Protein AF-0000000065941491 (afdb_homodimer)

InterPro domains:
  IPR001917 Aminotransferase, class-II, pyridoxal-phosphate binding site [PS00599] (218-227)
  IPR004839 Aminotransferase, class I/classII, large domain [PF00155] (33-354)
  IPR005861 Histidinol-phosphate aminotransferase family [MF_01023] (3-358)
  IPR005861 Histidinol-phosphate aminotransferase family [TIGR01141] (5-357)
  IPR015421 Pyridoxal phosphate-dependent transferase, major domain [G3DSA:3.40.640.10] (46-266)
  IPR015422 Pyridoxal phosphate-dependent transferase, small domain [G3DSA:3.90.1150.10] (8-350)
  IPR015424 Pyridoxal phosphate-dependent transferase [SSF53383] (14-356)

Radius of gyration: 25.99 Å; Cα contacts (8 Å, |Δi|>4): 1638; chains: 2; bounding box: 52×67×76 Å

pLDDT: mean 94.31, std 7.47, range [53.66, 98.88]

Solvent-accessible surface area (backbone atoms only — not comparable to full-atom values): 36341 Å² total; per-residue (Å²): 111,73,65,64,34,77,48,50,74,78,46,66,59,85,83,74,73,86,50,64,70,59,48,20,69,74,69,72,45,59,63,87,65,46,43,79,26,42,75,49,43,33,60,76,37,43,34,72,54,14,31,50,32,28,41,65,38,29,78,48,30,12,42,66,38,55,54,71,41,57,71,53,31,46,54,48,17,63,74,70,71,48,63,46,68,27,43,53,67,17,48,17,42,65,41,46,52,48,36,48,44,55,32,48,48,41,72,74,27,28,33,38,41,50,36,64,38,61,64,61,60,55,51,54,35,28,58,49,37,25,41,75,38,76,31,59,33,41,96,84,61,40,81,36,66,67,46,53,58,71,67,58,54,97,45,37,46,37,34,54,44,51,31,25,24,46,68,55,11,40,68,61,56,68,66,58,52,48,54,53,52,74,72,46,56,27,36,33,38,36,35,31,59,29,38,80,49,30,95,67,81,73,64,68,68,49,40,78,78,36,84,42,39,30,38,37,32,48,35,26,29,71,51,3,25,30,5,44,29,40,13,31,34,41,34,37,60,72,57,35,58,52,35,54,39,56,51,70,71,41,45,45,30,35,43,38,51,40,21,51,56,32,37,72,69,36,56,65,54,40,50,50,41,40,51,49,40,52,54,40,42,51,50,47,63,71,55,42,84,48,55,59,50,70,53,30,32,56,35,39,25,30,43,39,70,94,48,38,15,63,57,54,37,52,56,35,41,77,70,33,33,41,50,27,60,33,51,80,29,66,91,49,44,64,30,27,35,34,37,26,37,45,44,71,70,54,44,52,53,47,36,51,51,49,42,47,59,66,58,71,106,112,73,66,64,36,76,48,50,75,77,46,68,59,85,83,74,73,85,50,64,69,59,49,19,70,73,68,72,44,60,61,86,65,47,43,79,26,41,77,46,44,32,59,75,37,41,34,70,55,14,32,50,32,29,41,65,40,27,79,49,29,13,43,66,38,54,54,70,41,58,72,54,32,46,52,49,17,65,74,69,72,47,64,47,70,26,44,52,66,17,48,17,40,64,41,47,53,48,35,47,44,54,32,48,48,41,72,74,26,27,32,40,42,51,37,64,38,61,62,61,59,55,53,54,36,28,58,46,38,25,42,74,40,76,30,59,32,43,96,84,60,38,80,35,66,68,46,52,59,71,67,56,54,96,46,36,46,37,33,56,43,50,31,25,23,45,68,54,11,41,68,61,55,68,66,57,53,49,53,52,52,74,72,47,56,28,36,32,38,37,34,31,58,28,37,78,50,30,94,65,80,73,63,69,68,49,41,78,77,35,83,42,40,31,37,36,30,47,35,26,28,71,53,2,25,31,6,43,29,41,12,30,32,42,34,38,60,73,58,35,58,52,36,53,39,58,50,67,70,40,46,44,30,34,42,38,51,41,21,50,56,32,37,71,70,36,56,65,54,40,51,51,41,39,53,48,39,52,54,39,42,50,48,47,64,72,56,42,85,49,56,58,50,70,52,31,32,56,34,39,26,30,41,39,70,95,47,39,14,63,56,53,37,52,57,35,40,77,70,32,33,41,52,25,60,33,50,79,30,64,92,49,43,64,30,28,35,34,36,27,37,46,43,71,71,55,44,52,52,47,36,52,52,48,43,50,60,67,58,72,106

Structure (mmCIF, N/CA/C/O backbone):
data_AF-0000000065941491-model_v1
#
loop_
_entity.id
_entity.type
_entity.pdbx_description
1 polymer 'Histidinol-phosphate aminotransferase'
#
loop_
_atom_site.group_PDB
_atom_site.id
_atom_site.type_symbol
_atom_site.label_atom_id
_atom_site.label_alt_id
_atom_site.label_comp_id
_atom_site.label_asym_id
_atom_site.label_entity_id
_atom_site.label_seq_id
_atom_site.pdbx_PDB_ins_code
_atom_site.Cartn_x
_atom_site.Cartn_y
_atom_site.Cartn_z
_atom_site.occupancy
_atom_site.B_iso_or_equiv
_atom_site.auth_seq_id
_atom_site.auth_comp_id
_atom_site.auth_asym_id
_atom_site.auth_atom_id
_atom_site.pdbx_PDB_model_num
ATOM 1 N N . MET A 1 1 ? 18.703 19.422 -14.43 1 70 1 MET A N 1
ATOM 2 C CA . MET A 1 1 ? 17.609 18.641 -13.867 1 70 1 MET A CA 1
ATOM 3 C C . MET A 1 1 ? 18.094 17.25 -13.453 1 70 1 MET A C 1
ATOM 5 O O . MET A 1 1 ? 18.953 16.656 -14.109 1 70 1 MET A O 1
ATOM 9 N N . ILE A 1 2 ? 17.703 16.859 -12.328 1 77.94 2 ILE A N 1
ATOM 10 C CA . ILE A 1 2 ? 18.141 15.562 -11.812 1 77.94 2 ILE A CA 1
ATOM 11 C C . ILE A 1 2 ? 17.625 14.438 -12.711 1 77.94 2 ILE A C 1
ATOM 13 O O . ILE A 1 2 ? 16.75 14.656 -13.547 1 77.94 2 ILE A O 1
ATOM 17 N N . ARG A 1 3 ? 18.344 13.336 -12.719 1 78.5 3 ARG A N 1
ATOM 18 C CA . ARG A 1 3 ? 17.938 12.133 -13.438 1 78.5 3 ARG A CA 1
ATOM 19 C C . ARG A 1 3 ? 17.547 11.023 -12.477 1 78.5 3 ARG A C 1
ATOM 21 O O . ARG A 1 3 ? 17.984 11 -11.328 1 78.5 3 ARG A O 1
ATOM 28 N N . ALA A 1 4 ? 16.641 10.148 -12.938 1 80.31 4 ALA A N 1
ATOM 29 C CA . ALA A 1 4 ? 16.312 8.961 -12.164 1 80.31 4 ALA A CA 1
ATOM 30 C C . ALA A 1 4 ? 17.562 8.094 -11.945 1 80.31 4 ALA A C 1
ATOM 32 O O . ALA A 1 4 ? 18.547 8.219 -12.672 1 80.31 4 ALA A O 1
ATOM 33 N N . ARG A 1 5 ? 17.484 7.203 -10.969 1 81.75 5 ARG A N 1
ATOM 34 C CA . ARG A 1 5 ? 18.578 6.277 -10.68 1 81.75 5 ARG A CA 1
ATOM 35 C C . ARG A 1 5 ? 18.922 5.438 -11.906 1 81.75 5 ARG A C 1
ATOM 37 O O . ARG A 1 5 ? 18.031 5.09 -12.695 1 81.75 5 ARG A O 1
ATOM 44 N N . GLN A 1 6 ? 20.125 5.07 -11.977 1 72.69 6 GLN A N 1
ATOM 45 C CA . GLN A 1 6 ? 20.594 4.27 -13.102 1 72.69 6 GLN A CA 1
ATOM 46 C C . GLN A 1 6 ? 19.844 2.939 -13.18 1 72.69 6 GLN A C 1
ATOM 48 O O . GLN A 1 6 ? 19.516 2.465 -14.266 1 72.69 6 GLN A O 1
ATOM 53 N N . SER A 1 7 ? 19.531 2.443 -12.031 1 72.5 7 SER A N 1
ATOM 54 C CA . SER A 1 7 ? 18.875 1.141 -11.977 1 72.5 7 SER A CA 1
ATOM 55 C C . SER A 1 7 ? 17.438 1.22 -12.5 1 72.5 7 SER A C 1
ATOM 57 O O . SER A 1 7 ? 16.859 0.205 -12.891 1 72.5 7 SER A O 1
ATOM 59 N N . VAL A 1 8 ? 16.859 2.352 -12.516 1 75.38 8 VAL A N 1
ATOM 60 C CA . VAL A 1 8 ? 15.469 2.561 -12.938 1 75.38 8 VAL A CA 1
ATOM 61 C C . VAL A 1 8 ? 15.406 2.623 -14.461 1 75.38 8 VAL A C 1
ATOM 63 O O . VAL A 1 8 ? 14.375 2.301 -15.062 1 75.38 8 VAL A O 1
ATOM 66 N N . GLN A 1 9 ? 16.484 2.984 -15.117 1 71.25 9 GLN A N 1
ATOM 67 C CA . GLN A 1 9 ? 16.484 3.195 -16.562 1 71.25 9 GLN A CA 1
ATOM 68 C C . GLN A 1 9 ? 16.266 1.885 -17.312 1 71.25 9 GLN A C 1
ATOM 70 O O . GLN A 1 9 ? 15.727 1.883 -18.422 1 71.25 9 GLN A O 1
ATOM 75 N N . GLU A 1 10 ? 16.5 0.736 -16.672 1 70 10 GLU A N 1
ATOM 76 C CA . GLU A 1 10 ? 16.422 -0.554 -17.359 1 70 10 GLU A CA 1
ATOM 77 C C . GLU A 1 10 ? 15.125 -1.282 -17 1 70 10 GLU A C 1
ATOM 79 O O . GLU A 1 10 ? 14.867 -2.381 -17.5 1 70 10 GLU A O 1
ATOM 84 N N . ILE A 1 11 ? 14.344 -0.625 -16.234 1 72 11 ILE A N 1
ATOM 85 C CA . ILE A 1 11 ? 13.164 -1.32 -15.742 1 72 11 ILE A CA 1
ATOM 86 C C . ILE A 1 11 ? 12 -1.122 -16.719 1 72 11 ILE A C 1
ATOM 88 O O . ILE A 1 11 ? 11.805 -0.022 -17.234 1 72 11 ILE A O 1
ATOM 92 N N . LYS A 1 12 ? 11.352 -2.271 -17.031 1 68.94 12 LYS A N 1
ATOM 93 C CA . LYS A 1 12 ? 10.109 -2.217 -17.797 1 68.94 12 LYS A CA 1
ATOM 94 C C . LYS A 1 12 ? 8.891 -2.201 -16.875 1 68.94 12 LYS A C 1
ATOM 96 O O . LYS A 1 12 ? 8.914 -2.805 -15.797 1 68.94 12 LYS A O 1
ATOM 101 N N . GLU A 1 13 ? 7.906 -1.535 -17.344 1 69.88 13 GLU A N 1
ATOM 102 C CA . GLU A 1 13 ? 6.664 -1.46 -16.578 1 69.88 13 GLU A CA 1
ATOM 103 C C . GLU A 1 13 ? 6.055 -2.846 -16.375 1 69.88 13 GLU A C 1
ATOM 105 O O . GLU A 1 13 ? 6.191 -3.719 -17.234 1 69.88 13 GLU A O 1
ATOM 110 N N . TYR A 1 14 ? 5.441 -3.004 -15.266 1 67.06 14 TYR A N 1
ATOM 111 C CA . TYR A 1 14 ? 4.746 -4.25 -14.961 1 67.06 14 TYR A CA 1
ATOM 112 C C . TYR A 1 14 ? 3.6 -4.488 -15.938 1 67.06 14 TYR A C 1
ATOM 114 O O . TYR A 1 14 ? 2.855 -3.562 -16.266 1 67.06 14 TYR A O 1
ATOM 122 N N . VAL A 1 15 ? 3.523 -5.695 -16.406 1 62.22 15 VAL A N 1
ATOM 123 C CA . VAL A 1 15 ? 2.434 -6.07 -17.312 1 62.22 15 VAL A CA 1
ATOM 124 C C . VAL A 1 15 ? 1.393 -6.887 -16.547 1 62.22 15 VAL A C 1
ATOM 126 O O . VAL A 1 15 ? 1.662 -8.016 -16.125 1 62.22 15 VAL A O 1
ATOM 129 N N . ALA A 1 16 ? 0.228 -6.293 -16.406 1 68.25 16 ALA A N 1
ATOM 130 C CA . ALA A 1 16 ? -0.886 -6.98 -15.758 1 68.25 16 ALA A CA 1
ATOM 131 C C . ALA A 1 16 ? -1.769 -7.684 -16.781 1 68.25 16 ALA A C 1
ATOM 133 O O . ALA A 1 16 ? -1.696 -7.387 -17.984 1 68.25 16 ALA A O 1
ATOM 134 N N . GLY A 1 17 ? -2.457 -8.68 -16.234 1 66.25 17 GLY A N 1
ATOM 135 C CA . GLY A 1 17 ? -3.484 -9.266 -17.078 1 66.25 17 GLY A CA 1
ATOM 136 C C . GLY A 1 17 ? -4.539 -8.266 -17.516 1 66.25 17 GLY A C 1
ATOM 137 O O . GLY A 1 17 ? -4.73 -7.238 -16.859 1 66.25 17 GLY A O 1
ATOM 138 N N . LYS A 1 18 ? -5.172 -8.609 -18.594 1 68.06 18 LYS A N 1
ATOM 139 C CA . LYS A 1 18 ? -6.23 -7.758 -19.109 1 68.06 18 LYS A CA 1
ATOM 140 C C . LYS A 1 18 ? -7.473 -7.812 -18.234 1 68.06 18 LYS A C 1
ATOM 142 O O . LYS A 1 18 ? -7.734 -8.828 -17.578 1 68.06 18 LYS A O 1
ATOM 147 N N . ASN A 1 19 ? -8.117 -6.676 -18.125 1 74.12 19 ASN A N 1
ATOM 148 C CA . ASN A 1 19 ? -9.344 -6.672 -17.328 1 74.12 19 ASN A CA 1
ATOM 149 C C . ASN A 1 19 ? -10.578 -6.723 -18.219 1 74.12 19 ASN A C 1
ATOM 151 O O . ASN A 1 19 ? -10.484 -6.535 -19.438 1 74.12 19 ASN A O 1
ATOM 155 N N . VAL A 1 20 ? -11.641 -7.164 -17.578 1 78.19 20 VAL A N 1
ATOM 156 C CA . VAL A 1 20 ? -12.922 -7.391 -18.234 1 78.19 20 VAL A CA 1
ATOM 157 C C . VAL A 1 20 ? -13.359 -6.117 -18.969 1 78.19 20 VAL A C 1
ATOM 159 O O . VAL A 1 20 ? -13.773 -6.168 -20.125 1 78.19 20 VAL A O 1
ATOM 162 N N . GLU A 1 21 ? -13.164 -5.016 -18.281 1 72 21 GLU A N 1
ATOM 163 C CA . GLU A 1 21 ? -13.625 -3.74 -18.828 1 72 21 GLU A CA 1
ATOM 164 C C . GLU A 1 21 ? -12.883 -3.391 -20.125 1 72 21 GLU A C 1
ATOM 166 O O . GLU A 1 21 ? -13.5 -2.951 -21.094 1 72 21 GLU A O 1
ATOM 171 N N . GLU A 1 22 ? -11.672 -3.635 -20.172 1 70.12 22 GLU A N 1
ATOM 172 C CA . GLU A 1 22 ? -10.844 -3.371 -21.344 1 70.12 22 GLU A CA 1
ATOM 173 C C . GLU A 1 22 ? -11.234 -4.277 -22.5 1 70.12 22 GLU A C 1
ATOM 175 O O . GLU A 1 22 ? -11.328 -3.826 -23.641 1 70.12 22 GLU A O 1
ATOM 180 N N . VAL A 1 23 ? -11.492 -5.488 -22.203 1 74.56 23 VAL A N 1
ATOM 181 C CA . VAL A 1 23 ? -11.828 -6.473 -23.234 1 74.56 23 VAL A CA 1
ATOM 182 C C . VAL A 1 23 ? -13.219 -6.191 -23.781 1 74.56 23 VAL A C 1
ATOM 184 O O . VAL A 1 23 ? -13.438 -6.242 -25 1 74.56 23 VAL A O 1
ATOM 187 N N . ALA A 1 24 ? -14.117 -5.926 -22.828 1 77.06 24 ALA A N 1
ATOM 188 C CA . ALA A 1 24 ? -15.469 -5.59 -23.266 1 77.06 24 ALA A CA 1
ATOM 189 C C . ALA A 1 24 ? -15.461 -4.422 -24.25 1 77.06 24 ALA A C 1
ATOM 191 O O . ALA A 1 24 ? -16.094 -4.488 -25.312 1 77.06 24 ALA A O 1
ATOM 192 N N . ALA A 1 25 ?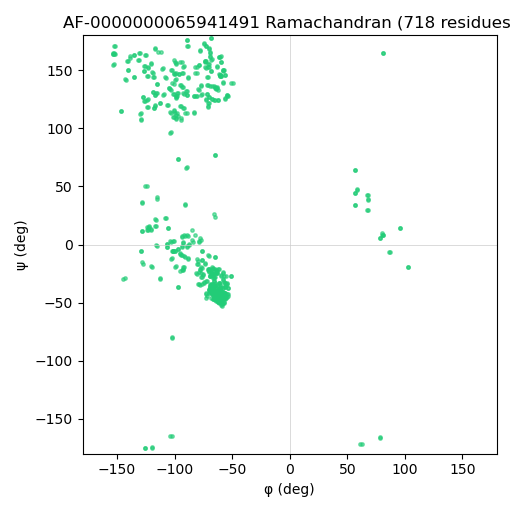 -14.758 -3.436 -23.984 1 73.62 25 ALA A N 1
ATOM 193 C CA . ALA A 1 25 ? -14.664 -2.24 -24.812 1 73.62 25 ALA A CA 1
ATOM 194 C C . ALA A 1 25 ? -13.992 -2.551 -26.156 1 73.62 25 ALA A C 1
ATOM 196 O O . ALA A 1 25 ? -14.422 -2.059 -27.203 1 73.62 25 ALA A O 1
ATOM 197 N N . SER A 1 26 ? -13.07 -3.406 -26.219 1 76.94 26 SER A N 1
ATOM 198 C CA . SER A 1 26 ? -12.258 -3.686 -27.391 1 76.94 26 SER A CA 1
ATOM 199 C C . SER A 1 26 ? -13.008 -4.582 -28.375 1 76.94 26 SER A C 1
ATOM 201 O O . SER A 1 26 ? -12.852 -4.445 -29.594 1 76.94 26 SER A O 1
ATOM 203 N N . TYR A 1 27 ? -13.859 -5.516 -27.828 1 79.44 27 TYR A N 1
ATOM 204 C CA . TYR A 1 27 ? -14.422 -6.531 -28.719 1 79.44 27 TYR A CA 1
ATOM 205 C C . TYR A 1 27 ? -15.938 -6.398 -28.812 1 79.44 27 TYR A C 1
ATOM 207 O O . TYR A 1 27 ? -16.594 -7.164 -29.516 1 79.44 27 TYR A O 1
ATOM 215 N N . GLY A 1 28 ? -16.406 -5.438 -28.094 1 80.5 28 GLY A N 1
ATOM 216 C CA . GLY A 1 28 ? -17.844 -5.203 -28.141 1 80.5 28 GLY A CA 1
ATOM 217 C C . GLY A 1 28 ? -18.656 -6.324 -27.531 1 80.5 28 GLY A C 1
ATOM 218 O O . GLY A 1 28 ? -19.703 -6.688 -28.031 1 80.5 28 GLY A O 1
ATOM 219 N N . ILE A 1 29 ? -18.094 -6.996 -26.562 1 83 29 ILE A N 1
ATOM 220 C CA . ILE A 1 29 ? -18.766 -8.078 -25.828 1 83 29 ILE A CA 1
ATOM 221 C C . ILE A 1 29 ? -19.375 -7.531 -24.547 1 83 29 ILE A C 1
ATOM 223 O O . ILE A 1 29 ? -18.828 -6.617 -23.922 1 83 29 ILE A O 1
ATOM 227 N N . ASP A 1 30 ? -20.484 -8.094 -24.172 1 84.25 30 ASP A N 1
ATOM 228 C CA . ASP A 1 30 ? -21.109 -7.703 -22.922 1 84.25 30 ASP A CA 1
ATOM 229 C C . ASP A 1 30 ? -20.234 -8.078 -21.734 1 84.25 30 ASP A C 1
ATOM 231 O O . ASP A 1 30 ? -19.828 -9.234 -21.594 1 84.25 30 ASP A O 1
ATOM 235 N N . GLU A 1 31 ? -19.938 -7.07 -20.938 1 81.94 31 GLU A N 1
ATOM 236 C CA . GLU A 1 31 ? -19.078 -7.277 -19.781 1 81.94 31 GLU A CA 1
ATOM 237 C C . GLU A 1 31 ? -19.578 -8.445 -18.938 1 81.94 31 GLU A C 1
ATOM 239 O O . GLU A 1 31 ? -18.766 -9.211 -18.391 1 81.94 31 GLU A O 1
ATOM 244 N N . LYS A 1 32 ? -20.906 -8.688 -19.031 1 82.5 32 LYS A N 1
ATOM 245 C CA . LYS A 1 32 ? -21.516 -9.711 -18.188 1 82.5 32 LYS A CA 1
ATOM 246 C C . LYS A 1 32 ? -21.297 -11.102 -18.766 1 82.5 32 LYS A C 1
ATOM 248 O O . LYS A 1 32 ? -21.422 -12.102 -18.047 1 82.5 32 LYS A O 1
ATOM 253 N N . SER A 1 33 ? -20.891 -11.133 -19.891 1 87.19 33 SER A N 1
ATOM 254 C CA . SER A 1 33 ? -20.703 -12.422 -20.547 1 87.19 33 SER A CA 1
ATOM 255 C C . SER A 1 33 ? -19.234 -12.82 -20.578 1 87.19 33 SER A C 1
ATOM 257 O O . SER A 1 33 ? -18.891 -13.938 -20.969 1 87.19 33 SER A O 1
ATOM 259 N N . ILE A 1 34 ? -18.438 -11.938 -20.141 1 92.75 34 ILE A N 1
ATOM 260 C CA . ILE A 1 34 ? -17.016 -12.195 -20.188 1 92.75 34 ILE A CA 1
ATOM 261 C C . ILE A 1 34 ? -16.594 -13.031 -18.969 1 92.75 34 ILE A C 1
ATOM 263 O O . ILE A 1 34 ? -17.016 -12.758 -17.844 1 92.75 34 ILE A O 1
ATOM 267 N N . ILE A 1 35 ? -15.914 -14.102 -19.281 1 95.25 35 ILE A N 1
ATOM 268 C CA . ILE A 1 35 ? -15.336 -14.953 -18.25 1 95.25 35 ILE A CA 1
ATOM 269 C C . ILE A 1 35 ? -13.844 -14.656 -18.109 1 95.25 35 ILE A C 1
ATOM 271 O O . ILE A 1 35 ? -13.078 -14.836 -19.062 1 95.25 35 ILE A O 1
ATOM 275 N N . LYS A 1 36 ? -13.461 -14.156 -17 1 95.31 36 LYS A N 1
ATOM 276 C CA . LYS A 1 36 ? -12.047 -13.883 -16.75 1 95.31 36 LYS A CA 1
ATOM 277 C C . LYS A 1 36 ? -11.406 -15 -15.945 1 95.31 36 LYS A C 1
ATOM 279 O O . LYS A 1 36 ? -11.781 -15.234 -14.789 1 95.31 36 LYS A O 1
ATOM 284 N N . LEU A 1 37 ? -10.523 -15.719 -16.516 1 98.12 37 LEU A N 1
ATOM 285 C CA . LEU A 1 37 ? -9.75 -16.797 -15.898 1 98.12 37 LEU A CA 1
ATOM 286 C C . LEU A 1 37 ? -8.258 -16.562 -16.078 1 98.12 37 LEU A C 1
ATOM 288 O O . LEU A 1 37 ? -7.523 -17.469 -16.469 1 98.12 37 LEU A O 1
ATOM 292 N N . ALA A 1 38 ? -7.848 -15.289 -15.703 1 97 38 ALA A N 1
ATOM 293 C CA . ALA A 1 38 ? -6.484 -14.898 -16.062 1 97 38 ALA A CA 1
ATOM 294 C C . ALA A 1 38 ? -5.73 -14.359 -14.852 1 97 38 ALA A C 1
ATOM 296 O O . ALA A 1 38 ? -4.523 -14.125 -14.914 1 97 38 ALA A O 1
ATOM 297 N N . SER A 1 39 ? -6.348 -14.164 -13.633 1 95.75 39 SER A N 1
ATOM 298 C CA . SER A 1 39 ? -5.699 -13.453 -12.539 1 95.75 39 SER A CA 1
ATOM 299 C C . SER A 1 39 ? -5.738 -14.266 -11.25 1 95.75 39 SER A C 1
ATOM 301 O O . SER A 1 39 ? -5.512 -13.734 -10.164 1 95.75 39 SER A O 1
ATOM 303 N N . ASN A 1 40 ? -6.102 -15.516 -11.352 1 98.12 40 ASN A N 1
ATOM 304 C CA . ASN A 1 40 ? -6.113 -16.453 -10.234 1 98.12 40 ASN A CA 1
ATOM 305 C C . ASN A 1 40 ? -6.984 -15.945 -9.086 1 98.12 40 ASN A C 1
ATOM 307 O O . ASN A 1 40 ? -6.641 -16.109 -7.914 1 98.12 40 ASN A O 1
ATOM 311 N N . GLU A 1 41 ? -8.055 -15.25 -9.422 1 97.88 41 GLU A N 1
ATOM 312 C CA . GLU A 1 41 ? -9.023 -14.797 -8.438 1 97.88 41 GLU A CA 1
ATOM 313 C C . GLU A 1 41 ? -9.883 -15.953 -7.93 1 97.88 41 GLU A C 1
ATOM 315 O O . GLU A 1 41 ? -9.984 -16.984 -8.586 1 97.88 41 GLU A O 1
ATOM 320 N N . SER A 1 42 ? -10.438 -15.773 -6.789 1 98.06 42 SER A N 1
ATOM 321 C CA . SER A 1 42 ? -11.273 -16.812 -6.191 1 98.06 42 SER A CA 1
ATOM 322 C C . SER A 1 42 ? -12.523 -17.078 -7.023 1 98.06 42 SER A C 1
ATOM 324 O O . SER A 1 42 ? -13.203 -16.125 -7.434 1 98.06 42 SER A O 1
ATOM 326 N N . CYS A 1 43 ? -12.828 -18.281 -7.234 1 96.88 43 CYS A N 1
ATOM 327 C CA . CYS A 1 43 ? -13.977 -18.641 -8.07 1 96.88 43 CYS A CA 1
ATOM 328 C C . CYS A 1 43 ? -15.281 -18.469 -7.297 1 96.88 43 CYS A C 1
ATOM 330 O O . CYS A 1 43 ? -16.344 -18.328 -7.898 1 96.88 43 CYS A O 1
ATOM 332 N N . LEU A 1 44 ? -15.18 -18.484 -6.004 1 97.88 44 LEU A N 1
ATOM 333 C CA . LEU A 1 44 ? -16.406 -18.375 -5.223 1 97.88 44 LEU A CA 1
ATOM 334 C C . LEU A 1 44 ? -16.516 -17 -4.578 1 97.88 44 LEU A C 1
ATOM 336 O O . LEU A 1 44 ? -17.484 -16.719 -3.863 1 97.88 44 LEU A O 1
ATOM 340 N N . GLY A 1 45 ? -15.531 -16.203 -4.789 1 97.81 45 GLY A N 1
ATOM 341 C CA . GLY A 1 45 ? -15.578 -14.844 -4.262 1 97.81 45 GLY A CA 1
ATOM 342 C C . GLY A 1 45 ? -15.258 -14.766 -2.783 1 97.81 45 GLY A C 1
ATOM 343 O O . GLY A 1 45 ? -14.664 -15.688 -2.223 1 97.81 45 GLY A O 1
ATOM 344 N N . ALA A 1 46 ? -15.562 -13.609 -2.188 1 98.5 46 ALA A N 1
ATOM 345 C CA . ALA A 1 46 ? -15.289 -13.352 -0.777 1 98.5 46 ALA A CA 1
ATOM 346 C C . ALA A 1 46 ? -16.328 -14.016 0.115 1 98.5 46 ALA A C 1
ATOM 348 O O . ALA A 1 46 ? -17.484 -14.195 -0.293 1 98.5 46 ALA A O 1
ATOM 349 N N . SER A 1 47 ? -15.922 -14.289 1.314 1 98.5 47 SER A N 1
ATOM 350 C CA . SER A 1 47 ? -16.844 -14.789 2.334 1 98.5 47 SER A CA 1
ATOM 351 C C . SER A 1 47 ? -18 -13.82 2.559 1 98.5 47 SER A C 1
ATOM 353 O O . SER A 1 47 ? -17.797 -12.602 2.59 1 98.5 47 SER A O 1
ATOM 355 N N . PRO A 1 48 ? -19.219 -14.438 2.723 1 98.56 48 PRO A N 1
ATOM 356 C CA . PRO A 1 48 ? -20.328 -13.562 3.113 1 98.56 48 PRO A CA 1
ATOM 357 C C . PRO A 1 48 ? -20.047 -12.789 4.395 1 98.56 48 PRO A C 1
ATOM 359 O O . PRO A 1 48 ? -20.5 -11.648 4.539 1 98.56 48 PRO A O 1
ATOM 362 N N . LEU A 1 49 ? -19.297 -13.398 5.332 1 98.75 49 LEU A N 1
ATOM 363 C CA . LEU A 1 49 ? -18.938 -12.695 6.559 1 98.75 49 LEU A CA 1
ATOM 364 C C . LEU A 1 49 ? -18 -11.523 6.258 1 98.75 49 LEU A C 1
ATOM 366 O O . LEU A 1 49 ? -18.125 -10.461 6.879 1 98.75 49 LEU A O 1
ATOM 370 N N . ALA A 1 50 ? -17.078 -11.68 5.336 1 98.81 50 ALA A N 1
ATOM 371 C CA . ALA A 1 50 ? -16.188 -10.594 4.938 1 98.81 50 ALA A CA 1
ATOM 372 C C . ALA A 1 50 ? -16.969 -9.461 4.273 1 98.81 50 ALA A C 1
ATOM 374 O O . ALA A 1 50 ? -16.719 -8.289 4.555 1 98.81 50 ALA A O 1
ATOM 375 N N . ILE A 1 51 ? -17.891 -9.852 3.387 1 98.81 51 ILE A N 1
ATOM 376 C CA . ILE A 1 51 ? -18.719 -8.867 2.691 1 98.81 51 ILE A CA 1
ATOM 377 C C . ILE A 1 51 ? -19.5 -8.031 3.707 1 98.81 51 ILE A C 1
ATOM 379 O O . ILE A 1 51 ? -19.516 -6.801 3.623 1 98.81 51 ILE A O 1
ATOM 383 N N . GLU A 1 52 ? -20.078 -8.664 4.656 1 98.81 52 GLU A N 1
ATOM 384 C CA . GLU A 1 52 ? -20.844 -7.965 5.688 1 98.81 52 GLU A CA 1
ATOM 385 C C . GLU A 1 52 ? -19.922 -7.074 6.535 1 98.81 52 GLU A C 1
ATOM 387 O O . GLU A 1 52 ? -20.328 -5.973 6.926 1 98.81 52 GLU A O 1
ATOM 392 N N . ALA A 1 53 ? -18.781 -7.562 6.852 1 98.81 53 ALA A N 1
ATOM 393 C CA . ALA A 1 53 ? -17.828 -6.773 7.629 1 98.81 53 ALA A CA 1
ATOM 394 C C . ALA A 1 53 ? -17.422 -5.504 6.887 1 98.81 53 ALA A C 1
ATOM 396 O O . ALA A 1 53 ? -17.266 -4.441 7.496 1 98.81 53 ALA A O 1
ATOM 397 N N . ILE A 1 54 ? -17.219 -5.621 5.57 1 98.75 54 ILE A N 1
ATOM 398 C CA . ILE A 1 54 ? -16.922 -4.453 4.754 1 98.75 54 ILE A CA 1
ATOM 399 C C . ILE A 1 54 ? -18.062 -3.441 4.855 1 98.75 54 ILE A C 1
ATOM 401 O O . ILE A 1 54 ? -17.828 -2.258 5.105 1 98.75 54 ILE A O 1
ATOM 405 N N . ARG A 1 55 ? -19.25 -3.939 4.664 1 98.75 55 ARG A N 1
ATOM 406 C CA . ARG A 1 55 ? -20.422 -3.07 4.699 1 98.75 55 ARG A CA 1
ATOM 407 C C . ARG A 1 55 ? -20.547 -2.359 6.043 1 98.75 55 ARG A C 1
ATOM 409 O O . ARG A 1 55 ? -20.812 -1.157 6.094 1 98.75 55 ARG A O 1
ATOM 416 N N . LYS A 1 56 ? -20.312 -3.066 7.094 1 98.38 56 LYS A N 1
ATOM 417 C CA . LYS A 1 56 ? -20.406 -2.5 8.438 1 98.38 56 LYS A CA 1
ATOM 418 C C . LYS A 1 56 ? -19.297 -1.479 8.68 1 98.38 56 LYS A C 1
ATOM 420 O O . LYS A 1 56 ? -19.547 -0.431 9.281 1 98.38 56 LYS A O 1
ATOM 425 N N . ALA A 1 57 ? -18.141 -1.731 8.195 1 98.06 57 ALA A N 1
ATOM 426 C CA . ALA A 1 57 ? -16.969 -0.882 8.438 1 98.06 57 ALA A CA 1
ATOM 427 C C . ALA A 1 57 ? -17.031 0.387 7.594 1 98.06 57 ALA A C 1
ATOM 429 O O . ALA A 1 57 ? -16.312 1.348 7.852 1 98.06 57 ALA A O 1
ATOM 430 N N . ALA A 1 58 ? -17.938 0.402 6.594 1 98.38 58 ALA A N 1
ATOM 431 C CA . ALA A 1 58 ? -18.031 1.517 5.652 1 98.38 58 ALA A CA 1
ATOM 432 C C . ALA A 1 58 ? -18.266 2.834 6.387 1 98.38 58 ALA A C 1
ATOM 434 O O . ALA A 1 58 ? -17.734 3.877 5.98 1 98.38 58 ALA A O 1
ATOM 435 N N . CYS A 1 59 ? -18.938 2.848 7.484 1 96.88 59 CYS A N 1
ATOM 436 C CA . CYS A 1 59 ? -19.281 4.062 8.211 1 96.88 59 CYS A CA 1
ATOM 437 C C . CYS A 1 59 ? -18.062 4.648 8.914 1 96.88 59 CYS A C 1
ATOM 439 O O . CYS A 1 59 ? -18.062 5.824 9.289 1 96.88 59 CYS A O 1
ATOM 441 N N . ASP A 1 60 ? -17.031 3.865 9.062 1 95.56 60 ASP A N 1
ATOM 442 C CA . ASP A 1 60 ? -15.812 4.312 9.742 1 95.56 60 ASP A CA 1
ATOM 443 C C . ASP A 1 60 ? -14.672 4.527 8.758 1 95.56 60 ASP A C 1
ATOM 445 O O . ASP A 1 60 ? -13.5 4.523 9.141 1 95.56 60 ASP A O 1
ATOM 449 N N . ALA A 1 61 ? -15.023 4.754 7.492 1 97.62 61 ALA A N 1
ATOM 450 C CA . ALA A 1 61 ? -14.039 4.879 6.426 1 97.62 61 ALA A CA 1
ATOM 451 C C . ALA A 1 61 ? -13.156 6.105 6.637 1 97.62 61 ALA A C 1
ATOM 453 O O . ALA A 1 61 ? -12.102 6.238 6.008 1 97.62 61 ALA A O 1
ATOM 454 N N . HIS A 1 62 ? -13.492 7.008 7.586 1 97.75 62 HIS A N 1
ATOM 455 C CA . HIS A 1 62 ? -12.742 8.234 7.816 1 97.75 62 HIS A CA 1
ATOM 456 C C . HIS A 1 62 ? -11.719 8.047 8.93 1 97.75 62 HIS A C 1
ATOM 458 O O . HIS A 1 62 ? -10.883 8.93 9.164 1 97.75 62 HIS A O 1
ATOM 464 N N . VAL A 1 63 ? -11.734 6.93 9.609 1 95.5 63 VAL A N 1
ATOM 465 C CA . VAL A 1 63 ? -10.852 6.684 10.742 1 95.5 63 VAL A CA 1
ATOM 466 C C . VAL A 1 63 ? -9.641 5.875 10.281 1 95.5 63 VAL A C 1
ATOM 468 O O . VAL A 1 63 ? -9.789 4.848 9.617 1 95.5 63 VAL A O 1
ATOM 471 N N . TYR A 1 64 ? -8.453 6.324 10.641 1 94.81 64 TYR A N 1
ATOM 472 C CA . TYR A 1 64 ? -7.23 5.621 10.289 1 94.81 64 TYR A CA 1
ATOM 473 C C . TYR A 1 64 ? -7.219 4.215 10.883 1 94.81 64 TYR A C 1
ATOM 475 O O . TYR A 1 64 ? -7.746 3.992 11.969 1 94.81 64 TYR A O 1
ATOM 483 N N . PRO A 1 65 ? -6.625 3.303 10.164 1 93.44 65 PRO A N 1
ATOM 484 C CA . PRO A 1 65 ? -6.387 1.974 10.734 1 93.44 65 PRO A CA 1
ATOM 485 C C . PRO A 1 65 ? -5.285 1.974 11.789 1 93.44 65 PRO A C 1
ATOM 487 O O . PRO A 1 65 ? -4.656 3.006 12.031 1 93.44 65 PRO A O 1
ATOM 490 N N . SER A 1 66 ? -5.203 0.846 12.438 1 89.81 66 SER A N 1
ATOM 491 C CA . SER A 1 66 ? -4.008 0.665 13.25 1 89.81 66 SER A CA 1
ATOM 492 C C . SER A 1 66 ? -2.74 0.773 12.406 1 89.81 66 SER A C 1
ATOM 494 O O . SER A 1 66 ? -2.738 0.401 11.234 1 89.81 66 SER A O 1
ATOM 496 N N . VAL A 1 67 ? -1.706 1.206 12.984 1 88.88 67 VAL A N 1
ATOM 497 C CA . VAL A 1 67 ? -0.477 1.568 12.289 1 88.88 67 VAL A CA 1
ATOM 498 C C . VAL A 1 67 ? 0.161 0.32 11.68 1 88.88 67 VAL A C 1
ATOM 500 O O . VAL A 1 67 ? 0.686 0.362 10.562 1 88.88 67 VAL A O 1
ATOM 503 N N . ASP A 1 68 ? 0.109 -0.853 12.391 1 90.12 68 ASP A N 1
ATOM 504 C CA . ASP A 1 68 ? 0.794 -2.053 11.922 1 90.12 68 ASP A CA 1
ATOM 505 C C . ASP A 1 68 ? -0.176 -3.225 11.789 1 90.12 68 ASP A C 1
ATOM 507 O O . ASP A 1 68 ? 0.24 -4.387 11.789 1 90.12 68 ASP A O 1
ATOM 511 N N . ALA A 1 69 ? -1.46 -2.904 11.812 1 95 69 ALA A N 1
ATOM 512 C CA . ALA A 1 69 ? -2.496 -3.926 11.68 1 95 69 ALA A CA 1
ATOM 513 C C . ALA A 1 69 ? -2.373 -4.973 12.781 1 95 69 ALA A C 1
ATOM 515 O O . ALA A 1 69 ? -2.414 -6.176 12.516 1 95 69 ALA A O 1
ATOM 516 N N . ILE A 1 70 ? -2.219 -4.566 13.984 1 94.5 70 ILE A N 1
ATOM 517 C CA . ILE A 1 70 ? -1.955 -5.457 15.109 1 94.5 70 ILE A CA 1
ATOM 518 C C . ILE A 1 70 ? -3.113 -6.441 15.273 1 94.5 70 ILE A C 1
ATOM 520 O O . ILE A 1 70 ? -2.9 -7.609 15.602 1 94.5 70 ILE A O 1
ATOM 524 N N . GLU A 1 71 ? -4.34 -6.016 15.047 1 95.25 71 GLU A N 1
ATOM 525 C CA . GLU A 1 71 ? -5.504 -6.891 15.172 1 95.25 71 GLU A CA 1
ATOM 526 C C . GLU A 1 71 ? -5.414 -8.07 14.211 1 95.25 71 GLU A C 1
ATOM 528 O O . GLU A 1 71 ? -5.711 -9.203 14.594 1 95.25 71 GLU A O 1
ATOM 533 N N . LEU A 1 72 ? -4.984 -7.789 13.008 1 98.12 72 LEU A N 1
ATOM 534 C CA . LEU A 1 72 ? -4.844 -8.844 12.016 1 98.12 72 LEU A CA 1
ATOM 535 C C . LEU A 1 72 ? -3.645 -9.734 12.328 1 98.12 72 LEU A C 1
ATOM 537 O O . LEU A 1 72 ? -3.723 -10.961 12.203 1 98.12 72 LEU A O 1
ATOM 541 N N . ARG A 1 73 ? -2.525 -9.133 12.727 1 97.94 73 ARG A N 1
ATOM 542 C CA . ARG A 1 73 ? -1.344 -9.906 13.094 1 97.94 73 ARG A CA 1
ATOM 543 C C . ARG A 1 73 ? -1.659 -10.891 14.219 1 97.94 73 ARG A C 1
ATOM 545 O O . ARG A 1 73 ? -1.238 -12.047 14.172 1 97.94 73 ARG A O 1
ATOM 552 N N . GLU A 1 74 ? -2.42 -10.43 15.18 1 97.69 74 GLU A N 1
ATOM 553 C CA . GLU A 1 74 ? -2.791 -11.289 16.297 1 97.69 74 GLU A CA 1
ATOM 554 C C . GLU A 1 74 ? -3.695 -12.43 15.844 1 97.69 74 GLU A C 1
ATOM 556 O O . GLU A 1 74 ? -3.531 -13.57 16.297 1 97.69 74 GLU A O 1
ATOM 561 N N . ALA A 1 75 ? -4.66 -12.148 15.008 1 98.38 75 ALA A N 1
ATOM 562 C CA . ALA A 1 75 ? -5.551 -13.18 14.492 1 98.38 75 ALA A CA 1
ATOM 563 C C . ALA A 1 75 ? -4.77 -14.234 13.703 1 98.38 75 ALA A C 1
ATOM 565 O O . ALA A 1 75 ? -5.012 -15.43 13.844 1 98.38 75 ALA A O 1
ATOM 566 N N . LEU A 1 76 ? -3.844 -13.797 12.914 1 98.44 76 LEU A N 1
ATOM 567 C CA . LEU A 1 76 ? -3.008 -14.695 12.133 1 98.44 76 LEU A CA 1
ATOM 568 C C . LEU A 1 76 ? -2.096 -15.516 13.039 1 98.44 76 LEU A C 1
ATOM 570 O O . LEU A 1 76 ? -1.85 -16.703 12.781 1 98.44 76 LEU A O 1
ATOM 574 N N . ALA A 1 77 ? -1.556 -14.852 14.031 1 98.06 77 ALA A N 1
ATOM 575 C CA . ALA A 1 77 ? -0.716 -15.547 15 1 98.06 77 ALA A CA 1
ATOM 576 C C . ALA A 1 77 ? -1.464 -16.719 15.641 1 98.06 77 ALA A C 1
ATOM 578 O O . ALA A 1 77 ? -0.919 -17.812 15.766 1 98.06 77 ALA A O 1
ATOM 579 N N . MET A 1 78 ? -2.648 -16.469 16.016 1 97.62 78 MET A N 1
ATOM 580 C CA . MET A 1 78 ? -3.48 -17.516 16.625 1 97.62 78 MET A CA 1
ATOM 581 C C . MET A 1 78 ? -3.764 -18.625 15.625 1 97.62 78 MET A C 1
ATOM 583 O O . MET A 1 78 ? -3.633 -19.812 15.953 1 97.62 78 MET A O 1
ATOM 587 N N . ARG A 1 79 ? -4.066 -18.328 14.453 1 96.25 79 ARG A N 1
ATOM 588 C CA . ARG A 1 79 ? -4.441 -19.297 13.438 1 96.25 79 ARG A CA 1
ATOM 589 C C . ARG A 1 79 ? -3.264 -20.203 13.086 1 96.25 79 ARG A C 1
ATOM 591 O O . ARG A 1 79 ? -3.441 -21.406 12.852 1 96.25 79 ARG A O 1
ATOM 598 N N . HIS A 1 80 ? -2.078 -19.609 13.016 1 96 80 HIS A N 1
ATOM 599 C CA . HIS A 1 80 ? -0.94 -20.359 12.484 1 96 80 HIS A CA 1
ATOM 600 C C . HIS A 1 80 ? -0.042 -20.859 13.609 1 96 80 HIS A C 1
ATOM 602 O O . HIS A 1 80 ? 0.933 -21.562 13.359 1 96 80 HIS A O 1
ATOM 608 N N . GLY A 1 81 ? -0.329 -20.469 14.82 1 95.19 81 GLY A N 1
ATOM 609 C CA . GLY A 1 81 ? 0.443 -20.922 15.961 1 95.19 81 GLY A CA 1
ATOM 610 C C . GLY A 1 81 ? 1.858 -20.375 15.984 1 95.19 81 GLY A C 1
ATOM 611 O O . GLY A 1 81 ? 2.812 -21.125 16.219 1 95.19 81 GLY A O 1
ATOM 612 N N . VAL A 1 82 ? 2.066 -19.156 15.617 1 95.38 82 VAL A N 1
ATOM 613 C CA . VAL A 1 82 ? 3.363 -18.484 15.641 1 95.38 82 VAL A CA 1
ATOM 614 C C . VAL A 1 82 ? 3.266 -17.188 16.438 1 95.38 82 VAL A C 1
ATOM 616 O O . VAL A 1 82 ? 2.182 -16.609 16.562 1 95.38 82 VAL A O 1
ATOM 619 N N . PRO A 1 83 ? 4.379 -16.719 17.031 1 96.19 83 PRO A N 1
ATOM 620 C CA . PRO A 1 83 ? 4.34 -15.438 17.75 1 96.19 83 PRO A CA 1
ATOM 621 C C . PRO A 1 83 ? 3.957 -14.266 16.859 1 96.19 83 PRO A C 1
ATOM 623 O O . PRO A 1 83 ? 4.355 -14.219 15.695 1 96.19 83 PRO A O 1
ATOM 626 N N . VAL A 1 84 ? 3.24 -13.312 17.406 1 97.06 84 VAL A N 1
ATOM 627 C CA . VAL A 1 84 ? 2.793 -12.117 16.688 1 97.06 84 VAL A CA 1
ATOM 628 C C . VAL A 1 84 ? 4 -11.367 16.141 1 97.06 84 VAL A C 1
ATOM 630 O O . VAL A 1 84 ? 3.93 -10.781 15.055 1 97.06 84 VAL A O 1
ATOM 633 N N . ARG A 1 85 ? 5.188 -11.414 16.781 1 95.5 85 ARG A N 1
ATOM 634 C CA . ARG A 1 85 ? 6.402 -10.711 16.391 1 95.5 85 ARG A CA 1
ATOM 635 C C . ARG A 1 85 ? 7.082 -11.414 15.211 1 95.5 85 ARG A C 1
ATOM 637 O O . ARG A 1 85 ? 8.148 -10.992 14.766 1 95.5 85 ARG A O 1
ATOM 644 N N . ASN A 1 86 ? 6.445 -12.438 14.703 1 97.12 86 ASN A N 1
ATOM 645 C CA . ASN A 1 86 ? 6.938 -13.094 13.492 1 97.12 86 ASN A CA 1
ATOM 646 C C . ASN A 1 86 ? 6.07 -12.766 12.281 1 97.12 86 ASN A C 1
ATOM 648 O O . ASN A 1 86 ? 6.301 -13.281 11.188 1 97.12 86 ASN A O 1
ATOM 652 N N . ILE A 1 87 ? 5.066 -11.953 12.547 1 98.44 87 ILE A N 1
ATOM 653 C CA . ILE A 1 87 ? 4.102 -11.727 11.477 1 98.44 87 ILE A CA 1
ATOM 654 C C . ILE A 1 87 ? 4.086 -10.242 11.094 1 98.44 87 ILE A C 1
ATOM 656 O O . ILE A 1 87 ? 4.031 -9.375 11.969 1 98.44 87 ILE A O 1
ATOM 660 N N . VAL A 1 88 ? 4.176 -9.953 9.828 1 98.12 88 VAL A N 1
ATOM 661 C CA . VAL A 1 88 ? 3.98 -8.617 9.289 1 98.12 88 VAL A CA 1
ATOM 662 C C . VAL A 1 88 ? 2.822 -8.625 8.289 1 98.12 88 VAL A C 1
ATOM 664 O O . VAL A 1 88 ? 2.434 -9.68 7.789 1 98.12 88 VAL A O 1
ATOM 667 N N . CYS A 1 89 ? 2.195 -7.516 8.07 1 97.94 89 CYS A N 1
ATOM 668 C CA . CYS A 1 89 ? 1.144 -7.344 7.074 1 97.94 89 CYS A CA 1
ATOM 669 C C . CYS A 1 89 ? 1.495 -6.234 6.094 1 97.94 89 CYS A C 1
ATOM 671 O O . CYS A 1 89 ? 2.264 -5.328 6.422 1 97.94 89 CYS A O 1
ATOM 673 N N . GLY A 1 90 ? 0.972 -6.34 4.891 1 97 90 GLY A N 1
ATOM 674 C CA . GLY A 1 90 ? 1.219 -5.344 3.859 1 97 90 GLY A CA 1
ATOM 675 C C . GLY A 1 90 ? 0.094 -5.242 2.846 1 97 90 GLY A C 1
ATOM 676 O O . GLY A 1 90 ? -0.8 -6.09 2.816 1 97 90 GLY A O 1
ATOM 677 N N . ASN A 1 91 ? 0.092 -4.137 2.09 1 97 91 ASN A N 1
ATOM 678 C CA . ASN A 1 91 ? -0.824 -3.957 0.97 1 97 91 ASN A CA 1
ATOM 679 C C . ASN A 1 91 ? -0.553 -4.965 -0.143 1 97 91 ASN A C 1
ATOM 681 O O . ASN A 1 91 ? -0.05 -4.602 -1.207 1 97 91 ASN A O 1
ATOM 685 N N . GLY A 1 92 ? -1.004 -6.195 0.086 1 96.88 92 GLY A N 1
ATOM 686 C CA . GLY A 1 92 ? -0.595 -7.336 -0.716 1 96.88 92 GLY A CA 1
ATOM 687 C C . GLY A 1 92 ? 0.756 -7.895 -0.314 1 96.88 92 GLY A C 1
ATOM 688 O O . GLY A 1 92 ? 1.494 -7.266 0.445 1 96.88 92 GLY A O 1
ATOM 689 N N . MET A 1 93 ? 1.027 -9.102 -0.788 1 97.38 93 MET A N 1
ATOM 690 C CA . MET A 1 93 ? 2.338 -9.688 -0.519 1 97.38 93 MET A CA 1
ATOM 691 C C . MET A 1 93 ? 3.441 -8.875 -1.188 1 97.38 93 MET A C 1
ATOM 693 O O . MET A 1 93 ? 4.582 -8.859 -0.717 1 97.38 93 MET A O 1
ATOM 697 N N . ASP A 1 94 ? 3.096 -8.141 -2.26 1 95.5 94 ASP A N 1
ATOM 698 C CA . ASP A 1 94 ? 4.055 -7.297 -2.967 1 95.5 94 ASP A CA 1
ATOM 699 C C . ASP A 1 94 ? 4.707 -6.293 -2.018 1 95.5 94 ASP A C 1
ATOM 701 O O . ASP A 1 94 ? 5.926 -6.113 -2.039 1 95.5 94 ASP A O 1
ATOM 705 N N . ALA A 1 95 ? 3.863 -5.746 -1.178 1 96 95 ALA A N 1
ATOM 706 C CA . ALA A 1 95 ? 4.383 -4.746 -0.249 1 96 95 ALA A CA 1
ATOM 707 C C . ALA A 1 95 ? 5.312 -5.383 0.781 1 96 95 ALA A C 1
ATOM 709 O O . ALA A 1 95 ? 6.285 -4.762 1.216 1 96 95 ALA A O 1
ATOM 710 N N . VAL A 1 96 ? 5.023 -6.586 1.185 1 97.5 96 VAL A N 1
ATOM 711 C CA . VAL A 1 96 ? 5.887 -7.312 2.109 1 97.5 96 VAL A CA 1
ATOM 712 C C . VAL A 1 96 ? 7.258 -7.535 1.471 1 97.5 96 VAL A C 1
ATOM 714 O O . VAL A 1 96 ? 8.289 -7.289 2.098 1 97.5 96 VAL A O 1
ATOM 717 N N . ILE A 1 97 ? 7.262 -7.953 0.21 1 97.62 97 ILE A N 1
ATOM 718 C CA . ILE A 1 97 ? 8.492 -8.188 -0.53 1 97.62 97 ILE A CA 1
ATOM 719 C C . ILE A 1 97 ? 9.273 -6.883 -0.661 1 97.62 97 ILE A C 1
ATOM 721 O O . ILE A 1 97 ? 10.477 -6.84 -0.392 1 97.62 97 ILE A O 1
ATOM 725 N N . GLU A 1 98 ? 8.57 -5.824 -1.033 1 94.62 98 GLU A N 1
ATOM 726 C CA . GLU A 1 98 ? 9.211 -4.523 -1.215 1 94.62 98 GLU A CA 1
ATOM 727 C C . GLU A 1 98 ? 9.898 -4.062 0.068 1 94.62 98 GLU A C 1
ATOM 729 O O . GLU A 1 98 ? 11.031 -3.586 0.034 1 94.62 98 GLU A O 1
ATOM 734 N N . THR A 1 99 ? 9.203 -4.172 1.178 1 94.5 99 THR A N 1
ATOM 735 C CA . THR A 1 99 ? 9.75 -3.732 2.457 1 94.5 99 THR A CA 1
ATOM 736 C C . THR A 1 99 ? 10.969 -4.559 2.836 1 94.5 99 THR A C 1
ATOM 738 O O . THR A 1 99 ? 11.961 -4.02 3.328 1 94.5 99 THR A O 1
ATOM 741 N N . LEU A 1 100 ? 10.922 -5.879 2.623 1 96.06 100 LEU A N 1
ATOM 742 C CA . LEU A 1 100 ? 12.055 -6.754 2.914 1 96.06 100 LEU A CA 1
ATOM 743 C C . LEU A 1 100 ? 13.273 -6.363 2.084 1 96.06 100 LEU A C 1
ATOM 745 O O . LEU A 1 100 ? 14.383 -6.273 2.609 1 96.06 100 LEU A O 1
ATOM 749 N N . LEU A 1 101 ? 13.078 -6.172 0.845 1 93.31 101 LEU A N 1
ATOM 750 C CA . LEU A 1 101 ? 14.195 -5.848 -0.034 1 93.31 101 LEU A CA 1
ATOM 751 C C . LEU A 1 101 ? 14.742 -4.461 0.276 1 93.31 101 LEU A C 1
ATOM 753 O O . LEU A 1 101 ? 15.961 -4.246 0.229 1 93.31 101 LEU A O 1
ATOM 757 N N . ARG A 1 102 ? 13.836 -3.572 0.602 1 88.56 102 ARG A N 1
ATOM 758 C CA . ARG A 1 102 ? 14.258 -2.246 1.038 1 88.56 102 ARG A CA 1
ATOM 759 C C . ARG A 1 102 ? 15.172 -2.34 2.256 1 88.56 102 ARG A C 1
ATOM 761 O O . ARG A 1 102 ? 16.141 -1.576 2.375 1 88.56 102 ARG A O 1
ATOM 768 N N . ALA A 1 103 ? 14.914 -3.236 3.123 1 91.19 103 ALA A N 1
ATOM 769 C CA . ALA A 1 103 ? 15.641 -3.379 4.383 1 91.19 103 ALA A CA 1
ATOM 770 C C . ALA A 1 103 ? 17.016 -4.012 4.16 1 91.19 103 ALA A C 1
ATOM 772 O O . ALA A 1 103 ? 17.953 -3.73 4.898 1 91.19 103 ALA A O 1
ATOM 773 N N . PHE A 1 104 ? 17.172 -4.801 3.061 1 93.38 104 PHE A N 1
ATOM 774 C CA . PHE A 1 104 ? 18.344 -5.668 3.078 1 93.38 104 PHE A CA 1
ATOM 775 C C . PHE A 1 104 ? 19.156 -5.5 1.803 1 93.38 104 PHE A C 1
ATOM 777 O O . PHE A 1 104 ? 20.297 -5.953 1.729 1 93.38 104 PHE A O 1
ATOM 784 N N . LEU A 1 105 ? 18.625 -4.91 0.774 1 90.94 105 LEU A N 1
ATOM 785 C CA . LEU A 1 105 ? 19.328 -4.852 -0.497 1 90.94 105 LEU A CA 1
ATOM 786 C C . LEU A 1 105 ? 20 -3.492 -0.684 1 90.94 105 LEU A C 1
ATOM 788 O O . LEU A 1 105 ? 19.422 -2.463 -0.325 1 90.94 105 LEU A O 1
ATOM 792 N N . GLU A 1 106 ? 21.125 -3.531 -1.223 1 84.94 106 GLU A N 1
ATOM 793 C CA . GLU A 1 106 ? 21.891 -2.367 -1.668 1 84.94 106 GLU A CA 1
ATOM 794 C C . GLU A 1 106 ? 22.391 -2.547 -3.102 1 84.94 106 GLU A C 1
ATOM 796 O O . GLU A 1 106 ? 22.344 -3.65 -3.648 1 84.94 106 GLU A O 1
ATOM 801 N N . THR A 1 107 ? 22.797 -1.415 -3.658 1 84.56 107 THR A N 1
ATOM 802 C CA . THR A 1 107 ? 23.375 -1.488 -4.996 1 84.56 107 THR A CA 1
ATOM 803 C C . THR A 1 107 ? 24.531 -2.49 -5.031 1 84.56 107 THR A C 1
ATOM 805 O O . THR A 1 107 ? 25.406 -2.471 -4.16 1 84.56 107 THR A O 1
ATOM 808 N N . GLY A 1 108 ? 24.438 -3.393 -6 1 88.19 108 GLY A N 1
ATOM 809 C CA . GLY A 1 108 ? 25.5 -4.375 -6.152 1 88.19 108 GLY A CA 1
ATOM 810 C C . GLY A 1 108 ? 25.125 -5.742 -5.605 1 88.19 108 GLY A C 1
ATOM 811 O O . GLY A 1 108 ? 25.75 -6.746 -5.949 1 88.19 108 GLY A O 1
ATOM 812 N N . ASP A 1 109 ? 24.141 -5.793 -4.758 1 94.25 109 ASP A N 1
ATOM 813 C CA . ASP A 1 109 ? 23.672 -7.074 -4.238 1 94.25 109 ASP A CA 1
ATOM 814 C C . ASP A 1 109 ? 22.969 -7.887 -5.332 1 94.25 109 ASP A C 1
ATOM 816 O O . ASP A 1 109 ? 22.656 -7.355 -6.398 1 94.25 109 ASP A O 1
ATOM 820 N N . GLU A 1 110 ? 22.875 -9.156 -5.039 1 97.56 110 GLU A N 1
ATOM 821 C CA . GLU A 1 110 ? 22.297 -10.062 -6.02 1 97.56 110 GLU A CA 1
ATOM 822 C C . GLU A 1 110 ? 21.094 -10.82 -5.434 1 97.56 110 GLU A C 1
ATOM 824 O O . GLU A 1 110 ? 21.062 -11.094 -4.234 1 97.56 110 GLU A O 1
ATOM 829 N N . VAL A 1 111 ? 20.109 -11.078 -6.254 1 98.25 111 VAL A N 1
ATOM 830 C CA . VAL A 1 111 ? 18.922 -11.867 -5.914 1 98.25 111 VAL A CA 1
ATOM 831 C C . VAL A 1 111 ? 18.781 -13.031 -6.895 1 98.25 111 VAL A C 1
ATOM 833 O O . VAL A 1 111 ? 18.719 -12.82 -8.109 1 98.25 111 VAL A O 1
ATOM 836 N N . VAL A 1 112 ? 18.719 -14.266 -6.391 1 98.81 112 VAL A N 1
ATOM 837 C CA . VAL A 1 112 ? 18.594 -15.438 -7.25 1 98.81 112 VAL A CA 1
ATOM 838 C C . VAL A 1 112 ? 17.109 -15.742 -7.5 1 98.81 112 VAL A C 1
ATOM 840 O O . VAL A 1 112 ? 16.328 -15.836 -6.555 1 98.81 112 VAL A O 1
ATOM 843 N N . ILE A 1 113 ? 16.719 -15.898 -8.758 1 98.75 113 ILE A N 1
ATOM 844 C CA . ILE A 1 113 ? 15.344 -16.141 -9.172 1 98.75 113 ILE A CA 1
ATOM 845 C C . ILE A 1 113 ? 15.289 -17.344 -10.109 1 98.75 113 ILE A C 1
ATOM 847 O O . ILE A 1 113 ? 15.734 -17.266 -11.258 1 98.75 113 ILE A O 1
ATOM 851 N N . PRO A 1 114 ? 14.781 -18.5 -9.68 1 98.62 114 PRO A N 1
ATOM 852 C CA . PRO A 1 114 ? 14.57 -19.625 -10.578 1 98.62 114 PRO A CA 1
ATOM 853 C C . PRO A 1 114 ? 13.445 -19.391 -11.578 1 98.62 114 PRO A C 1
ATOM 855 O O . PRO A 1 114 ? 12.312 -19.078 -11.188 1 98.62 114 PRO A O 1
ATOM 858 N N . LEU A 1 115 ? 13.688 -19.562 -12.828 1 98.06 115 LEU A N 1
ATOM 859 C CA . LEU A 1 115 ? 12.727 -19.25 -13.875 1 98.06 115 LEU A CA 1
ATOM 860 C C . LEU A 1 115 ? 12.062 -20.5 -14.414 1 98.06 115 LEU A C 1
ATOM 862 O O . LEU A 1 115 ? 12.68 -21.562 -14.469 1 98.06 115 LEU A O 1
ATOM 866 N N . PRO A 1 116 ? 10.805 -20.453 -14.891 1 97.75 116 PRO A N 1
ATOM 867 C CA . PRO A 1 116 ? 9.953 -19.25 -14.844 1 97.75 116 PRO A CA 1
ATOM 868 C C . PRO A 1 116 ? 9.445 -18.953 -13.438 1 97.75 116 PRO A C 1
ATOM 870 O O . PRO A 1 116 ? 9.383 -19.859 -12.594 1 97.75 116 PRO A O 1
ATOM 873 N N . ALA A 1 117 ? 9.172 -17.688 -13.148 1 97.19 117 ALA A N 1
ATOM 874 C CA . ALA A 1 117 ? 8.711 -17.25 -11.844 1 97.19 117 ALA A CA 1
ATOM 875 C C . ALA A 1 117 ? 7.867 -15.977 -11.961 1 97.19 117 ALA A C 1
ATOM 877 O O . ALA A 1 117 ? 7.77 -15.391 -13.047 1 97.19 117 ALA A O 1
ATOM 878 N N . PHE A 1 118 ? 7.285 -15.648 -10.914 1 95.69 118 PHE A N 1
ATOM 879 C CA . PHE A 1 118 ? 6.52 -14.414 -10.812 1 95.69 118 PHE A CA 1
ATOM 880 C C . PHE A 1 118 ? 7.371 -13.219 -11.227 1 95.69 118 PHE A C 1
ATOM 882 O O . PHE A 1 118 ? 8.438 -12.984 -10.664 1 95.69 118 PHE A O 1
ATOM 889 N N . SER A 1 119 ? 6.918 -12.359 -12.141 1 92.56 119 SER A N 1
ATOM 890 C CA . SER A 1 119 ? 7.691 -11.32 -12.812 1 92.56 119 SER A CA 1
ATOM 891 C C . SER A 1 119 ? 8.055 -10.195 -11.852 1 92.56 119 SER A C 1
ATOM 893 O O . SER A 1 119 ? 9.07 -9.523 -12.031 1 92.56 119 SER A O 1
ATOM 895 N N . TYR A 1 120 ? 7.293 -10.047 -10.781 1 93.19 120 TYR A N 1
ATOM 896 C CA . TYR A 1 120 ? 7.496 -8.906 -9.891 1 93.19 120 TYR A CA 1
ATOM 897 C C . TYR A 1 120 ? 8.797 -9.055 -9.109 1 93.19 120 TYR A C 1
ATOM 899 O O . TYR A 1 120 ? 9.352 -8.07 -8.617 1 93.19 120 TYR A O 1
ATOM 907 N N . TYR A 1 121 ? 9.336 -10.266 -8.961 1 96 121 TYR A N 1
ATOM 908 C CA . TYR A 1 121 ? 10.609 -10.469 -8.273 1 96 121 TYR A CA 1
ATOM 909 C C . TYR A 1 121 ? 11.727 -9.672 -8.945 1 96 121 TYR A C 1
ATOM 911 O O . TYR A 1 121 ? 12.539 -9.047 -8.273 1 96 121 TYR A O 1
ATOM 919 N N . GLU A 1 122 ? 11.688 -9.773 -10.273 1 93.38 122 GLU A N 1
ATOM 920 C CA . GLU A 1 122 ? 12.695 -9.039 -11.031 1 93.38 122 GLU A CA 1
ATOM 921 C C . GLU A 1 122 ? 12.516 -7.531 -10.867 1 93.38 122 GLU A C 1
ATOM 923 O O . GLU A 1 122 ? 13.492 -6.805 -10.664 1 93.38 122 GLU A O 1
ATOM 928 N N . ASN A 1 123 ? 11.312 -7.078 -10.922 1 90 123 ASN A N 1
ATOM 929 C CA . ASN A 1 123 ? 11.016 -5.652 -10.812 1 90 123 ASN A CA 1
ATOM 930 C C . ASN A 1 123 ? 11.5 -5.082 -9.484 1 90 123 ASN A C 1
ATOM 932 O O . ASN A 1 123 ? 12.234 -4.094 -9.461 1 90 123 ASN A O 1
ATOM 936 N N . VAL A 1 124 ? 11.109 -5.711 -8.414 1 91.88 124 VAL A N 1
ATOM 937 C CA . VAL A 1 124 ? 11.422 -5.188 -7.09 1 91.88 124 VAL A CA 1
ATOM 938 C C . VAL A 1 124 ? 12.93 -5.27 -6.84 1 91.88 124 VAL A C 1
ATOM 940 O O . VAL A 1 124 ? 13.5 -4.402 -6.18 1 91.88 124 VAL A O 1
ATOM 943 N N . THR A 1 125 ? 13.602 -6.301 -7.379 1 93.31 125 THR A N 1
ATOM 944 C CA . THR A 1 125 ? 15.055 -6.41 -7.285 1 93.31 125 THR A CA 1
ATOM 945 C C . THR A 1 125 ? 15.734 -5.207 -7.938 1 93.31 125 THR A C 1
ATOM 947 O O . THR A 1 125 ? 16.625 -4.594 -7.348 1 93.31 125 THR A O 1
ATOM 950 N N . ARG A 1 126 ? 15.219 -4.855 -9.055 1 88.25 126 ARG A N 1
ATOM 951 C CA . ARG A 1 126 ? 15.805 -3.764 -9.82 1 88.25 126 ARG A CA 1
ATOM 952 C C . ARG A 1 126 ? 15.484 -2.414 -9.18 1 88.25 126 ARG A C 1
ATOM 954 O O . ARG A 1 126 ? 16.297 -1.491 -9.227 1 88.25 126 ARG A O 1
ATOM 961 N N . PHE A 1 127 ? 14.297 -2.314 -8.57 1 83.69 127 PHE A N 1
ATOM 962 C CA . PHE A 1 127 ? 13.914 -1.108 -7.848 1 83.69 127 PHE A CA 1
ATOM 963 C C . PHE A 1 127 ? 14.969 -0.744 -6.805 1 83.69 127 PHE A C 1
ATOM 965 O O . PHE A 1 127 ? 15.203 0.437 -6.543 1 83.69 127 PHE A O 1
ATOM 972 N N . CYS A 1 128 ? 15.57 -1.773 -6.254 1 84.62 128 CYS A N 1
ATOM 973 C CA . CYS A 1 128 ? 16.484 -1.581 -5.141 1 84.62 128 CYS A CA 1
ATOM 974 C C . CYS A 1 128 ? 17.922 -1.439 -5.641 1 84.62 128 CYS A C 1
ATOM 976 O O . CYS A 1 128 ? 18.859 -1.339 -4.844 1 84.62 128 CYS A O 1
ATOM 978 N N . GLY A 1 129 ? 18.125 -1.486 -7.012 1 84 129 GLY A N 1
ATOM 979 C CA . GLY A 1 129 ? 19.453 -1.355 -7.578 1 84 129 GLY A CA 1
ATOM 980 C C . GLY A 1 129 ? 20.25 -2.646 -7.539 1 84 129 GLY A C 1
ATOM 981 O O . GLY A 1 129 ? 21.453 -2.648 -7.793 1 84 129 GLY A O 1
ATOM 982 N N . ALA A 1 130 ? 19.609 -3.715 -7.164 1 91.62 130 ALA A N 1
ATOM 983 C CA . ALA A 1 130 ? 20.266 -5.02 -7.121 1 91.62 130 ALA A CA 1
ATOM 984 C C . ALA A 1 130 ? 20.156 -5.734 -8.461 1 91.62 130 ALA A C 1
ATOM 986 O O . ALA A 1 130 ? 19.531 -5.227 -9.398 1 91.62 130 ALA A O 1
ATOM 987 N N . THR A 1 131 ? 20.875 -6.832 -8.57 1 94.88 131 THR A N 1
ATOM 988 C CA . THR A 1 131 ? 20.953 -7.566 -9.82 1 94.88 131 THR A CA 1
ATOM 989 C C . THR A 1 131 ? 20.281 -8.93 -9.695 1 94.88 131 THR A C 1
ATOM 991 O O . THR A 1 131 ? 20.672 -9.75 -8.867 1 94.88 131 THR A O 1
ATOM 994 N N . PRO A 1 132 ? 19.297 -9.164 -10.539 1 96.56 132 PRO A N 1
ATOM 995 C CA . PRO A 1 132 ? 18.75 -10.516 -10.57 1 96.56 132 PRO A CA 1
ATOM 996 C C . PRO A 1 132 ? 19.688 -11.531 -11.211 1 96.56 132 PRO A C 1
ATOM 998 O O . PRO A 1 132 ? 20.297 -11.25 -12.242 1 96.56 132 PRO A O 1
ATOM 1001 N N . LYS A 1 133 ? 19.906 -12.602 -10.555 1 98.44 133 LYS A N 1
ATOM 1002 C CA . LYS A 1 133 ? 20.609 -13.773 -11.078 1 98.44 133 LYS A CA 1
ATOM 1003 C C . LYS A 1 133 ? 19.625 -14.914 -11.359 1 98.44 133 LYS A C 1
ATOM 1005 O O . LYS A 1 133 ? 19 -15.438 -10.445 1 98.44 133 LYS A O 1
ATOM 1010 N N . TYR A 1 134 ? 19.609 -15.32 -12.648 1 98.25 134 TYR A N 1
ATOM 1011 C CA . TYR A 1 134 ? 18.609 -16.297 -13.055 1 98.25 134 TYR A CA 1
ATOM 1012 C C . TYR A 1 134 ? 19.203 -17.703 -13.133 1 98.25 134 TYR A C 1
ATOM 1014 O O . TYR A 1 134 ? 20.391 -17.859 -13.438 1 98.25 134 TYR A O 1
ATOM 1022 N N . CYS A 1 135 ? 18.406 -18.656 -12.828 1 98.19 135 CYS A N 1
ATOM 1023 C CA . CYS A 1 135 ? 18.703 -20.062 -13.109 1 98.19 135 CYS A CA 1
ATOM 1024 C C . CYS A 1 135 ? 17.453 -20.781 -13.609 1 98.19 135 CYS A C 1
ATOM 1026 O O . CYS A 1 135 ? 16.328 -20.312 -13.398 1 98.19 135 CYS A O 1
ATOM 1028 N N . ALA A 1 136 ? 17.672 -21.891 -14.219 1 97.44 136 ALA A N 1
ATOM 1029 C CA . ALA A 1 136 ? 16.562 -22.594 -14.844 1 97.44 136 ALA A CA 1
ATOM 1030 C C . ALA A 1 136 ? 15.992 -23.656 -13.914 1 97.44 136 ALA A C 1
ATOM 1032 O O . ALA A 1 136 ? 16.734 -24.344 -13.219 1 97.44 136 ALA A O 1
ATOM 1033 N N . ARG A 1 137 ? 14.688 -23.688 -13.898 1 97.69 137 ARG A N 1
ATOM 1034 C CA . ARG A 1 137 ? 14.023 -24.875 -13.375 1 97.69 137 ARG A CA 1
ATOM 1035 C C . ARG A 1 137 ? 14.227 -26.062 -14.312 1 97.69 137 ARG A C 1
ATOM 1037 O O . ARG A 1 137 ? 14.703 -25.906 -15.438 1 97.69 137 ARG A O 1
ATOM 1044 N N . ARG A 1 138 ? 13.93 -27.281 -13.789 1 97.5 138 ARG A N 1
ATOM 1045 C CA . ARG A 1 138 ? 14.039 -28.469 -14.617 1 97.5 138 ARG A CA 1
ATOM 1046 C C . ARG A 1 138 ? 12.984 -28.484 -15.719 1 97.5 138 ARG A C 1
ATOM 1048 O O . ARG A 1 138 ? 12.109 -27.609 -15.75 1 97.5 138 ARG A O 1
ATOM 1055 N N . ALA A 1 139 ? 13.008 -29.484 -16.562 1 94.88 139 ALA A N 1
ATOM 1056 C CA . ALA A 1 139 ? 12.117 -29.547 -17.719 1 94.88 139 ALA A CA 1
ATOM 1057 C C . ALA A 1 139 ? 10.656 -29.672 -17.281 1 94.88 139 ALA A C 1
ATOM 1059 O O . ALA A 1 139 ? 9.75 -29.188 -17.969 1 94.88 139 ALA A O 1
ATOM 1060 N N . ASP A 1 140 ? 10.523 -30.25 -16.141 1 95.75 140 ASP A N 1
ATOM 1061 C CA . ASP A 1 140 ? 9.172 -30.406 -15.625 1 95.75 140 ASP A CA 1
ATOM 1062 C C . ASP A 1 140 ? 8.797 -29.25 -14.711 1 95.75 140 ASP A C 1
ATOM 1064 O O . ASP A 1 140 ? 7.793 -29.312 -13.992 1 95.75 140 ASP A O 1
ATOM 1068 N N . PHE A 1 141 ? 9.633 -28.25 -14.648 1 97.12 141 PHE A N 1
ATOM 1069 C CA . PHE A 1 141 ? 9.461 -26.984 -13.938 1 97.12 141 PHE A CA 1
ATOM 1070 C C . PHE A 1 141 ? 9.719 -27.156 -12.445 1 97.12 141 PHE A C 1
ATOM 1072 O O . PHE A 1 141 ? 9.508 -26.234 -11.656 1 97.12 141 PHE A O 1
ATOM 1079 N N . SER A 1 142 ? 10.156 -28.359 -12.039 1 97.62 142 SER A N 1
ATOM 1080 C CA . SER A 1 142 ? 10.57 -28.5 -10.648 1 97.62 142 SER A CA 1
ATOM 1081 C C . SER A 1 142 ? 11.836 -27.703 -10.359 1 97.62 142 SER A C 1
ATOM 1083 O O . SER A 1 142 ? 12.578 -27.359 -11.281 1 97.62 142 SER A O 1
ATOM 1085 N N . LEU A 1 143 ? 12.062 -27.422 -9.094 1 98.06 143 LEU A N 1
ATOM 1086 C CA . LEU A 1 143 ? 13.234 -26.641 -8.688 1 98.06 143 LEU A CA 1
ATOM 1087 C C . LEU A 1 143 ? 14.516 -27.438 -8.906 1 98.06 143 LEU A C 1
ATOM 1089 O O . LEU A 1 143 ? 14.555 -28.641 -8.602 1 98.06 143 LEU A O 1
ATOM 1093 N N . ASP A 1 144 ? 15.531 -26.844 -9.43 1 98.38 144 ASP A N 1
ATOM 1094 C CA . ASP A 1 144 ? 16.891 -27.391 -9.492 1 98.38 144 ASP A CA 1
ATOM 1095 C C . ASP A 1 144 ? 17.781 -26.75 -8.445 1 98.38 144 ASP A C 1
ATOM 1097 O O . ASP A 1 144 ? 18.375 -25.703 -8.688 1 98.38 144 ASP A O 1
ATOM 1101 N N . VAL A 1 145 ? 17.922 -27.422 -7.32 1 98.62 145 VAL A N 1
ATOM 1102 C CA . VAL A 1 145 ? 18.656 -26.891 -6.176 1 98.62 145 VAL A CA 1
ATOM 1103 C C . VAL A 1 145 ? 20.094 -26.594 -6.578 1 98.62 145 VAL A C 1
ATOM 1105 O O . VAL A 1 145 ? 20.656 -25.547 -6.207 1 98.62 145 VAL A O 1
ATOM 1108 N N . ASP A 1 146 ? 20.688 -27.484 -7.352 1 98.56 146 ASP A N 1
ATOM 1109 C CA . ASP A 1 146 ? 22.062 -27.281 -7.789 1 98.56 146 ASP A CA 1
ATOM 1110 C C . ASP A 1 146 ? 22.188 -26.031 -8.656 1 98.56 146 ASP A C 1
ATOM 1112 O O . ASP A 1 146 ? 23.156 -25.266 -8.508 1 98.56 146 ASP A O 1
ATOM 1116 N N . ALA A 1 147 ? 21.297 -25.844 -9.516 1 98.62 147 ALA A N 1
ATOM 1117 C CA . ALA A 1 147 ? 21.312 -24.656 -10.375 1 98.62 147 ALA A CA 1
ATOM 1118 C C . ALA A 1 147 ? 21.172 -23.375 -9.555 1 98.62 147 ALA A C 1
ATOM 1120 O O . ALA A 1 147 ? 21.828 -22.375 -9.852 1 98.62 147 ALA A O 1
ATOM 1121 N N . VAL A 1 148 ? 20.344 -23.422 -8.516 1 98.75 148 VAL A N 1
ATOM 1122 C CA . VAL A 1 148 ? 20.172 -22.281 -7.621 1 98.75 148 VAL A CA 1
ATOM 1123 C C . VAL A 1 148 ? 21.5 -21.969 -6.93 1 98.75 148 VAL A C 1
ATOM 1125 O O . VAL A 1 148 ? 21.953 -20.812 -6.949 1 98.75 148 VAL A O 1
ATOM 1128 N N . LEU A 1 149 ? 22.125 -22.969 -6.391 1 98.62 149 LEU A N 1
ATOM 1129 C CA . LEU A 1 149 ? 23.312 -22.781 -5.582 1 98.62 149 LEU A CA 1
ATOM 1130 C C . LEU A 1 149 ? 24.484 -22.328 -6.445 1 98.62 149 LEU A C 1
ATOM 1132 O O . LEU A 1 149 ? 25.375 -21.609 -5.969 1 98.62 149 LEU A O 1
ATOM 1136 N N . LYS A 1 150 ? 24.469 -22.688 -7.738 1 98.5 150 LYS A N 1
ATOM 1137 C CA . LYS A 1 150 ? 25.516 -22.281 -8.664 1 98.5 150 LYS A CA 1
ATOM 1138 C C . LYS A 1 150 ? 25.469 -20.766 -8.906 1 98.5 150 LYS A C 1
ATOM 1140 O O . LYS A 1 150 ? 26.484 -20.156 -9.273 1 98.5 150 LYS A O 1
ATOM 1145 N N . GLN A 1 151 ? 24.328 -20.125 -8.656 1 98.38 151 GLN A N 1
ATOM 1146 C CA . GLN A 1 151 ? 24.188 -18.688 -8.883 1 98.38 151 GLN A CA 1
ATOM 1147 C C . GLN A 1 151 ? 24.547 -17.891 -7.633 1 98.38 151 GLN A C 1
ATOM 1149 O O . GLN A 1 151 ? 24.672 -16.672 -7.688 1 98.38 151 GLN A O 1
ATOM 1154 N N . VAL A 1 152 ? 24.703 -18.578 -6.527 1 98 152 VAL A N 1
ATOM 1155 C CA . VAL A 1 152 ? 24.953 -17.906 -5.254 1 98 152 VAL A CA 1
ATOM 1156 C C . VAL A 1 152 ? 26.391 -17.422 -5.188 1 98 152 VAL A C 1
ATOM 1158 O O . VAL A 1 152 ? 27.312 -18.172 -5.512 1 98 152 VAL A O 1
ATOM 1161 N N . THR A 1 153 ? 26.594 -16.203 -4.867 1 97.62 153 THR A N 1
ATOM 1162 C CA . THR A 1 153 ? 27.891 -15.594 -4.609 1 97.62 153 THR A CA 1
ATOM 1163 C C . THR A 1 153 ? 27.906 -14.914 -3.24 1 97.62 153 THR A C 1
ATOM 1165 O O . THR A 1 153 ? 26.938 -15 -2.49 1 97.62 153 THR A O 1
ATOM 1168 N N . ASP A 1 154 ? 29.031 -14.242 -2.953 1 95.38 154 ASP A N 1
ATOM 1169 C CA . ASP A 1 154 ? 29.141 -13.508 -1.694 1 95.38 154 ASP A CA 1
ATOM 1170 C C . ASP A 1 154 ? 28.234 -12.281 -1.692 1 95.38 154 ASP A C 1
ATOM 1172 O O . ASP A 1 154 ? 27.969 -11.695 -0.639 1 95.38 154 ASP A O 1
ATOM 1176 N N . ARG A 1 155 ? 27.672 -11.969 -2.828 1 96.19 155 ARG A N 1
ATOM 1177 C CA . ARG A 1 155 ? 26.812 -10.789 -2.955 1 96.19 155 ARG A CA 1
ATOM 1178 C C . ARG A 1 155 ? 25.344 -11.164 -2.9 1 96.19 155 ARG A C 1
ATOM 1180 O O . ARG A 1 155 ? 24.469 -10.289 -2.879 1 96.19 155 ARG A O 1
ATOM 1187 N N . THR A 1 156 ? 25.047 -12.453 -2.861 1 97.62 156 THR A N 1
ATOM 1188 C CA . THR A 1 156 ? 23.656 -12.898 -2.863 1 97.62 156 THR A CA 1
ATOM 1189 C C . THR A 1 156 ? 23 -12.625 -1.515 1 97.62 156 THR A C 1
ATOM 1191 O O . THR A 1 156 ? 23.469 -13.109 -0.48 1 97.62 156 THR A O 1
ATOM 1194 N N . LYS A 1 157 ? 21.859 -11.883 -1.588 1 97.19 157 LYS A N 1
ATOM 1195 C CA . LYS A 1 157 ? 21.172 -11.531 -0.352 1 97.19 157 LYS A CA 1
ATOM 1196 C C . LYS A 1 157 ? 19.812 -12.242 -0.263 1 97.19 157 LYS A C 1
ATOM 1198 O O . LYS A 1 157 ? 19.297 -12.469 0.833 1 97.19 157 LYS A O 1
ATOM 1203 N N . PHE A 1 158 ? 19.234 -12.5 -1.416 1 97.81 158 PHE A N 1
ATOM 1204 C CA . PHE A 1 158 ? 17.922 -13.125 -1.445 1 97.81 158 PHE A CA 1
ATOM 1205 C C . PHE A 1 158 ? 17.875 -14.25 -2.475 1 97.81 158 PHE A C 1
ATOM 1207 O O . PHE A 1 158 ? 18.531 -14.172 -3.518 1 97.81 158 PHE A O 1
ATOM 1214 N N . ILE A 1 159 ? 17.172 -15.242 -2.164 1 98.69 159 ILE A N 1
ATOM 1215 C CA . ILE A 1 159 ? 16.75 -16.297 -3.076 1 98.69 159 ILE A CA 1
ATOM 1216 C C . ILE A 1 159 ? 15.227 -16.453 -3.01 1 98.69 159 ILE A C 1
ATOM 1218 O O . ILE A 1 159 ? 14.664 -16.672 -1.934 1 98.69 159 ILE A O 1
ATOM 1222 N N . PHE A 1 160 ? 14.516 -16.328 -4.156 1 98.75 160 PHE A N 1
ATOM 1223 C CA . PHE A 1 160 ? 13.07 -16.531 -4.207 1 98.75 160 PHE A CA 1
ATOM 1224 C C . PHE A 1 160 ? 12.734 -17.969 -4.555 1 98.75 160 PHE A C 1
ATOM 1226 O O . PHE A 1 160 ? 13.289 -18.531 -5.508 1 98.75 160 PHE A O 1
ATOM 1233 N N . ILE A 1 161 ? 11.898 -18.594 -3.822 1 98.44 161 ILE A N 1
ATOM 1234 C CA . ILE A 1 161 ? 11.312 -19.891 -4.121 1 98.44 161 ILE A CA 1
ATOM 1235 C C . ILE A 1 161 ? 9.789 -19.812 -3.971 1 98.44 161 ILE A C 1
ATOM 1237 O O . ILE A 1 161 ? 9.281 -19.594 -2.871 1 98.44 161 ILE A O 1
ATOM 1241 N N . THR A 1 162 ? 9.117 -19.953 -5.035 1 97.94 162 THR A N 1
ATOM 1242 C CA . THR A 1 162 ? 7.66 -19.938 -5.016 1 97.94 162 THR A CA 1
ATOM 1243 C C . THR A 1 162 ? 7.105 -21.359 -5.023 1 97.94 162 THR A C 1
ATOM 1245 O O . THR A 1 162 ? 7.477 -22.172 -5.871 1 97.94 162 THR A O 1
ATOM 1248 N N . SER A 1 163 ? 6.211 -21.703 -4.094 1 97.56 163 SER A N 1
ATOM 1249 C CA . SER A 1 163 ? 5.641 -23.047 -3.953 1 97.56 163 SER A CA 1
ATOM 1250 C C . SER A 1 163 ? 4.199 -22.969 -3.461 1 97.56 163 SER A C 1
ATOM 1252 O O . SER A 1 163 ? 3.949 -22.672 -2.293 1 97.56 163 SER A O 1
ATOM 1254 N N . PRO A 1 164 ? 3.23 -23.391 -4.27 1 98.06 164 PRO A N 1
ATOM 1255 C CA . PRO A 1 164 ? 3.291 -23.75 -5.688 1 98.06 164 PRO A CA 1
ATOM 1256 C C . PRO A 1 164 ? 3.768 -22.609 -6.574 1 98.06 164 PRO A C 1
ATOM 1258 O O . PRO A 1 164 ? 3.441 -21.453 -6.312 1 98.06 164 PRO A O 1
ATOM 1261 N N . ASN A 1 165 ? 4.48 -22.953 -7.586 1 98.31 165 ASN A N 1
ATOM 1262 C CA . ASN A 1 165 ? 5.145 -21.953 -8.406 1 98.31 165 ASN A CA 1
ATOM 1263 C C . ASN A 1 165 ? 4.164 -21.266 -9.359 1 98.31 165 ASN A C 1
ATOM 1265 O O . ASN A 1 165 ? 3.273 -21.906 -9.914 1 98.31 165 ASN A O 1
ATOM 1269 N N . ASN A 1 166 ? 4.215 -20.031 -9.508 1 97.81 166 ASN A N 1
ATOM 1270 C CA . ASN A 1 166 ? 3.582 -19.234 -10.562 1 97.81 166 ASN A CA 1
ATOM 1271 C C . ASN A 1 166 ? 4.559 -18.922 -11.695 1 97.81 166 ASN A C 1
ATOM 1273 O O . ASN A 1 166 ? 5.57 -18.25 -11.477 1 97.81 166 ASN A O 1
ATOM 1277 N N . PRO A 1 167 ? 4.344 -19.484 -12.797 1 97.88 167 PRO A N 1
ATOM 1278 C CA . PRO A 1 167 ? 3.031 -19.844 -13.328 1 97.88 167 PRO A CA 1
ATOM 1279 C C . PRO A 1 167 ? 2.863 -21.344 -13.508 1 97.88 167 PRO A C 1
ATOM 1281 O O . PRO A 1 167 ? 1.918 -21.797 -14.164 1 97.88 167 PRO A O 1
ATOM 1284 N N . THR A 1 168 ? 3.715 -22.156 -12.898 1 98.31 168 THR A N 1
ATOM 1285 C CA . THR A 1 168 ? 3.787 -23.531 -13.367 1 98.31 168 THR A CA 1
ATOM 1286 C C . THR A 1 168 ? 2.969 -24.453 -12.461 1 98.31 168 THR A C 1
ATOM 1288 O O . THR A 1 168 ? 2.695 -25.609 -12.82 1 98.31 168 THR A O 1
ATOM 1291 N N . GLY A 1 169 ? 2.676 -24.016 -11.273 1 97.88 169 GLY A N 1
ATOM 1292 C CA . GLY A 1 169 ? 1.742 -24.719 -10.422 1 97.88 169 GLY A CA 1
ATOM 1293 C C . GLY A 1 169 ? 2.404 -25.797 -9.586 1 97.88 169 GLY A C 1
ATOM 1294 O O . GLY A 1 169 ? 1.767 -26.391 -8.711 1 97.88 169 GLY A O 1
ATOM 1295 N N . ASN A 1 170 ? 3.686 -26.109 -9.766 1 94.5 170 ASN A N 1
ATOM 1296 C CA . ASN A 1 170 ? 4.348 -27.203 -9.086 1 94.5 170 ASN A CA 1
ATOM 1297 C C . ASN A 1 170 ? 4.777 -26.828 -7.676 1 94.5 170 ASN A C 1
ATOM 1299 O O . ASN A 1 170 ? 5.125 -25.672 -7.418 1 94.5 170 ASN A O 1
ATOM 1303 N N . LEU A 1 171 ? 4.855 -27.812 -6.816 1 96.06 171 LEU A N 1
ATOM 1304 C CA . LEU A 1 171 ? 5.316 -27.688 -5.441 1 96.06 171 LEU A CA 1
ATOM 1305 C C . LEU A 1 171 ? 6.832 -27.859 -5.355 1 96.06 171 LEU A C 1
ATOM 1307 O O . LEU A 1 171 ? 7.418 -28.609 -6.129 1 96.06 171 LEU A O 1
ATOM 1311 N N . THR A 1 172 ? 7.43 -27.141 -4.512 1 97.25 172 THR A N 1
ATOM 1312 C CA . THR A 1 172 ? 8.789 -27.391 -4.059 1 97.25 172 THR A CA 1
ATOM 1313 C C . THR A 1 172 ? 8.797 -28.078 -2.691 1 97.25 172 THR A C 1
ATOM 1315 O O . THR A 1 172 ? 8.148 -27.594 -1.755 1 97.25 172 THR A O 1
ATOM 1318 N N . SER A 1 173 ? 9.523 -29.156 -2.533 1 96.31 173 SER A N 1
ATOM 1319 C CA . SER A 1 173 ? 9.5 -29.922 -1.287 1 96.31 173 SER A CA 1
ATOM 1320 C C . SER A 1 173 ? 10.203 -29.156 -0.165 1 96.31 173 SER A C 1
ATOM 1322 O O . SER A 1 173 ? 11.086 -28.344 -0.422 1 96.31 173 SER A O 1
ATOM 1324 N N . LEU A 1 174 ? 9.82 -29.469 1.08 1 97.25 174 LEU A N 1
ATOM 1325 C CA . LEU A 1 174 ? 10.484 -28.875 2.234 1 97.25 174 LEU A CA 1
ATOM 1326 C C . LEU A 1 174 ? 11.961 -29.25 2.266 1 97.25 174 LEU A C 1
ATOM 1328 O O . LEU A 1 174 ? 12.805 -28.453 2.699 1 97.25 174 LEU A O 1
ATOM 1332 N N . ALA A 1 175 ? 12.242 -30.438 1.799 1 97.25 175 ALA A N 1
ATOM 1333 C CA . ALA A 1 175 ? 13.633 -30.875 1.761 1 97.25 175 ALA A CA 1
ATOM 1334 C C . ALA A 1 175 ? 14.469 -30 0.835 1 97.25 175 ALA A C 1
ATOM 1336 O O . ALA A 1 175 ? 15.609 -29.656 1.158 1 97.25 175 ALA A O 1
ATOM 1337 N N . GLU A 1 176 ? 13.938 -29.672 -0.303 1 98 176 GLU A N 1
ATOM 1338 C CA . GLU A 1 176 ? 14.633 -28.812 -1.247 1 98 176 GLU A CA 1
ATOM 1339 C C . GLU A 1 176 ? 14.812 -27.406 -0.676 1 98 176 GLU A C 1
ATOM 1341 O O . GLU A 1 176 ? 15.891 -26.812 -0.797 1 98 176 GLU A O 1
ATOM 1346 N N . ILE A 1 177 ? 13.797 -26.859 -0.035 1 98.25 177 ILE A N 1
ATOM 1347 C CA . ILE A 1 177 ? 13.867 -25.547 0.58 1 98.25 177 ILE A CA 1
ATOM 1348 C C . ILE A 1 177 ? 14.922 -25.547 1.682 1 98.25 177 ILE A C 1
ATOM 1350 O O . ILE A 1 177 ? 15.75 -24.641 1.759 1 98.25 177 ILE A O 1
ATOM 1354 N N . ARG A 1 178 ? 14.914 -26.594 2.465 1 98.12 178 ARG A N 1
ATOM 1355 C CA . ARG A 1 178 ? 15.891 -26.734 3.543 1 98.12 178 ARG A CA 1
ATOM 1356 C C . ARG A 1 178 ? 17.312 -26.781 2.994 1 98.12 178 ARG A C 1
ATOM 1358 O O . ARG A 1 178 ? 18.219 -26.156 3.549 1 98.12 178 ARG A O 1
ATOM 1365 N N . SER A 1 179 ? 17.453 -27.516 1.963 1 98.25 179 SER A N 1
ATOM 1366 C CA . SER A 1 179 ? 18.781 -27.641 1.351 1 98.25 179 SER A CA 1
ATOM 1367 C C . SER A 1 179 ? 19.312 -26.297 0.902 1 98.25 179 SER A C 1
ATOM 1369 O O . SER A 1 179 ? 20.484 -25.984 1.125 1 98.25 179 SER A O 1
ATOM 1371 N N . VAL A 1 180 ? 18.484 -25.469 0.303 1 98.44 180 VAL A N 1
ATOM 1372 C CA . VAL A 1 180 ? 18.906 -24.156 -0.143 1 98.44 180 VAL A CA 1
ATOM 1373 C C . VAL A 1 180 ? 19.203 -23.266 1.066 1 98.44 180 VAL A C 1
ATOM 1375 O O . VAL A 1 180 ? 20.266 -22.625 1.124 1 98.44 180 VAL A O 1
ATOM 1378 N N . ALA A 1 181 ? 18.328 -23.266 2.041 1 98 181 ALA A N 1
ATOM 1379 C CA . ALA A 1 181 ? 18.469 -22.406 3.211 1 98 181 ALA A CA 1
ATOM 1380 C C . ALA A 1 181 ? 19.75 -22.703 3.965 1 98 181 ALA A C 1
ATOM 1382 O O . ALA A 1 181 ? 20.422 -21.781 4.438 1 98 181 ALA A O 1
ATOM 1383 N N . ASN A 1 182 ? 20.109 -23.969 4.031 1 97.31 182 ASN A N 1
ATOM 1384 C CA . ASN A 1 182 ? 21.281 -24.375 4.781 1 97.31 182 ASN A CA 1
ATOM 1385 C C . ASN A 1 182 ? 22.578 -24.062 4.027 1 97.31 182 ASN A C 1
ATOM 1387 O O . ASN A 1 182 ? 23.656 -24 4.621 1 97.31 182 ASN A O 1
ATOM 1391 N N . ALA A 1 183 ? 22.453 -23.875 2.789 1 97.44 183 ALA A N 1
ATOM 1392 C CA . ALA A 1 183 ? 23.656 -23.734 1.956 1 97.44 183 ALA A CA 1
ATOM 1393 C C . ALA A 1 183 ? 23.984 -22.266 1.719 1 97.44 183 ALA A C 1
ATOM 1395 O O . ALA A 1 183 ? 25.016 -21.953 1.114 1 97.44 183 ALA A O 1
ATOM 1396 N N . VAL A 1 184 ? 23.141 -21.328 2.191 1 97.25 184 VAL A N 1
ATOM 1397 C CA . VAL A 1 184 ? 23.359 -19.938 1.844 1 97.25 184 VAL A CA 1
ATOM 1398 C C . VAL A 1 184 ? 23.297 -19.078 3.102 1 97.25 184 VAL A C 1
ATOM 1400 O O . VAL A 1 184 ? 22.688 -19.469 4.102 1 97.25 184 VAL A O 1
ATOM 1403 N N . ASP A 1 185 ? 23.891 -17.906 3 1 95.06 185 ASP A N 1
ATOM 1404 C CA . ASP A 1 185 ? 23.812 -16.922 4.078 1 95.06 185 ASP A CA 1
ATOM 1405 C C . ASP A 1 185 ? 22.641 -15.969 3.869 1 95.06 185 ASP A C 1
ATOM 1407 O O . ASP A 1 185 ? 22.172 -15.336 4.816 1 95.06 185 ASP A O 1
ATOM 1411 N N . GLY A 1 186 ? 22.156 -15.836 2.662 1 96.88 186 GLY A N 1
ATOM 1412 C CA . GLY A 1 186 ? 21.078 -14.922 2.307 1 96.88 186 GLY A CA 1
ATOM 1413 C C . GLY A 1 186 ? 19.719 -15.391 2.777 1 96.88 186 GLY A C 1
ATOM 1414 O O . GLY A 1 186 ? 19.594 -16.484 3.322 1 96.88 186 GLY A O 1
ATOM 1415 N N . ILE A 1 187 ? 18.734 -14.562 2.633 1 98.12 187 ILE A N 1
ATOM 1416 C CA . ILE A 1 187 ? 17.359 -14.859 3.002 1 98.12 187 ILE A CA 1
ATOM 1417 C C . ILE A 1 187 ? 16.703 -15.688 1.903 1 98.12 187 ILE A C 1
ATOM 1419 O O . ILE A 1 187 ? 16.797 -15.352 0.72 1 98.12 187 ILE A O 1
ATOM 1423 N N . VAL A 1 188 ? 16.125 -16.781 2.268 1 98.56 188 VAL A N 1
ATOM 1424 C CA . VAL A 1 188 ? 15.289 -17.562 1.364 1 98.56 188 VAL A CA 1
ATOM 1425 C C . VAL A 1 188 ? 13.828 -17.172 1.54 1 98.56 188 VAL A C 1
ATOM 1427 O O . VAL A 1 188 ? 13.211 -17.469 2.568 1 98.56 188 VAL A O 1
ATOM 1430 N N . PHE A 1 189 ? 13.32 -16.5 0.566 1 98.69 189 PHE A N 1
ATOM 1431 C CA . PHE A 1 189 ? 11.914 -16.094 0.583 1 98.69 189 PHE A CA 1
ATOM 1432 C C . PHE A 1 189 ? 11.039 -17.141 -0.09 1 98.69 189 PHE A C 1
ATOM 1434 O O . PHE A 1 189 ? 11.109 -17.328 -1.308 1 98.69 189 PHE A O 1
ATOM 1441 N N . VAL A 1 190 ? 10.219 -17.766 0.67 1 98.62 190 VAL A N 1
ATOM 1442 C CA . VAL A 1 190 ? 9.305 -18.781 0.162 1 98.62 190 VAL A CA 1
ATOM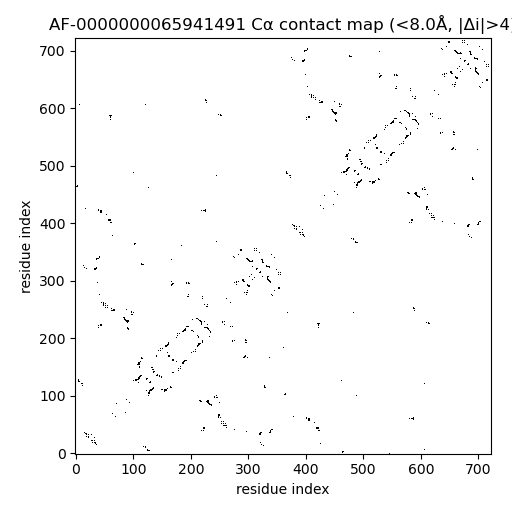 1443 C C . VAL A 1 190 ? 7.926 -18.172 -0.057 1 98.62 190 VAL A C 1
ATOM 1445 O O . VAL A 1 190 ? 7.203 -17.891 0.903 1 98.62 190 VAL A O 1
ATOM 1448 N N . ASP A 1 191 ? 7.547 -18 -1.296 1 98.69 191 ASP A N 1
ATOM 1449 C CA . ASP A 1 191 ? 6.238 -17.469 -1.678 1 98.69 191 ASP A CA 1
ATOM 1450 C C . ASP A 1 191 ? 5.184 -18.562 -1.678 1 98.69 191 ASP A C 1
ATOM 1452 O O . ASP A 1 191 ? 5.203 -19.453 -2.535 1 98.69 191 ASP A O 1
ATOM 1456 N N . GLU A 1 192 ? 4.266 -18.453 -0.779 1 98.5 192 GLU A N 1
ATOM 1457 C CA . GLU A 1 192 ? 3.229 -19.469 -0.612 1 98.5 192 GLU A CA 1
ATOM 1458 C C . GLU A 1 192 ? 1.847 -18.891 -0.931 1 98.5 192 GLU A C 1
ATOM 1460 O O . GLU A 1 192 ? 0.867 -19.219 -0.259 1 98.5 192 GLU A O 1
ATOM 1465 N N . ALA A 1 193 ? 1.769 -18.094 -1.963 1 98.31 193 ALA A N 1
ATOM 1466 C CA . ALA A 1 193 ? 0.516 -17.453 -2.371 1 98.31 193 ALA A CA 1
ATOM 1467 C C . ALA A 1 193 ? -0.566 -18.5 -2.629 1 98.31 193 ALA A C 1
ATOM 1469 O O . ALA A 1 193 ? -1.755 -18.234 -2.443 1 98.31 193 ALA A O 1
ATOM 1470 N N . TYR A 1 194 ? -0.187 -19.75 -3.004 1 98.5 194 TYR A N 1
ATOM 1471 C CA . TYR A 1 194 ? -1.164 -20.719 -3.486 1 98.5 194 TYR A CA 1
ATOM 1472 C C . TYR A 1 194 ? -1.173 -21.969 -2.611 1 98.5 194 TYR A C 1
ATOM 1474 O O . TYR A 1 194 ? -1.807 -22.969 -2.953 1 98.5 194 TYR A O 1
ATOM 1482 N N . ILE A 1 195 ? -0.563 -21.906 -1.466 1 97.94 195 ILE A N 1
ATOM 1483 C CA . ILE A 1 195 ? -0.286 -23.094 -0.665 1 97.94 195 ILE A CA 1
ATOM 1484 C C . ILE A 1 195 ? -1.597 -23.688 -0.157 1 97.94 195 ILE A C 1
ATOM 1486 O O . ILE A 1 195 ? -1.681 -24.891 0.095 1 97.94 195 ILE A O 1
ATOM 1490 N N . ASP A 1 196 ? -2.619 -22.891 -0.033 1 97.38 196 ASP A N 1
ATOM 1491 C CA . ASP A 1 196 ? -3.902 -23.328 0.508 1 97.38 196 ASP A CA 1
ATOM 1492 C C . ASP A 1 196 ? -4.535 -24.391 -0.379 1 97.38 196 ASP A C 1
ATOM 1494 O O . ASP A 1 196 ? -5.332 -25.203 0.095 1 97.38 196 ASP A O 1
ATOM 1498 N N . PHE A 1 197 ? -4.172 -24.375 -1.586 1 98.12 197 PHE A N 1
ATOM 1499 C CA . PHE A 1 197 ? -4.805 -25.281 -2.545 1 98.12 197 PHE A CA 1
ATOM 1500 C C . PHE A 1 197 ? -4.004 -26.562 -2.688 1 98.12 197 PHE A C 1
ATOM 1502 O O . PHE A 1 197 ? -4.402 -27.469 -3.42 1 98.12 197 PHE A O 1
ATOM 1509 N N . SER A 1 198 ? -2.939 -26.625 -1.996 1 95.5 198 SER A N 1
ATOM 1510 C CA . SER A 1 198 ? -1.991 -27.703 -2.197 1 95.5 198 SER A CA 1
ATOM 1511 C C . SER A 1 198 ? -2.17 -28.797 -1.145 1 95.5 198 SER A C 1
ATOM 1513 O O . SER A 1 198 ? -2.781 -28.562 -0.1 1 95.5 198 SER A O 1
ATOM 1515 N N . GLY A 1 199 ? -1.736 -29.984 -1.53 1 85.62 199 GLY A N 1
ATOM 1516 C CA . GLY A 1 199 ? -1.616 -31.062 -0.554 1 85.62 199 GLY A CA 1
ATOM 1517 C C . GLY A 1 199 ? -0.309 -31.031 0.215 1 85.62 199 GLY A C 1
ATOM 1518 O O . GLY A 1 199 ? -0.07 -31.875 1.084 1 85.62 199 GLY A O 1
ATOM 1519 N N . GLY A 1 200 ? 0.458 -30.047 -0.072 1 84.06 200 GLY A N 1
ATOM 1520 C CA . GLY A 1 200 ? 1.772 -29.953 0.543 1 84.06 200 GLY A CA 1
ATOM 1521 C C . GLY A 1 200 ? 1.765 -29.203 1.862 1 84.06 200 GLY A C 1
ATOM 1522 O O . GLY A 1 200 ? 0.724 -28.703 2.287 1 84.06 200 GLY A O 1
ATOM 1523 N N . LYS A 1 201 ? 3.016 -29.234 2.438 1 88.94 201 LYS A N 1
ATOM 1524 C CA . LYS A 1 201 ? 3.18 -28.578 3.727 1 88.94 201 LYS A CA 1
ATOM 1525 C C . LYS A 1 201 ? 3.795 -27.188 3.557 1 88.94 201 LYS A C 1
ATOM 1527 O O . LYS A 1 201 ? 4.559 -26.953 2.619 1 88.94 201 LYS A O 1
ATOM 1532 N N . THR A 1 202 ? 3.377 -26.328 4.434 1 94.44 202 THR A N 1
ATOM 1533 C CA . THR A 1 202 ? 3.957 -24.984 4.492 1 94.44 202 THR A CA 1
ATOM 1534 C C . THR A 1 202 ? 5.391 -25.047 5.016 1 94.44 202 THR A C 1
ATOM 1536 O O . THR A 1 202 ? 5.746 -25.953 5.77 1 94.44 202 THR A O 1
ATOM 1539 N N . ALA A 1 203 ? 6.184 -24.094 4.625 1 96 203 ALA A N 1
ATOM 1540 C CA . ALA A 1 203 ? 7.562 -23.969 5.09 1 96 203 ALA A CA 1
ATOM 1541 C C . ALA A 1 203 ? 7.621 -23.359 6.492 1 96 203 ALA A C 1
ATOM 1543 O O . ALA A 1 203 ? 8.703 -23.125 7.031 1 96 203 ALA A O 1
ATOM 1544 N N . LEU A 1 204 ? 6.523 -23.078 7.098 1 94.62 204 LEU A N 1
ATOM 1545 C CA . LEU A 1 204 ? 6.465 -22.5 8.438 1 94.62 204 LEU A CA 1
ATOM 1546 C C . LEU A 1 204 ? 7.262 -23.344 9.422 1 94.62 204 LEU A C 1
ATOM 1548 O O . LEU A 1 204 ? 7.898 -22.812 10.336 1 94.62 204 LEU A O 1
ATOM 1552 N N . GLU A 1 205 ? 7.211 -24.609 9.25 1 89.06 205 GLU A N 1
ATOM 1553 C CA . GLU A 1 205 ? 7.965 -25.5 10.141 1 89.06 205 GLU A CA 1
ATOM 1554 C C . GLU A 1 205 ? 9.469 -25.281 9.977 1 89.06 205 GLU A C 1
ATOM 1556 O O . GLU A 1 205 ? 10.219 -25.391 10.945 1 89.06 205 GLU A O 1
ATOM 1561 N N . LEU A 1 206 ? 9.875 -25.016 8.805 1 95.25 206 LEU A N 1
ATOM 1562 C CA . LEU A 1 206 ? 11.289 -24.828 8.516 1 95.25 206 LEU A CA 1
ATOM 1563 C C . LEU A 1 206 ? 11.812 -23.547 9.164 1 95.25 206 LEU A C 1
ATOM 1565 O O . LEU A 1 206 ? 13.008 -23.438 9.453 1 95.25 206 LEU A O 1
ATOM 1569 N N . MET A 1 207 ? 10.914 -22.562 9.383 1 93 207 MET A N 1
ATOM 1570 C CA . MET A 1 207 ? 11.32 -21.297 9.969 1 93 207 MET A CA 1
ATOM 1571 C C . MET A 1 207 ? 11.82 -21.484 11.391 1 93 207 MET A C 1
ATOM 1573 O O . MET A 1 207 ? 12.586 -20.672 11.898 1 93 207 MET A O 1
ATOM 1577 N N . LYS A 1 208 ? 11.438 -22.547 12.008 1 87.94 208 LYS A N 1
ATOM 1578 C CA . LYS A 1 208 ? 11.898 -22.859 13.359 1 87.94 208 LYS A CA 1
ATOM 1579 C C . LYS A 1 208 ? 13.32 -23.438 13.336 1 87.94 208 LYS A C 1
ATOM 1581 O O . LYS A 1 208 ? 14.047 -23.344 14.328 1 87.94 208 LYS A O 1
ATOM 1586 N N . GLU A 1 209 ? 13.672 -23.984 12.234 1 92.88 209 GLU A N 1
ATOM 1587 C CA . GLU A 1 209 ? 14.953 -24.656 12.078 1 92.88 209 GLU A CA 1
ATOM 1588 C C . GLU A 1 209 ? 15.992 -23.734 11.445 1 92.88 209 GLU A C 1
ATOM 1590 O O . GLU A 1 209 ? 1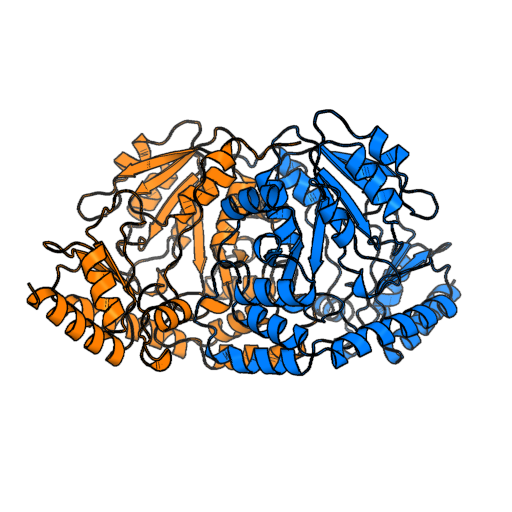7.188 -23.859 11.703 1 92.88 209 GLU A O 1
ATOM 1595 N N . CYS A 1 210 ? 15.516 -22.938 10.539 1 95 210 CYS A N 1
ATOM 1596 C CA . CYS A 1 210 ? 16.391 -22.047 9.773 1 95 210 CYS A CA 1
ATOM 1597 C C . CYS A 1 210 ? 16.062 -20.594 10.062 1 95 210 CYS A C 1
ATOM 1599 O O . CYS A 1 210 ? 14.93 -20.156 9.859 1 95 210 CYS A O 1
ATOM 1601 N N . ASP A 1 211 ? 17.047 -19.812 10.367 1 95.31 211 ASP A N 1
ATOM 1602 C CA . ASP A 1 211 ? 16.828 -18.422 10.789 1 95.31 211 ASP A CA 1
ATOM 1603 C C . ASP A 1 211 ? 16.859 -17.469 9.594 1 95.31 211 ASP A C 1
ATOM 1605 O O . ASP A 1 211 ? 16.797 -16.25 9.766 1 95.31 211 ASP A O 1
ATOM 1609 N N . ASN A 1 212 ? 16.922 -18.047 8.359 1 97.75 212 ASN A N 1
ATOM 1610 C CA . ASN A 1 212 ? 17 -17.188 7.184 1 97.75 212 ASN A CA 1
ATOM 1611 C C . ASN A 1 212 ? 15.844 -17.453 6.227 1 97.75 212 ASN A C 1
ATOM 1613 O O . ASN A 1 212 ? 15.914 -17.094 5.047 1 97.75 212 ASN A O 1
ATOM 1617 N N . ILE A 1 213 ? 14.805 -18.125 6.711 1 98.12 213 ILE A N 1
ATOM 1618 C CA . ILE A 1 213 ? 13.633 -18.375 5.879 1 98.12 213 ILE A CA 1
ATOM 1619 C C . ILE A 1 213 ? 12.539 -17.359 6.203 1 98.12 213 ILE A C 1
ATOM 1621 O O . ILE A 1 213 ? 12.195 -17.172 7.371 1 98.12 213 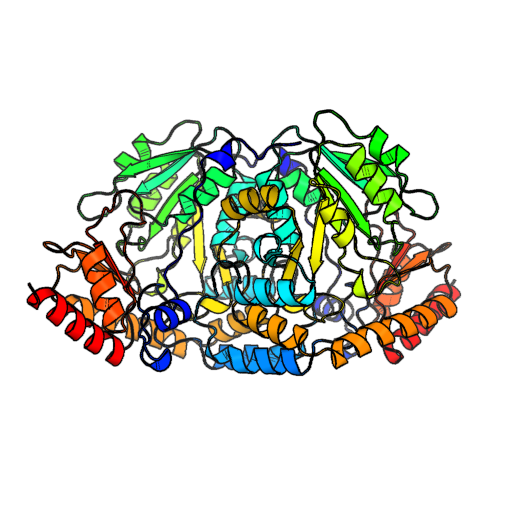ILE A O 1
ATOM 1625 N N . VAL A 1 214 ? 12.047 -16.688 5.215 1 98.44 214 VAL A N 1
ATOM 1626 C CA . VAL A 1 214 ? 10.859 -15.836 5.277 1 98.44 214 VAL A CA 1
ATOM 1627 C C . VAL A 1 214 ? 9.766 -16.406 4.387 1 98.44 214 VAL A C 1
ATOM 1629 O O . VAL A 1 214 ? 10.039 -16.906 3.291 1 98.44 214 VAL A O 1
ATOM 1632 N N . ILE A 1 215 ? 8.539 -16.391 4.852 1 98.69 215 ILE A N 1
ATOM 1633 C CA . ILE A 1 215 ? 7.418 -16.938 4.098 1 98.69 215 ILE A CA 1
ATOM 1634 C C . ILE A 1 215 ? 6.422 -15.828 3.766 1 98.69 215 ILE A C 1
ATOM 1636 O O . ILE A 1 215 ? 6.059 -15.031 4.633 1 98.69 215 ILE A O 1
ATOM 1640 N N . GLY A 1 216 ? 6.035 -15.703 2.508 1 98.56 216 GLY A N 1
ATOM 1641 C CA . GLY A 1 216 ? 4.988 -14.781 2.088 1 98.56 216 GLY A CA 1
ATOM 1642 C C . GLY A 1 216 ? 3.658 -15.477 1.837 1 98.56 216 GLY A C 1
ATOM 1643 O O . GLY A 1 216 ? 3.619 -16.562 1.269 1 98.56 216 GLY A O 1
ATOM 1644 N N . ARG A 1 217 ? 2.602 -14.859 2.262 1 98.19 217 ARG A N 1
ATOM 1645 C CA . ARG A 1 217 ? 1.231 -15.32 2.061 1 98.19 217 ARG A CA 1
ATOM 1646 C C . ARG A 1 217 ? 0.325 -14.172 1.634 1 98.19 217 ARG A C 1
ATOM 1648 O O . ARG A 1 217 ? 0.709 -13 1.728 1 98.19 217 ARG A O 1
ATOM 1655 N N . THR A 1 218 ? -0.847 -14.531 1.088 1 98.31 218 THR A N 1
ATOM 1656 C CA . THR A 1 218 ? -1.812 -13.531 0.641 1 98.31 218 THR A CA 1
ATOM 1657 C C . THR A 1 218 ? -3.236 -13.969 0.968 1 98.31 218 THR A C 1
ATOM 1659 O O . THR A 1 218 ? -3.494 -15.164 1.164 1 98.31 218 THR A O 1
ATOM 1662 N N . MET A 1 219 ? -4.125 -13.031 1.043 1 98.56 219 MET A N 1
ATOM 1663 C CA . MET A 1 219 ? -5.543 -13.367 1.18 1 98.56 219 MET A CA 1
ATOM 1664 C C . MET A 1 219 ? -6.285 -13.133 -0.133 1 98.56 219 MET A C 1
ATOM 1666 O O . MET A 1 219 ? -7.516 -13.109 -0.159 1 98.56 219 MET A O 1
ATOM 1670 N N . SER A 1 220 ? -5.586 -12.977 -1.199 1 98.31 220 SER A N 1
ATOM 1671 C CA . SER A 1 220 ? -6.152 -12.664 -2.508 1 98.31 220 SER A CA 1
ATOM 1672 C C . SER A 1 220 ? -6.781 -13.906 -3.145 1 98.31 220 SER A C 1
ATOM 1674 O O . SER A 1 220 ? -7.664 -13.789 -3.994 1 98.31 220 SER A O 1
ATOM 1676 N N . LYS A 1 221 ? -6.273 -15.102 -2.791 1 98.44 221 LYS A N 1
ATOM 1677 C CA . LYS A 1 221 ? -6.617 -16.312 -3.527 1 98.44 221 LYS A CA 1
ATOM 1678 C C . LYS A 1 221 ? -7.652 -17.141 -2.77 1 98.44 221 LYS A C 1
ATOM 1680 O O . LYS A 1 221 ? -8.852 -16.875 -2.861 1 98.44 221 LYS A O 1
ATOM 1685 N N . ALA A 1 222 ? -7.227 -17.875 -1.8 1 98.06 222 ALA A N 1
ATOM 1686 C CA . ALA A 1 222 ? -8.117 -18.797 -1.099 1 98.06 222 ALA A CA 1
ATOM 1687 C C . ALA A 1 222 ? -9.18 -18.047 -0.311 1 98.06 222 ALA A C 1
ATOM 1689 O O . ALA A 1 222 ? -10.312 -18.516 -0.158 1 98.06 222 ALA A O 1
ATOM 1690 N N . TRP A 1 223 ? -8.828 -16.844 0.123 1 98.31 223 TRP A N 1
ATOM 1691 C CA . TRP A 1 223 ? -9.734 -16.094 0.979 1 98.31 223 TRP A CA 1
ATOM 1692 C C . TRP A 1 223 ? -10.602 -15.148 0.154 1 98.31 223 TRP A C 1
ATOM 1694 O O . TRP A 1 223 ? -11.523 -14.523 0.682 1 98.31 223 TRP A O 1
ATOM 1704 N N . GLY A 1 224 ? -10.305 -15.016 -1.104 1 98.5 224 GLY A N 1
ATOM 1705 C CA . GLY A 1 224 ? -11.141 -14.25 -2.012 1 98.5 224 GLY A CA 1
ATOM 1706 C C . GLY A 1 224 ? -11.125 -12.758 -1.72 1 98.5 224 GLY A C 1
ATOM 1707 O O . GLY A 1 224 ? -12.164 -12.102 -1.761 1 98.5 224 GLY A O 1
ATOM 1708 N N . LEU A 1 225 ? -9.977 -12.227 -1.437 1 98.75 225 LEU A N 1
ATOM 1709 C CA . LEU A 1 225 ? -9.914 -10.812 -1.082 1 98.75 225 LEU A CA 1
ATOM 1710 C C . LEU A 1 225 ? -8.875 -10.086 -1.933 1 98.75 225 LEU A C 1
ATOM 1712 O O . LEU A 1 225 ? -8.164 -9.203 -1.438 1 98.75 225 LEU A O 1
ATOM 1716 N N . ALA A 1 226 ? -8.75 -10.477 -3.213 1 98.19 226 ALA A N 1
ATOM 1717 C CA . ALA A 1 226 ? -7.793 -9.844 -4.121 1 98.19 226 ALA A CA 1
ATOM 1718 C C . ALA A 1 226 ? -8.031 -8.344 -4.207 1 98.19 226 ALA A C 1
ATOM 1720 O O . ALA A 1 226 ? -7.078 -7.559 -4.246 1 98.19 226 ALA A O 1
ATOM 1721 N N . GLY A 1 227 ? -9.258 -7.938 -4.164 1 97.81 227 GLY A N 1
ATOM 1722 C CA . GLY A 1 227 ? -9.617 -6.535 -4.297 1 97.81 227 GLY A CA 1
ATOM 1723 C C . GLY A 1 227 ? -9.352 -5.73 -3.039 1 97.81 227 GLY A C 1
ATOM 1724 O O . GLY A 1 227 ? -9.508 -4.508 -3.031 1 97.81 227 GLY A O 1
ATOM 1725 N N . MET A 1 228 ? -8.945 -6.359 -1.962 1 98.25 228 MET A N 1
ATOM 1726 C CA . MET A 1 228 ? -8.703 -5.691 -0.688 1 98.25 228 MET A CA 1
ATOM 1727 C C . MET A 1 228 ? -7.207 -5.496 -0.456 1 98.25 228 MET A C 1
ATOM 1729 O O . MET A 1 228 ? -6.805 -4.766 0.452 1 98.25 228 MET A O 1
ATOM 1733 N N . ARG A 1 229 ? -6.41 -6.141 -1.253 1 97.62 229 ARG A N 1
ATOM 1734 C CA . ARG A 1 229 ? -4.953 -6.012 -1.237 1 97.62 229 ARG A CA 1
ATOM 1735 C C . ARG A 1 229 ? -4.391 -6.336 0.142 1 97.62 229 ARG A C 1
ATOM 1737 O O . ARG A 1 229 ? -3.758 -5.488 0.775 1 97.62 229 ARG A O 1
ATOM 1744 N N . ILE A 1 230 ? -4.551 -7.566 0.573 1 98.44 230 ILE A N 1
ATOM 1745 C CA . ILE A 1 230 ? -4.055 -7.988 1.878 1 98.44 230 ILE A CA 1
ATOM 1746 C C . ILE A 1 230 ? -3.016 -9.094 1.7 1 98.44 230 ILE A C 1
ATOM 1748 O O . ILE A 1 230 ? -3.326 -10.172 1.179 1 98.44 230 ILE A O 1
ATOM 1752 N N . GLY A 1 231 ? -1.821 -8.852 2.105 1 98.38 231 GLY A N 1
ATOM 1753 C CA . GLY A 1 231 ? -0.751 -9.828 2.213 1 98.38 231 GLY A CA 1
ATOM 1754 C C . GLY A 1 231 ? -0.119 -9.875 3.59 1 98.38 231 GLY A C 1
ATOM 1755 O O . GLY A 1 231 ? -0.368 -8.992 4.422 1 98.38 231 GLY A O 1
ATOM 1756 N N . TYR A 1 232 ? 0.593 -10.922 3.887 1 98.62 232 TYR A N 1
ATOM 1757 C CA . TYR A 1 232 ? 1.312 -11.031 5.152 1 98.62 232 TYR A CA 1
ATOM 1758 C C . TYR A 1 232 ? 2.516 -11.953 5.02 1 98.62 232 TYR A C 1
ATOM 1760 O O . TYR A 1 232 ? 2.686 -12.617 3.994 1 98.62 232 TYR A O 1
ATOM 1768 N N . GLY A 1 233 ? 3.393 -11.883 5.938 1 98.5 233 GLY A N 1
ATOM 1769 C CA . GLY A 1 233 ? 4.602 -12.688 5.934 1 98.5 233 GLY A CA 1
ATOM 1770 C C . GLY A 1 233 ? 4.984 -13.195 7.309 1 98.5 233 GLY A C 1
ATOM 1771 O O . GLY A 1 233 ? 4.621 -12.602 8.32 1 98.5 233 GLY A O 1
ATOM 1772 N N . PHE A 1 234 ? 5.633 -14.344 7.324 1 98.62 234 PHE A N 1
ATOM 1773 C CA . PHE A 1 234 ? 6.277 -14.906 8.5 1 98.62 234 PHE A CA 1
ATOM 1774 C C . PHE A 1 234 ? 7.789 -14.758 8.422 1 98.62 234 PHE A C 1
ATOM 1776 O O . PHE A 1 234 ? 8.391 -15.031 7.375 1 98.62 234 PHE A O 1
ATOM 1783 N N . MET A 1 235 ? 8.367 -14.352 9.438 1 97.94 235 MET A N 1
ATOM 1784 C CA . MET A 1 235 ? 9.82 -14.164 9.406 1 97.94 235 MET A CA 1
ATOM 1785 C C . MET A 1 235 ? 10.414 -14.312 10.805 1 97.94 235 MET A C 1
ATOM 1787 O O . MET A 1 235 ? 9.719 -14.172 11.805 1 97.94 235 MET A O 1
ATOM 1791 N N . PRO A 1 236 ? 11.719 -14.688 10.906 1 96.5 236 PRO A N 1
ATOM 1792 C CA . PRO A 1 236 ? 12.391 -14.742 12.211 1 96.5 236 PRO A CA 1
ATOM 1793 C C . PRO A 1 236 ? 12.438 -13.383 12.906 1 96.5 236 PRO A C 1
ATOM 1795 O O . PRO A 1 236 ? 12.336 -12.344 12.25 1 96.5 236 PRO A O 1
ATOM 1798 N N . ASP A 1 237 ? 12.672 -13.383 14.211 1 94.44 237 ASP A N 1
ATOM 1799 C CA . ASP A 1 237 ? 12.633 -12.188 15.055 1 94.44 237 ASP A CA 1
ATOM 1800 C C . ASP A 1 237 ? 13.609 -11.133 14.547 1 94.44 237 ASP A C 1
ATOM 1802 O O . ASP A 1 237 ? 13.289 -9.945 14.516 1 94.44 237 ASP A O 1
ATOM 1806 N N . TRP A 1 238 ? 14.75 -11.594 14.172 1 94.19 238 TRP A N 1
ATOM 1807 C CA . TRP A 1 238 ? 15.773 -10.625 13.805 1 94.19 238 TRP A CA 1
ATOM 1808 C C . TRP A 1 238 ? 15.414 -9.922 12.5 1 94.19 238 TRP A C 1
ATOM 1810 O O . TRP A 1 238 ? 15.688 -8.727 12.336 1 94.19 238 TRP A O 1
ATOM 1820 N N . ILE A 1 239 ? 14.82 -10.617 11.57 1 95.75 239 ILE A N 1
ATOM 1821 C CA . ILE A 1 239 ? 14.391 -10 10.32 1 95.75 239 ILE A CA 1
ATOM 1822 C C . ILE A 1 239 ? 13.211 -9.07 10.586 1 95.75 239 ILE A C 1
ATOM 1824 O O . ILE A 1 239 ? 13.133 -7.977 10.016 1 95.75 239 ILE A O 1
ATOM 1828 N N . PHE A 1 240 ? 12.289 -9.5 11.5 1 95.19 240 PHE A N 1
ATOM 1829 C CA . PHE A 1 240 ? 11.133 -8.703 11.883 1 95.19 240 PHE A CA 1
ATOM 1830 C C . PHE A 1 240 ? 11.562 -7.34 12.414 1 95.19 240 PHE A C 1
ATOM 1832 O O . PHE A 1 240 ? 10.984 -6.312 12.039 1 95.19 240 PHE A O 1
ATOM 1839 N N . ARG A 1 241 ? 12.516 -7.285 13.219 1 91.88 241 ARG A N 1
ATOM 1840 C CA . ARG A 1 241 ? 12.992 -6.043 13.812 1 91.88 241 ARG A CA 1
ATOM 1841 C C . ARG A 1 241 ? 13.492 -5.078 12.742 1 91.88 241 ARG A C 1
ATOM 1843 O O . ARG A 1 241 ? 13.188 -3.887 12.781 1 91.88 241 ARG A O 1
ATOM 1850 N N . GLU A 1 242 ? 14.25 -5.594 11.781 1 92 242 GLU A N 1
ATOM 1851 C CA . GLU A 1 242 ? 14.75 -4.754 10.703 1 92 242 GLU A CA 1
ATOM 1852 C C . GLU A 1 242 ? 13.617 -4.305 9.781 1 92 242 GLU A C 1
ATOM 1854 O O . GLU A 1 242 ? 13.602 -3.158 9.328 1 92 242 GLU A O 1
ATOM 1859 N N . TYR A 1 243 ? 12.703 -5.234 9.555 1 93.94 243 TYR A N 1
ATOM 1860 C CA . TYR A 1 243 ? 11.531 -4.945 8.734 1 93.94 243 TYR A CA 1
ATOM 1861 C C . TYR A 1 243 ? 10.75 -3.768 9.297 1 93.94 243 TYR A C 1
ATOM 1863 O O . TYR A 1 243 ? 10.383 -2.85 8.555 1 93.94 243 TYR A O 1
ATOM 1871 N N . MET A 1 244 ? 10.508 -3.738 10.547 1 91.19 244 MET A N 1
ATOM 1872 C CA . MET A 1 244 ? 9.633 -2.762 11.188 1 91.19 244 MET A CA 1
ATOM 1873 C C . MET A 1 244 ? 10.242 -1.366 11.133 1 91.19 244 MET A C 1
ATOM 1875 O O . MET A 1 244 ? 9.523 -0.368 11.086 1 91.19 244 MET A O 1
ATOM 1879 N N . LYS A 1 245 ? 11.539 -1.28 11.031 1 88.62 245 LYS A N 1
ATOM 1880 C CA . LYS A 1 245 ? 12.219 0.01 10.953 1 88.62 245 LYS A CA 1
ATOM 1881 C C . LYS A 1 245 ? 11.898 0.723 9.641 1 88.62 245 LYS A C 1
ATOM 1883 O O . LYS A 1 245 ? 11.953 1.952 9.57 1 88.62 245 LYS A O 1
ATOM 1888 N N . VAL A 1 246 ? 11.531 -0.099 8.633 1 90.38 246 VAL A N 1
ATOM 1889 C CA . VAL A 1 246 ? 11.367 0.499 7.312 1 90.38 246 VAL A CA 1
ATOM 1890 C C . VAL A 1 246 ? 9.961 0.208 6.789 1 90.38 246 VAL A C 1
ATOM 1892 O O . VAL A 1 246 ? 9.688 0.361 5.598 1 90.38 246 VAL A O 1
ATOM 1895 N N . ALA A 1 247 ? 9.109 -0.273 7.68 1 91.38 247 ALA A N 1
ATOM 1896 C CA . ALA A 1 247 ? 7.742 -0.59 7.277 1 91.38 247 ALA A CA 1
ATOM 1897 C C . ALA A 1 247 ? 6.938 0.681 7.02 1 91.38 247 ALA A C 1
ATOM 1899 O O . ALA A 1 247 ? 7.07 1.666 7.75 1 91.38 247 ALA A O 1
ATOM 1900 N N . THR A 1 248 ? 6.16 0.664 5.949 1 89.88 248 THR A N 1
ATOM 1901 C CA . THR A 1 248 ? 5.211 1.745 5.711 1 89.88 248 THR A CA 1
ATOM 1902 C C . THR A 1 248 ? 4.094 1.729 6.754 1 89.88 248 THR A C 1
ATOM 1904 O O . THR A 1 248 ? 3.432 0.708 6.945 1 89.88 248 THR A O 1
ATOM 1907 N N . PRO A 1 249 ? 3.867 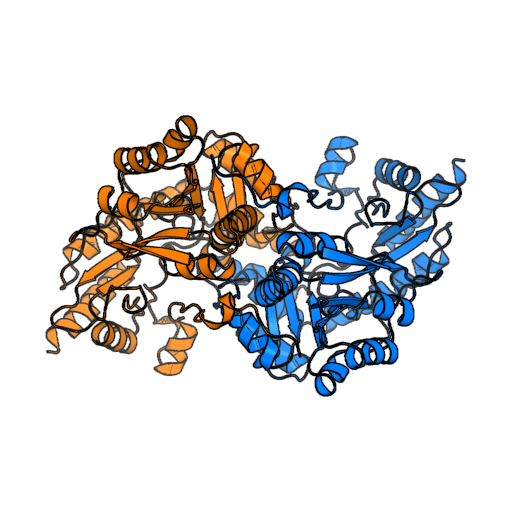2.828 7.449 1 90.12 249 PRO A N 1
ATOM 1908 C CA . PRO A 1 249 ? 2.758 2.867 8.406 1 90.12 249 PRO A CA 1
ATOM 1909 C C . PRO A 1 249 ? 1.392 2.826 7.723 1 90.12 249 PRO A C 1
ATOM 1911 O O . PRO A 1 249 ? 1.234 3.344 6.613 1 90.12 249 PRO A O 1
ATOM 1914 N N . PHE A 1 250 ? 0.38 2.24 8.391 1 93.62 250 PHE A N 1
ATOM 1915 C CA . PHE A 1 250 ? -0.99 2.184 7.895 1 93.62 250 PHE A CA 1
ATOM 1916 C C . PHE A 1 250 ? -1.044 1.517 6.527 1 93.62 250 PHE A C 1
ATOM 1918 O O . PHE A 1 250 ? -1.729 1.998 5.621 1 93.62 250 PHE A O 1
ATOM 1925 N N . ALA A 1 251 ? -0.311 0.432 6.473 1 93.12 251 ALA A N 1
ATOM 1926 C CA . ALA A 1 251 ? -0.161 -0.242 5.184 1 93.12 251 ALA A CA 1
ATOM 1927 C C . ALA A 1 251 ? -1.492 -0.818 4.711 1 93.12 251 ALA A C 1
ATOM 1929 O O . ALA A 1 251 ? -1.744 -0.903 3.506 1 93.12 251 ALA A O 1
ATOM 1930 N N . LEU A 1 252 ? -2.305 -1.211 5.625 1 97.19 252 LEU A N 1
ATOM 1931 C CA . LEU A 1 252 ? -3.611 -1.754 5.273 1 97.19 252 LEU A CA 1
ATOM 1932 C C . LEU A 1 252 ? -4.723 -0.771 5.633 1 97.19 252 LEU A C 1
ATOM 1934 O O . LEU A 1 252 ? -4.652 -0.097 6.66 1 97.19 252 LEU A O 1
ATOM 1938 N N . SER A 1 253 ? -5.746 -0.753 4.789 1 97.31 253 SER A N 1
ATOM 1939 C CA . SER A 1 253 ? -6.898 0.086 5.098 1 97.31 253 SER A CA 1
ATOM 1940 C C . SER A 1 253 ? -7.727 -0.51 6.23 1 97.31 253 SER A C 1
ATOM 1942 O O . SER A 1 253 ? -7.637 -1.708 6.512 1 97.31 253 SER A O 1
ATOM 1944 N N . ARG A 1 254 ? -8.461 0.349 6.859 1 96.56 254 ARG A N 1
ATOM 1945 C CA . ARG A 1 254 ? -9.359 -0.088 7.926 1 96.56 254 ARG A CA 1
ATOM 1946 C C . ARG A 1 254 ? -10.352 -1.126 7.414 1 96.56 254 ARG A C 1
ATOM 1948 O O . ARG A 1 254 ? -10.625 -2.117 8.094 1 96.56 254 ARG A O 1
ATOM 1955 N N . ILE A 1 255 ? -10.867 -0.943 6.246 1 98.12 255 ILE A N 1
ATOM 1956 C CA . ILE A 1 255 ? -11.867 -1.822 5.656 1 98.12 255 ILE A CA 1
ATOM 1957 C C . ILE A 1 255 ? -11.234 -3.164 5.297 1 98.12 255 ILE A C 1
ATOM 1959 O O . ILE A 1 255 ? -11.859 -4.215 5.457 1 98.12 255 ILE A O 1
ATOM 1963 N N . ALA A 1 256 ? -10.031 -3.133 4.797 1 98.44 256 ALA A N 1
ATOM 1964 C CA . ALA A 1 256 ? -9.312 -4.367 4.492 1 98.44 256 ALA A CA 1
ATOM 1965 C C . ALA A 1 256 ? -9.109 -5.211 5.746 1 98.44 256 ALA A C 1
ATOM 1967 O O . ALA A 1 256 ? -9.305 -6.43 5.723 1 98.44 256 ALA A O 1
ATOM 1968 N N . ILE A 1 257 ? -8.734 -4.566 6.844 1 98.31 257 ILE A N 1
ATOM 1969 C CA . ILE A 1 257 ? -8.508 -5.277 8.102 1 98.31 257 ILE A CA 1
ATOM 1970 C C . ILE A 1 257 ? -9.812 -5.914 8.57 1 98.31 257 ILE A C 1
ATOM 1972 O O . ILE A 1 257 ? -9.836 -7.086 8.961 1 98.31 257 ILE A O 1
ATOM 1976 N N . ALA A 1 258 ? -10.906 -5.172 8.477 1 98.44 258 ALA A N 1
ATOM 1977 C CA . ALA A 1 258 ? -12.211 -5.699 8.875 1 98.44 258 ALA A CA 1
ATOM 1978 C C . ALA A 1 258 ? -12.586 -6.918 8.031 1 98.44 258 ALA A C 1
ATOM 1980 O O . ALA A 1 258 ? -13.055 -7.926 8.57 1 98.44 258 ALA A O 1
ATOM 1981 N N . ALA A 1 259 ? -12.375 -6.836 6.75 1 98.75 259 ALA A N 1
ATOM 1982 C CA . ALA A 1 259 ? -12.672 -7.938 5.836 1 98.75 259 ALA A CA 1
ATOM 1983 C C . ALA A 1 259 ? -11.836 -9.172 6.172 1 98.75 259 ALA A C 1
ATOM 1985 O O . ALA A 1 259 ? -12.359 -10.289 6.211 1 98.75 259 ALA A O 1
ATOM 1986 N N . ALA A 1 260 ? -10.57 -8.953 6.414 1 98.81 260 ALA A N 1
ATOM 1987 C CA . ALA A 1 260 ? -9.641 -10.047 6.691 1 98.81 260 ALA A CA 1
ATOM 1988 C C . ALA A 1 260 ? -10.031 -10.789 7.965 1 98.81 260 ALA A C 1
ATOM 1990 O O . ALA A 1 260 ? -10.086 -12.023 7.98 1 98.81 260 ALA A O 1
ATOM 1991 N N . LEU A 1 261 ? -10.305 -10.023 9.016 1 98.75 261 LEU A N 1
ATOM 1992 C CA . LEU A 1 261 ? -10.664 -10.609 10.305 1 98.75 261 LEU A CA 1
ATOM 1993 C C . LEU A 1 261 ? -11.922 -11.453 10.18 1 98.75 261 LEU A C 1
ATOM 1995 O O . LEU A 1 261 ? -12 -12.555 10.734 1 98.75 261 LEU A O 1
ATOM 1999 N N . ALA A 1 262 ? -12.891 -10.953 9.414 1 98.81 262 ALA A N 1
ATOM 2000 C CA . ALA A 1 262 ? -14.141 -11.688 9.219 1 98.81 262 ALA A CA 1
ATOM 2001 C C . ALA A 1 262 ? -13.914 -12.938 8.367 1 98.81 262 ALA A C 1
ATOM 2003 O O . ALA A 1 262 ? -14.484 -13.992 8.656 1 98.81 262 ALA A O 1
ATOM 2004 N N . ALA A 1 263 ? -13.133 -12.82 7.352 1 98.81 263 ALA A N 1
ATOM 2005 C CA . ALA A 1 263 ? -12.844 -13.961 6.484 1 98.81 263 ALA A CA 1
ATOM 2006 C C . ALA A 1 263 ? -12.172 -15.086 7.266 1 98.81 263 ALA A C 1
ATOM 2008 O O . ALA A 1 263 ? -12.492 -16.266 7.082 1 98.81 263 ALA A O 1
ATOM 2009 N N . LEU A 1 264 ? -11.25 -14.727 8.156 1 98.56 264 LEU A N 1
ATOM 2010 C CA . LEU A 1 264 ? -10.508 -15.711 8.938 1 98.56 264 LEU A CA 1
ATOM 2011 C C . LEU A 1 264 ? -11.445 -16.5 9.852 1 98.56 264 LEU A C 1
ATOM 2013 O O . LEU A 1 264 ? -11.141 -17.625 10.242 1 98.56 264 LEU A O 1
ATOM 2017 N N . LYS A 1 265 ? -12.562 -15.984 10.172 1 98.19 265 LYS A N 1
ATOM 2018 C CA . LYS A 1 265 ? -13.523 -16.641 11.047 1 98.19 265 LYS A CA 1
ATOM 2019 C C . LYS A 1 265 ? -14.469 -17.547 10.258 1 98.19 265 LYS A C 1
ATOM 2021 O O . LYS A 1 265 ? -15.203 -18.344 10.836 1 98.19 265 LYS A O 1
ATOM 2026 N N . ASP A 1 266 ? -14.453 -17.406 8.945 1 98.38 266 ASP A N 1
ATOM 2027 C CA . ASP A 1 266 ? -15.375 -18.156 8.102 1 98.38 266 ASP A CA 1
ATOM 2028 C C . ASP A 1 266 ? -14.711 -19.406 7.531 1 98.38 266 ASP A C 1
ATOM 2030 O O . ASP A 1 266 ? -14.531 -19.531 6.316 1 98.38 266 ASP A O 1
ATOM 2034 N N . GLU A 1 267 ? -14.523 -20.344 8.297 1 97.62 267 GLU A N 1
ATOM 2035 C CA . GLU A 1 267 ? -13.859 -21.578 7.914 1 97.62 267 GLU A CA 1
ATOM 2036 C C . GLU A 1 267 ? -14.672 -22.344 6.863 1 97.62 267 GLU A C 1
ATOM 2038 O O . GLU A 1 267 ? -14.102 -23 5.992 1 97.62 267 GLU A O 1
ATOM 2043 N N . GLU A 1 268 ? -15.922 -22.234 6.969 1 98.38 268 GLU A N 1
ATOM 2044 C CA . GLU A 1 268 ? -16.781 -22.938 6.016 1 98.38 268 GLU A CA 1
ATOM 2045 C C . GLU A 1 268 ? -16.547 -22.438 4.594 1 98.38 268 GLU A C 1
ATOM 2047 O O . GLU A 1 268 ? -16.375 -23.234 3.672 1 98.38 268 GLU A O 1
ATOM 2052 N N . HIS A 1 269 ? -16.562 -21.141 4.418 1 98.62 269 HIS A N 1
ATOM 2053 C CA . HIS A 1 269 ? -16.344 -20.594 3.088 1 98.62 269 HIS A CA 1
ATOM 2054 C C . HIS A 1 269 ? -14.938 -20.922 2.576 1 98.62 269 HIS A C 1
ATOM 2056 O O . HIS A 1 269 ? -14.766 -21.25 1.397 1 98.62 269 HIS A O 1
ATOM 2062 N N . TYR A 1 270 ? -13.961 -20.844 3.457 1 98.19 270 TYR A N 1
ATOM 2063 C CA . TYR A 1 270 ? -12.586 -21.188 3.113 1 98.19 270 TYR A CA 1
ATOM 2064 C C . TYR A 1 270 ? -12.492 -22.625 2.607 1 98.19 270 TYR A C 1
ATOM 2066 O O . TYR A 1 270 ? -11.961 -22.875 1.525 1 98.19 270 TYR A O 1
ATOM 2074 N N . ASN A 1 271 ? -13.047 -23.547 3.338 1 98.25 271 ASN A N 1
ATOM 2075 C CA . ASN A 1 271 ? -12.992 -24.969 2.98 1 98.25 271 ASN A CA 1
ATOM 2076 C C . ASN A 1 271 ? -13.734 -25.234 1.678 1 98.25 271 ASN A C 1
ATOM 2078 O O . ASN A 1 271 ? -13.258 -26 0.835 1 98.25 271 ASN A O 1
ATOM 2082 N N . ARG A 1 272 ? -14.867 -24.641 1.515 1 98.56 272 ARG A N 1
ATOM 2083 C CA . ARG A 1 272 ? -15.641 -24.812 0.287 1 98.56 272 ARG A CA 1
ATOM 2084 C C . ARG A 1 272 ? -14.852 -24.312 -0.924 1 98.56 272 ARG A C 1
ATOM 2086 O O . ARG A 1 272 ? -14.883 -24.938 -1.986 1 98.56 272 ARG A O 1
ATOM 2093 N N . THR A 1 273 ? -14.234 -23.156 -0.745 1 98.56 273 THR A N 1
ATOM 2094 C CA . THR A 1 273 ? -13.438 -22.609 -1.831 1 98.56 273 THR A CA 1
ATOM 2095 C C . THR A 1 273 ? -12.305 -23.547 -2.217 1 98.56 273 THR A C 1
ATOM 2097 O O . THR A 1 273 ? -12.109 -23.844 -3.396 1 98.56 273 THR A O 1
ATOM 2100 N N . VAL A 1 274 ? -11.578 -24.062 -1.255 1 98.5 274 VAL A N 1
ATOM 2101 C CA . VAL A 1 274 ? -10.43 -24.922 -1.477 1 98.5 274 VAL A CA 1
ATOM 2102 C C . VAL A 1 274 ? -10.883 -26.234 -2.127 1 98.5 274 VAL A C 1
ATOM 2104 O O . VAL A 1 274 ? -10.281 -26.688 -3.1 1 98.5 274 VAL A O 1
ATOM 2107 N N . GLU A 1 275 ? -11.945 -26.781 -1.623 1 98.31 275 GLU A N 1
ATOM 2108 C CA . GLU A 1 275 ? -12.453 -28.047 -2.154 1 98.31 275 GLU A CA 1
ATOM 2109 C C . GLU A 1 275 ? -12.961 -27.875 -3.586 1 98.31 275 GLU A C 1
ATOM 2111 O O . GLU A 1 275 ? -12.734 -28.734 -4.434 1 98.31 275 GLU A O 1
ATOM 2116 N N . THR A 1 276 ? -13.656 -26.766 -3.818 1 98.69 276 THR A N 1
ATOM 2117 C CA . THR A 1 276 ? -14.148 -26.5 -5.164 1 98.69 276 THR A CA 1
ATOM 2118 C C . THR A 1 276 ? -12.984 -26.359 -6.145 1 98.69 276 THR A C 1
ATOM 2120 O O . THR A 1 276 ? -13.016 -26.938 -7.238 1 98.69 276 THR A O 1
ATOM 2123 N N . VAL A 1 277 ? -11.977 -25.625 -5.746 1 98.75 277 VAL A N 1
ATOM 2124 C CA . VAL A 1 277 ? -10.82 -25.422 -6.609 1 98.75 277 VAL A CA 1
ATOM 2125 C C . VAL A 1 277 ? -10.164 -26.766 -6.918 1 98.75 277 VAL A C 1
ATOM 2127 O O . VAL A 1 277 ? -9.812 -27.047 -8.07 1 98.75 277 VAL A O 1
ATOM 2130 N N . LYS A 1 278 ? -10.016 -27.625 -5.938 1 98.44 278 LYS A N 1
ATOM 2131 C CA . LYS A 1 278 ? -9.383 -28.922 -6.145 1 98.44 278 LYS A CA 1
ATOM 2132 C C . LYS A 1 278 ? -10.188 -29.781 -7.113 1 98.44 278 LYS A C 1
ATOM 2134 O O . LYS A 1 278 ? -9.625 -30.391 -8.016 1 98.44 278 LYS A O 1
ATOM 2139 N N . ALA A 1 279 ? -11.461 -29.781 -6.941 1 98.62 279 ALA A N 1
ATOM 2140 C CA . ALA A 1 279 ? -12.328 -30.562 -7.809 1 98.62 279 ALA A CA 1
ATOM 2141 C C . ALA A 1 279 ? -12.312 -30.031 -9.234 1 98.62 279 ALA A C 1
ATOM 2143 O O . ALA A 1 279 ? -12.195 -30.797 -10.195 1 98.62 279 ALA A O 1
ATOM 2144 N N . GLU A 1 280 ? -12.453 -28.703 -9.344 1 98.81 280 GLU A N 1
ATOM 2145 C CA . GLU A 1 280 ? -12.531 -28.094 -10.664 1 98.81 280 GLU A CA 1
ATOM 2146 C C . GLU A 1 280 ? -11.172 -28.109 -11.359 1 98.81 280 GLU A C 1
ATOM 2148 O O . GLU A 1 280 ? -11.109 -28.188 -12.586 1 98.81 280 GLU A O 1
ATOM 2153 N N . ARG A 1 281 ? -10.109 -28.016 -10.594 1 98.75 281 ARG A N 1
ATOM 2154 C CA . ARG A 1 281 ? -8.773 -28.203 -11.156 1 98.75 281 ARG A CA 1
ATOM 2155 C C . ARG A 1 281 ? -8.641 -29.578 -11.805 1 98.75 281 ARG A C 1
ATOM 2157 O O . ARG A 1 281 ? -8.102 -29.703 -12.906 1 98.75 281 ARG A O 1
ATOM 2164 N N . GLN A 1 282 ? -9.133 -30.578 -11.141 1 98.38 282 GLN A N 1
ATOM 2165 C CA . GLN A 1 282 ? -9.125 -31.938 -11.68 1 98.38 282 GLN A CA 1
ATOM 2166 C C . GLN A 1 282 ? -9.953 -32.031 -12.961 1 98.38 282 GLN A C 1
ATOM 2168 O O . GLN A 1 282 ? -9.547 -32.688 -13.922 1 98.38 282 GLN A O 1
ATOM 2173 N N . PHE A 1 283 ? -11.086 -31.406 -12.977 1 98.75 283 PHE A N 1
ATOM 2174 C CA . PHE A 1 283 ? -11.93 -31.375 -14.164 1 98.75 283 PHE A CA 1
ATOM 2175 C C . PHE A 1 283 ? -11.172 -30.797 -15.352 1 98.75 283 PHE A C 1
ATOM 2177 O O . PHE A 1 283 ? -11.211 -31.344 -16.453 1 98.75 283 PHE A O 1
ATOM 2184 N N . LEU A 1 284 ? -10.516 -29.609 -15.109 1 98.81 284 LEU A N 1
ATOM 2185 C CA . LEU A 1 284 ? -9.758 -28.984 -16.188 1 98.81 284 LEU A CA 1
ATOM 2186 C C . LEU A 1 284 ? -8.633 -29.891 -16.656 1 98.81 284 LEU A C 1
ATOM 2188 O O . LEU A 1 284 ? -8.398 -30.016 -17.859 1 98.81 284 LEU A O 1
ATOM 2192 N N . MET A 1 285 ? -7.91 -30.516 -15.727 1 98.25 285 MET A N 1
ATOM 2193 C CA . MET A 1 285 ? -6.793 -31.375 -16.062 1 98.25 285 MET A CA 1
ATOM 2194 C C . MET A 1 285 ? -7.254 -32.531 -16.938 1 98.25 285 MET A C 1
ATOM 2196 O O . MET A 1 285 ? -6.512 -33 -17.812 1 98.25 285 MET A O 1
ATOM 2200 N N . GLU A 1 286 ? -8.469 -32.906 -16.812 1 98.12 286 GLU A N 1
ATOM 2201 C CA . GLU A 1 286 ? -8.992 -34.062 -17.516 1 98.12 286 GLU A CA 1
ATOM 2202 C C . GLU A 1 286 ? -9.641 -33.688 -18.828 1 98.12 286 GLU A C 1
ATOM 2204 O O . GLU A 1 286 ? -9.742 -34.5 -19.75 1 98.12 286 GLU A O 1
ATOM 2209 N N . ASN A 1 287 ? -10.055 -32.469 -18.969 1 98.56 287 ASN A N 1
ATOM 2210 C CA . ASN A 1 287 ? -10.969 -32.188 -20.078 1 98.56 287 ASN A CA 1
ATOM 2211 C C . ASN A 1 287 ? -10.383 -31.172 -21.031 1 98.56 287 ASN A C 1
ATOM 2213 O O . ASN A 1 287 ? -10.859 -31.031 -22.156 1 98.56 287 ASN A O 1
ATOM 2217 N N . VAL A 1 288 ? -9.422 -30.406 -20.625 1 98.56 288 VAL A N 1
ATOM 2218 C CA . VAL A 1 288 ? -8.797 -29.438 -21.516 1 98.56 288 VAL A CA 1
ATOM 2219 C C . VAL A 1 288 ? -8.117 -30.156 -22.688 1 98.56 288 VAL A C 1
ATOM 2221 O O . VAL A 1 288 ? -7.367 -31.109 -22.469 1 98.56 288 VAL A O 1
ATOM 2224 N N . PRO A 1 289 ? -8.312 -29.719 -23.906 1 97.94 289 PRO A N 1
ATOM 2225 C CA . PRO A 1 289 ? -7.863 -30.469 -25.078 1 97.94 289 PRO A CA 1
ATOM 2226 C C . PRO A 1 289 ? -6.387 -30.25 -25.406 1 97.94 289 PRO A C 1
ATOM 2228 O O . PRO A 1 289 ? -5.922 -30.625 -26.484 1 97.94 289 PRO A O 1
ATOM 2231 N N . PHE A 1 290 ? -5.648 -29.594 -24.578 1 98.19 290 PHE A N 1
ATOM 2232 C CA . PHE A 1 290 ? -4.211 -29.375 -24.688 1 98.19 290 PHE A CA 1
ATOM 2233 C C . PHE A 1 290 ? -3.467 -30.141 -23.594 1 98.19 290 PHE A C 1
ATOM 2235 O O . PHE A 1 290 ? -4.082 -30.641 -22.672 1 98.19 290 PHE A O 1
ATOM 2242 N N . LYS A 1 291 ? -2.176 -30.25 -23.781 1 97.88 291 LYS A N 1
ATOM 2243 C CA . LYS A 1 291 ? -1.388 -30.797 -22.688 1 97.88 291 LYS A CA 1
ATOM 2244 C C . LYS A 1 291 ? -1.474 -29.922 -21.453 1 97.88 291 LYS A C 1
ATOM 2246 O O . LYS A 1 291 ? -1.203 -28.719 -21.516 1 97.88 291 LYS A O 1
ATOM 2251 N N . VAL A 1 292 ? -1.875 -30.484 -20.375 1 98.25 292 VAL A N 1
ATOM 2252 C CA . VAL A 1 292 ? -1.999 -29.766 -19.109 1 98.25 292 VAL A CA 1
ATOM 2253 C C . VAL A 1 292 ? -0.914 -30.25 -18.141 1 98.25 292 VAL A C 1
ATOM 2255 O O . VAL A 1 292 ? -0.691 -31.453 -17.984 1 98.25 292 VAL A O 1
ATOM 2258 N N . TYR A 1 293 ? -0.161 -29.344 -17.547 1 97.81 293 TYR A N 1
ATOM 2259 C CA . TYR A 1 293 ? 0.837 -29.688 -16.531 1 97.81 293 TYR A CA 1
ATOM 2260 C C . TYR A 1 293 ? 0.189 -29.891 -15.172 1 97.81 293 TYR A C 1
ATOM 2262 O O . TYR A 1 293 ? -0.827 -29.266 -14.859 1 97.81 293 TYR A O 1
ATOM 2270 N N . PRO A 1 294 ? 0.787 -30.812 -14.367 1 96.5 294 PRO A N 1
ATOM 2271 C CA . PRO A 1 294 ? 0.275 -30.953 -13.008 1 96.5 294 PRO A CA 1
ATOM 2272 C C . PRO A 1 294 ? 0.308 -29.625 -12.234 1 96.5 294 PRO A C 1
ATOM 2274 O O . PRO A 1 294 ? 1.228 -28.828 -12.414 1 96.5 294 PRO A O 1
ATOM 2277 N N . SER A 1 295 ? -0.716 -29.438 -11.344 1 97.81 295 SER A N 1
ATOM 2278 C CA . SER A 1 295 ? -0.797 -28.188 -10.594 1 97.81 295 SER A CA 1
ATOM 2279 C C . SER A 1 295 ? -1.282 -28.438 -9.172 1 97.81 295 SER A C 1
ATOM 2281 O O . SER A 1 295 ? -2.115 -29.312 -8.93 1 97.81 295 SER A O 1
ATOM 2283 N N . GLU A 1 296 ? -0.701 -27.688 -8.273 1 97.81 296 GLU A N 1
ATOM 2284 C CA . GLU A 1 296 ? -1.131 -27.656 -6.879 1 97.81 296 GLU A CA 1
ATOM 2285 C C . GLU A 1 296 ? -1.641 -26.266 -6.492 1 97.81 296 GLU A C 1
ATOM 2287 O O . GLU A 1 296 ? -1.636 -25.906 -5.312 1 97.81 296 GLU A O 1
ATOM 2292 N N . ALA A 1 297 ? -2.041 -25.453 -7.422 1 98.56 297 ALA A N 1
ATOM 2293 C CA . ALA A 1 297 ? -2.518 -24.078 -7.234 1 98.56 297 ALA A CA 1
ATOM 2294 C C . ALA A 1 297 ? -3.957 -23.938 -7.723 1 98.56 297 ALA A C 1
ATOM 2296 O O . ALA A 1 297 ? -4.637 -24.922 -7.98 1 98.56 297 ALA A O 1
ATOM 2297 N N . ASN A 1 298 ? -4.492 -22.75 -7.711 1 98.81 298 ASN A N 1
ATOM 2298 C CA . ASN A 1 298 ? -5.832 -22.516 -8.234 1 98.81 298 ASN A CA 1
ATOM 2299 C C . ASN A 1 298 ? -5.797 -22.141 -9.719 1 98.81 298 ASN A C 1
ATOM 2301 O O . ASN A 1 298 ? -6.555 -21.281 -10.164 1 98.81 298 ASN A O 1
ATOM 2305 N N . PHE A 1 299 ? -4.875 -22.719 -10.414 1 98.88 299 PHE A N 1
ATOM 2306 C CA . PHE A 1 299 ? -4.727 -22.562 -11.859 1 98.88 299 PHE A CA 1
ATOM 2307 C C . PHE A 1 299 ? -4.055 -23.781 -12.469 1 98.88 299 PHE A C 1
ATOM 2309 O O . PHE A 1 299 ? -3.506 -24.625 -11.75 1 98.88 299 PHE A O 1
ATOM 2316 N N . VAL A 1 300 ? -4.141 -23.906 -13.805 1 98.75 300 VAL A N 1
ATOM 2317 C CA . VAL A 1 300 ? -3.381 -24.891 -14.555 1 98.75 300 VAL A CA 1
ATOM 2318 C C . VAL A 1 300 ? -2.598 -24.219 -15.672 1 98.75 300 VAL A C 1
ATOM 2320 O O . VAL A 1 300 ? -2.969 -23.125 -16.125 1 98.75 300 VAL A O 1
ATOM 2323 N N . LEU A 1 301 ? -1.512 -24.797 -15.969 1 98.75 301 LEU A N 1
ATOM 2324 C CA . LEU A 1 301 ? -0.706 -24.375 -17.109 1 98.75 301 LEU A CA 1
ATOM 2325 C C . LEU A 1 301 ? -0.885 -25.328 -18.281 1 98.75 301 LEU A C 1
ATOM 2327 O O . LEU A 1 301 ? -0.789 -26.547 -18.125 1 98.75 301 LEU A O 1
ATOM 2331 N N . ILE A 1 302 ? -1.114 -24.781 -19.5 1 98.69 302 ILE A N 1
ATOM 2332 C CA . ILE A 1 302 ? -1.261 -25.641 -20.656 1 98.69 302 ILE A CA 1
ATOM 2333 C C . ILE A 1 302 ? -0.177 -25.328 -21.688 1 98.69 302 ILE A C 1
ATOM 2335 O O . ILE A 1 302 ? 0.33 -24.203 -21.734 1 98.69 302 ILE A O 1
ATOM 2339 N N . ASP A 1 303 ? 0.226 -26.281 -22.391 1 98.19 303 ASP A N 1
ATOM 2340 C CA . ASP A 1 303 ? 1.051 -26.156 -23.578 1 98.19 303 ASP A CA 1
ATOM 2341 C C . ASP A 1 303 ? 0.187 -26.078 -24.844 1 98.19 303 ASP A C 1
ATOM 2343 O O . ASP A 1 303 ? -0.494 -27.047 -25.188 1 98.19 303 ASP A O 1
ATOM 2347 N N . THR A 1 304 ? 0.243 -25.016 -25.547 1 97.88 304 THR A N 1
ATOM 2348 C CA . THR A 1 304 ? -0.699 -24.734 -26.625 1 97.88 304 THR A CA 1
ATOM 2349 C C . THR A 1 304 ? -0.202 -25.312 -27.953 1 97.88 304 THR A C 1
ATOM 2351 O O . THR A 1 304 ? -0.871 -25.188 -28.969 1 97.88 304 THR A O 1
ATOM 2354 N N . ALA A 1 305 ? 0.95 -25.906 -27.969 1 95.5 305 ALA A N 1
ATOM 2355 C CA . ALA A 1 305 ? 1.478 -26.5 -29.203 1 95.5 305 ALA A CA 1
ATOM 2356 C C . ALA A 1 305 ? 0.442 -27.391 -29.875 1 95.5 305 ALA A C 1
ATOM 2358 O O . ALA A 1 305 ? -0.25 -28.156 -29.203 1 95.5 305 ALA A O 1
ATOM 2359 N N . PRO A 1 306 ? 0.371 -27.297 -31.219 1 95.56 306 PRO A N 1
ATOM 2360 C CA . PRO A 1 306 ? 1.235 -26.594 -32.156 1 95.56 306 PRO A CA 1
ATOM 2361 C C . PRO A 1 306 ? 0.826 -25.141 -32.375 1 95.56 306 PRO A C 1
ATOM 2363 O O . PRO A 1 306 ? 1.457 -24.422 -33.156 1 95.56 306 PRO A O 1
ATOM 2366 N N . LEU A 1 307 ? -0.223 -24.703 -31.703 1 97.12 307 LEU A N 1
ATOM 2367 C CA . LEU A 1 307 ? -0.596 -23.297 -31.766 1 97.12 307 LEU A CA 1
ATOM 2368 C C . LEU A 1 307 ? 0.309 -22.453 -30.875 1 97.12 307 LEU A C 1
ATOM 2370 O O . LEU A 1 307 ? 1.075 -23 -30.078 1 97.12 307 LEU A O 1
ATOM 2374 N N . THR A 1 308 ? 0.23 -21.156 -31.047 1 97.62 308 THR A N 1
ATOM 2375 C CA . THR A 1 308 ? 0.934 -20.25 -30.156 1 97.62 308 THR A CA 1
ATOM 2376 C C . THR A 1 308 ? 0.031 -19.812 -29 1 97.62 308 THR A C 1
ATOM 2378 O O . THR A 1 308 ? -1.195 -19.828 -29.125 1 97.62 308 THR A O 1
ATOM 2381 N N . SER A 1 309 ? 0.645 -19.484 -27.906 1 98 309 SER A N 1
ATOM 2382 C CA . SER A 1 309 ? -0.144 -18.969 -26.797 1 98 309 SER A CA 1
ATOM 2383 C C . SER A 1 309 ? -0.894 -17.703 -27.188 1 98 309 SER A C 1
ATOM 2385 O O . SER A 1 309 ? -2.059 -17.531 -26.812 1 98 309 SER A O 1
ATOM 2387 N N . LYS A 1 310 ? -0.248 -16.797 -27.938 1 97.06 310 LYS A N 1
ATOM 2388 C CA . LYS A 1 310 ? -0.883 -15.578 -28.406 1 97.06 310 LYS A CA 1
ATOM 2389 C C . LYS A 1 310 ? -2.16 -15.883 -29.188 1 97.06 310 LYS A C 1
ATOM 2391 O O . LYS A 1 310 ? -3.189 -15.234 -28.969 1 97.06 310 LYS A O 1
ATOM 2396 N N . HIS A 1 311 ? -2.066 -16.812 -30.062 1 97.25 311 HIS A N 1
ATOM 2397 C CA . HIS A 1 311 ? -3.227 -17.188 -30.859 1 97.25 311 HIS A CA 1
ATOM 2398 C C . HIS A 1 311 ? -4.359 -17.703 -29.984 1 97.25 311 HIS A C 1
ATOM 2400 O O . HIS A 1 311 ? -5.508 -17.297 -30.141 1 97.25 311 HIS A O 1
ATOM 2406 N N . VAL A 1 312 ? -4.035 -18.578 -29.125 1 98.12 312 VAL A N 1
ATOM 2407 C CA . VAL A 1 312 ? -5.035 -19.203 -28.266 1 98.12 312 VAL A CA 1
ATOM 2408 C C . VAL A 1 312 ? -5.715 -18.141 -27.391 1 98.12 312 VAL A C 1
ATOM 2410 O O . VAL A 1 312 ? -6.941 -18.109 -27.297 1 98.12 312 VAL A O 1
ATOM 2413 N N . VAL A 1 313 ? -4.965 -17.219 -26.797 1 97.31 313 VAL A N 1
ATOM 2414 C CA . VAL A 1 313 ? -5.5 -16.188 -25.906 1 97.31 313 VAL A CA 1
ATOM 2415 C C . VAL A 1 313 ? -6.363 -15.219 -26.703 1 97.31 313 VAL A C 1
ATOM 2417 O O . VAL A 1 313 ? -7.445 -14.828 -26.25 1 97.31 313 VAL A O 1
ATOM 2420 N N . THR A 1 314 ? -5.914 -14.836 -27.875 1 95.75 314 THR A N 1
ATOM 2421 C CA . THR A 1 314 ? -6.656 -13.898 -28.703 1 95.75 314 THR A CA 1
ATOM 2422 C C . THR A 1 314 ? -7.984 -14.508 -29.141 1 95.75 314 THR A C 1
ATOM 2424 O O . THR A 1 314 ? -9.031 -13.852 -29.062 1 95.75 314 THR A O 1
ATOM 2427 N N . GLU A 1 315 ? -7.961 -15.711 -29.625 1 96.25 315 GLU A N 1
ATOM 2428 C CA . GLU A 1 315 ? -9.18 -16.375 -30.078 1 96.25 315 GLU A CA 1
ATOM 2429 C C . GLU A 1 315 ? -10.148 -16.594 -28.922 1 96.25 315 GLU A C 1
ATOM 2431 O O . GLU A 1 315 ? -11.367 -16.5 -29.109 1 96.25 315 GLU A O 1
ATOM 2436 N N . ALA A 1 316 ? -9.602 -17.016 -27.766 1 97 316 ALA A N 1
ATOM 2437 C CA . ALA A 1 316 ? -10.453 -17.172 -26.578 1 97 316 ALA A CA 1
ATOM 2438 C C . ALA A 1 316 ? -11.141 -15.859 -26.219 1 97 316 ALA A C 1
ATOM 2440 O O . ALA A 1 316 ? -12.328 -15.844 -25.891 1 97 316 ALA A O 1
ATOM 2441 N N . MET A 1 317 ? -10.383 -14.766 -26.281 1 95 317 MET A N 1
ATOM 2442 C CA . MET A 1 317 ? -10.914 -13.445 -25.953 1 95 317 MET A CA 1
ATOM 2443 C C . MET A 1 317 ? -12.062 -13.07 -26.875 1 95 317 MET A C 1
ATOM 2445 O O . MET A 1 317 ? -13.055 -12.484 -26.438 1 95 317 MET A O 1
ATOM 2449 N N . LYS A 1 318 ? -11.93 -13.336 -28.141 1 93.06 318 LYS A N 1
ATOM 2450 C CA . LYS A 1 318 ? -12.984 -13.078 -29.109 1 93.06 318 LYS A CA 1
ATOM 2451 C C . LYS A 1 318 ? -14.266 -13.82 -28.75 1 93.06 318 LYS A C 1
ATOM 2453 O O . LYS A 1 318 ? -15.359 -13.414 -29.141 1 93.06 318 LYS A O 1
ATOM 2458 N N . ARG A 1 319 ? -14.047 -14.844 -28.016 1 93.19 319 ARG A N 1
ATOM 2459 C CA . ARG A 1 319 ? -15.18 -15.672 -27.625 1 93.19 319 ARG A CA 1
ATOM 2460 C C . ARG A 1 319 ? -15.609 -15.367 -26.203 1 93.19 319 ARG A C 1
ATOM 2462 O O . ARG A 1 319 ? -16.375 -16.125 -25.609 1 93.19 319 ARG A O 1
ATOM 2469 N N . GLY A 1 320 ? -14.984 -14.391 -25.531 1 93.62 320 GLY A N 1
ATOM 2470 C CA . GLY A 1 320 ? -15.43 -13.898 -24.234 1 93.62 320 GLY A CA 1
ATOM 2471 C C . GLY A 1 320 ? -14.711 -14.539 -23.062 1 93.62 320 GLY A C 1
ATOM 2472 O O . GLY A 1 320 ? -15.195 -14.508 -21.938 1 93.62 320 GLY A O 1
ATOM 2473 N N . VAL A 1 321 ? -13.625 -15.203 -23.344 1 96.94 321 VAL A N 1
ATOM 2474 C CA . VAL A 1 321 ? -12.859 -15.828 -22.266 1 96.94 321 VAL A CA 1
ATOM 2475 C C . VAL A 1 321 ? -11.469 -15.203 -22.188 1 96.94 321 VAL A C 1
ATOM 2477 O O . VAL A 1 321 ? -10.711 -15.242 -23.156 1 96.94 321 VAL A O 1
ATOM 2480 N N . ILE A 1 322 ? -11.141 -14.594 -21.016 1 96.44 322 ILE A N 1
ATOM 2481 C CA . ILE A 1 322 ? -9.844 -13.969 -20.812 1 96.44 322 ILE A CA 1
ATOM 2482 C C . ILE A 1 322 ? -8.906 -14.953 -20.125 1 96.44 322 ILE A C 1
ATOM 2484 O O . ILE A 1 322 ? -9.203 -15.445 -19.031 1 96.44 322 ILE A O 1
ATOM 2488 N N . LEU A 1 323 ? -7.824 -15.281 -20.766 1 97.75 323 LEU A N 1
ATOM 2489 C CA . LEU A 1 323 ? -6.801 -16.172 -20.234 1 97.75 323 LEU A CA 1
ATOM 2490 C C . LEU A 1 323 ? -5.473 -15.438 -20.078 1 97.75 323 LEU A C 1
ATOM 2492 O O . LEU A 1 323 ? -5.316 -14.312 -20.547 1 97.75 323 LEU A O 1
ATOM 2496 N N . ARG A 1 324 ? -4.547 -16.078 -19.391 1 97.56 324 ARG A N 1
ATOM 2497 C CA . ARG A 1 324 ? -3.258 -15.453 -19.141 1 97.56 324 ARG A CA 1
ATOM 2498 C C . ARG A 1 324 ? -2.191 -15.984 -20.094 1 97.56 324 ARG A C 1
ATOM 2500 O O . ARG A 1 324 ? -1.741 -17.125 -19.953 1 97.56 324 ARG A O 1
ATOM 2507 N N . ASP A 1 325 ? -1.762 -15.117 -21.016 1 97.31 325 ASP A N 1
ATOM 2508 C CA . ASP A 1 325 ? -0.624 -15.445 -21.875 1 97.31 325 ASP A CA 1
ATOM 2509 C C . ASP A 1 325 ? 0.681 -15.438 -21.078 1 97.31 325 ASP A C 1
ATOM 2511 O O . ASP A 1 325 ? 1.065 -14.406 -20.531 1 97.31 325 ASP A O 1
ATOM 2515 N N . CYS A 1 326 ? 1.414 -16.516 -21.047 1 97.19 326 CYS A N 1
ATOM 2516 C CA . CYS A 1 326 ? 2.611 -16.609 -20.219 1 97.19 326 CYS A CA 1
ATOM 2517 C C . CYS A 1 326 ? 3.84 -16.109 -20.984 1 97.19 326 CYS A C 1
ATOM 2519 O O . CYS A 1 326 ? 4.961 -16.203 -20.469 1 97.19 326 CYS A O 1
ATOM 2521 N N . ALA A 1 327 ? 3.617 -15.539 -22.188 1 94.75 327 ALA A N 1
ATOM 2522 C CA . ALA A 1 327 ? 4.73 -14.977 -22.953 1 94.75 327 ALA A CA 1
ATOM 2523 C C . ALA A 1 327 ? 5.402 -13.844 -22.203 1 94.75 327 ALA A C 1
ATOM 2525 O O . ALA A 1 327 ? 6.562 -13.516 -22.453 1 94.75 327 ALA A O 1
ATOM 2526 N N . SER A 1 328 ? 4.68 -13.266 -21.25 1 90.62 328 SER A N 1
ATOM 2527 C CA . SER A 1 328 ? 5.223 -12.148 -20.484 1 90.62 328 SER A CA 1
ATOM 2528 C C . SER A 1 328 ? 6.141 -12.641 -19.375 1 90.62 328 SER A C 1
ATOM 2530 O O . SER A 1 328 ? 6.879 -11.852 -18.781 1 90.62 328 SER A O 1
ATOM 2532 N N . PHE A 1 329 ? 6.078 -13.906 -19.031 1 94.06 329 PHE A N 1
ATOM 2533 C CA . PHE A 1 329 ? 7.008 -14.477 -18.062 1 94.06 329 PHE A CA 1
ATOM 2534 C C . PHE A 1 329 ? 8.344 -14.797 -18.719 1 94.06 329 PHE A C 1
ATOM 2536 O O . PHE A 1 329 ? 8.383 -15.391 -19.797 1 94.06 329 PHE A O 1
ATOM 2543 N N . ARG A 1 330 ? 9.359 -14.43 -18.078 1 92.88 330 ARG A N 1
ATOM 2544 C CA . ARG A 1 330 ? 10.688 -14.617 -18.641 1 92.88 330 ARG A CA 1
ATOM 2545 C C . ARG A 1 330 ? 10.938 -16.078 -19 1 92.88 330 ARG A C 1
ATOM 2547 O O . ARG A 1 330 ? 10.656 -16.969 -18.188 1 92.88 330 ARG A O 1
ATOM 2554 N N . GLU A 1 331 ? 11.32 -16.391 -20.266 1 91.81 331 GLU A N 1
ATOM 2555 C CA . GLU A 1 331 ? 11.828 -17.656 -20.797 1 91.81 331 GLU A CA 1
ATOM 2556 C C . GLU A 1 331 ? 10.688 -18.625 -21.094 1 91.81 331 GLU A C 1
ATOM 2558 O O . GLU A 1 331 ? 10.922 -19.812 -21.328 1 91.81 331 GLU A O 1
ATOM 2563 N N . MET A 1 332 ? 9.445 -18.172 -21.016 1 95.56 332 MET A N 1
ATOM 2564 C CA . MET A 1 332 ? 8.344 -19.094 -21.266 1 95.56 332 MET A CA 1
ATOM 2565 C C . MET A 1 332 ? 7.941 -19.062 -22.75 1 95.56 332 MET A C 1
ATOM 2567 O O . MET A 1 332 ? 7.301 -20 -23.234 1 95.56 332 MET A O 1
ATOM 2571 N N . GLY A 1 333 ? 8.32 -18.016 -23.438 1 93.31 333 GLY A N 1
ATOM 2572 C CA . GLY A 1 333 ? 8.055 -17.922 -24.859 1 93.31 333 GLY A CA 1
ATOM 2573 C C . GLY A 1 333 ? 6.57 -17.938 -25.188 1 93.31 333 GLY A C 1
ATOM 2574 O O . GLY A 1 333 ? 5.73 -17.797 -24.297 1 93.31 333 GLY A O 1
ATOM 2575 N N . ASP A 1 334 ? 6.25 -18.031 -26.438 1 96.75 334 ASP A N 1
ATOM 2576 C CA . ASP A 1 334 ? 4.887 -18.047 -26.969 1 96.75 334 ASP A CA 1
ATOM 2577 C C . ASP A 1 334 ? 4.34 -19.469 -27.031 1 96.75 334 ASP A C 1
ATOM 2579 O O . ASP A 1 334 ? 3.998 -19.953 -28.109 1 96.75 334 ASP A O 1
ATOM 2583 N N . ARG A 1 335 ? 4.141 -20.062 -25.875 1 97.12 335 ARG A N 1
ATOM 2584 C CA . ARG A 1 335 ? 3.857 -21.5 -25.859 1 97.12 335 ARG A CA 1
ATOM 2585 C C . ARG A 1 335 ? 2.861 -21.844 -24.75 1 97.12 335 ARG A C 1
ATOM 2587 O O . ARG A 1 335 ? 2.08 -22.781 -24.891 1 97.12 335 ARG A O 1
ATOM 2594 N N . TYR A 1 336 ? 2.848 -21.125 -23.719 1 98.38 336 TYR A N 1
ATOM 2595 C CA . TYR A 1 336 ? 2.117 -21.547 -22.531 1 98.38 336 TYR A CA 1
ATOM 2596 C C . TYR A 1 336 ? 1.008 -20.547 -22.188 1 98.38 336 TYR A C 1
ATOM 2598 O O . TYR A 1 336 ? 1.152 -19.344 -22.406 1 98.38 336 TYR A O 1
ATOM 2606 N N . VAL A 1 337 ? -0.098 -21.047 -21.703 1 98.62 337 VAL A N 1
ATOM 2607 C CA . VAL A 1 337 ? -1.225 -20.266 -21.188 1 98.62 337 VAL A CA 1
ATOM 2608 C C . VAL A 1 337 ? -1.592 -20.75 -19.797 1 98.62 337 VAL A C 1
ATOM 2610 O O . VAL A 1 337 ? -1.712 -21.953 -19.562 1 98.62 337 VAL A O 1
ATOM 2613 N N . ARG A 1 338 ? -1.643 -19.859 -18.906 1 98.75 338 ARG A N 1
ATOM 2614 C CA . ARG A 1 338 ? -2.117 -20.188 -17.562 1 98.75 338 ARG A CA 1
ATOM 2615 C C . ARG A 1 338 ? -3.613 -19.922 -17.422 1 98.75 338 ARG A C 1
ATOM 2617 O O . ARG A 1 338 ? -4.094 -18.859 -17.828 1 98.75 338 ARG A O 1
ATOM 2624 N N . ILE A 1 339 ? -4.328 -20.812 -16.828 1 98.81 339 ILE A N 1
ATOM 2625 C CA . ILE A 1 339 ? -5.785 -20.75 -16.734 1 98.81 339 ILE A CA 1
ATOM 2626 C C . ILE A 1 339 ? -6.199 -20.812 -15.258 1 98.81 339 ILE A C 1
ATOM 2628 O O . ILE A 1 339 ? -5.965 -21.828 -14.586 1 98.81 339 ILE A O 1
ATOM 2632 N N . THR A 1 340 ? -6.836 -19.766 -14.797 1 98.81 340 THR A N 1
ATOM 2633 C CA . THR A 1 340 ? -7.414 -19.766 -13.461 1 98.81 340 THR A CA 1
ATOM 2634 C C . THR A 1 340 ? -8.547 -20.797 -13.359 1 98.81 340 THR A C 1
ATOM 2636 O O . THR A 1 340 ? -9.367 -20.906 -14.273 1 98.81 340 THR A O 1
ATOM 2639 N N . VAL A 1 341 ? -8.586 -21.547 -12.305 1 98.81 341 VAL A N 1
ATOM 2640 C CA . VAL A 1 341 ? -9.688 -22.469 -12.07 1 98.81 341 VAL A CA 1
ATOM 2641 C C . VAL A 1 341 ? -10.953 -21.688 -11.719 1 98.81 341 VAL A C 1
ATOM 2643 O O . VAL A 1 341 ? -10.961 -20.922 -10.758 1 98.81 341 VAL A O 1
ATOM 2646 N N . GLY A 1 342 ? -12.008 -21.797 -12.516 1 98.44 342 GLY A N 1
ATOM 2647 C CA . GLY A 1 342 ? -13.281 -21.141 -12.281 1 98.44 342 GLY A CA 1
ATOM 2648 C C . GLY A 1 342 ? -14.352 -22.062 -11.727 1 98.44 342 GLY A C 1
ATOM 2649 O O . GLY A 1 342 ? -14.031 -23.109 -11.164 1 98.44 342 GLY A O 1
ATOM 2650 N N . THR A 1 343 ? -15.547 -21.641 -11.773 1 98 343 THR A N 1
ATOM 2651 C CA . THR A 1 343 ? -16.688 -22.484 -11.438 1 98 343 THR A CA 1
ATOM 2652 C C . THR A 1 343 ? -16.891 -23.562 -12.5 1 98 343 THR A C 1
ATOM 2654 O O . THR A 1 343 ? -16.312 -23.484 -13.586 1 98 343 THR A O 1
ATOM 2657 N N . ARG A 1 344 ? -17.75 -24.516 -12.18 1 98.31 344 ARG A N 1
ATOM 2658 C CA . ARG A 1 344 ? -18.031 -25.578 -13.141 1 98.31 344 ARG A CA 1
ATOM 2659 C C . ARG A 1 344 ? -18.562 -25 -14.445 1 98.31 344 ARG A C 1
ATOM 2661 O O . ARG A 1 344 ? -18.141 -25.406 -15.531 1 98.31 344 ARG A O 1
ATOM 2668 N N . GLU A 1 345 ? -19.469 -24.047 -14.336 1 97.94 345 GLU A N 1
ATOM 2669 C CA . GLU A 1 345 ? -20.031 -23.422 -15.523 1 97.94 345 GLU A CA 1
ATOM 2670 C C . GLU A 1 345 ? -18.969 -22.719 -16.359 1 97.94 345 GLU A C 1
ATOM 2672 O O . GLU A 1 345 ? -18.938 -22.859 -17.578 1 97.94 345 GLU A O 1
ATOM 2677 N N . GLN A 1 346 ? -18.109 -21.984 -15.703 1 98.12 346 GLN A N 1
ATOM 2678 C CA . GLN A 1 346 ? -17.031 -21.297 -16.391 1 98.12 346 GLN A CA 1
ATOM 2679 C C . GLN A 1 346 ? -16.047 -22.281 -17.016 1 98.12 346 GLN A C 1
ATOM 2681 O O . GLN A 1 346 ? -15.609 -22.078 -18.156 1 98.12 346 GLN A O 1
ATOM 2686 N N . ASN A 1 347 ? -15.734 -23.312 -16.312 1 98.75 347 ASN A N 1
ATOM 2687 C CA . ASN A 1 347 ? -14.773 -24.297 -16.781 1 98.75 347 ASN A CA 1
ATOM 2688 C C . ASN A 1 347 ? -15.305 -25.078 -17.969 1 98.75 347 ASN A C 1
ATOM 2690 O O . ASN A 1 347 ? -14.562 -25.391 -18.906 1 98.75 347 ASN A O 1
ATOM 2694 N N . VAL A 1 348 ? -16.562 -25.422 -17.938 1 98.56 348 VAL A N 1
ATOM 2695 C CA . VAL A 1 348 ? -17.172 -26.125 -19.062 1 98.56 348 VAL A CA 1
ATOM 2696 C C . VAL A 1 348 ? -17.125 -25.266 -20.312 1 98.56 348 VAL A C 1
ATOM 2698 O O . VAL A 1 348 ? -16.734 -25.734 -21.391 1 98.56 348 VAL A O 1
ATOM 2701 N N . ARG A 1 349 ? -17.5 -24.016 -20.141 1 98.06 349 ARG A N 1
ATOM 2702 C CA . ARG A 1 349 ? -17.453 -23.078 -21.266 1 98.06 349 ARG A CA 1
ATOM 2703 C C . ARG A 1 349 ? -16.031 -22.938 -21.797 1 98.06 349 ARG A C 1
ATOM 2705 O O . ARG A 1 349 ? -15.82 -22.875 -23.016 1 98.06 349 ARG A O 1
ATOM 2712 N N . LEU A 1 350 ? -15.094 -22.875 -20.938 1 98.56 350 LEU A N 1
ATOM 2713 C CA . LEU A 1 350 ? -13.695 -22.766 -21.312 1 98.56 350 LEU A CA 1
ATOM 2714 C C . LEU A 1 350 ? -13.266 -23.969 -22.156 1 98.56 350 LEU A C 1
ATOM 2716 O O . LEU A 1 350 ? -12.617 -23.828 -23.188 1 98.56 350 LEU A O 1
ATOM 2720 N N . VAL A 1 351 ? -13.602 -25.141 -21.688 1 98.56 351 VAL A N 1
ATOM 2721 C CA . VAL A 1 351 ? -13.227 -26.375 -22.375 1 98.56 351 VAL A CA 1
ATOM 2722 C C . VAL A 1 351 ? -13.812 -26.375 -23.781 1 98.56 351 VAL A C 1
ATOM 2724 O O . VAL A 1 351 ? -13.141 -26.75 -24.75 1 98.56 351 VAL A O 1
ATOM 2727 N N . GLU A 1 352 ? -15.031 -25.922 -23.922 1 98.19 352 GLU A N 1
ATOM 2728 C CA . GLU A 1 352 ? -15.68 -25.828 -25.234 1 98.19 352 GLU A CA 1
ATOM 2729 C C . GLU A 1 352 ? -14.938 -24.859 -26.141 1 98.19 352 GLU A C 1
ATOM 2731 O O . GLU A 1 352 ? -14.672 -25.172 -27.297 1 98.19 352 GLU A O 1
ATOM 2736 N N . VAL A 1 353 ? -14.641 -23.719 -25.609 1 97.81 353 VAL A N 1
ATOM 2737 C CA . VAL A 1 353 ? -13.961 -22.688 -26.359 1 97.81 353 VAL A CA 1
ATOM 2738 C C . VAL A 1 353 ? -12.594 -23.203 -26.828 1 97.81 353 VAL A C 1
ATOM 2740 O O . VAL A 1 353 ? -12.219 -23.016 -27.984 1 97.81 353 VAL A O 1
ATOM 2743 N N . LEU A 1 354 ? -11.867 -23.875 -25.969 1 98.44 354 LEU A N 1
ATOM 2744 C CA . LEU A 1 354 ? -10.531 -24.359 -26.312 1 98.44 354 LEU A CA 1
ATOM 2745 C C . LEU A 1 354 ? -10.609 -25.484 -27.344 1 98.44 354 LEU A C 1
ATOM 2747 O O . LEU A 1 354 ? -9.734 -25.594 -28.203 1 98.44 354 LEU A O 1
ATOM 2751 N N . ALA A 1 355 ? -11.633 -26.266 -27.25 1 97.81 355 ALA A N 1
ATOM 2752 C CA . ALA A 1 355 ? -11.844 -27.312 -28.234 1 97.81 355 ALA A CA 1
ATOM 2753 C C . ALA A 1 355 ? -12.078 -26.719 -29.625 1 97.81 355 ALA A C 1
ATOM 2755 O O . ALA A 1 355 ? -11.539 -27.203 -30.625 1 97.81 355 ALA A O 1
ATOM 2756 N N . GLU A 1 356 ? -12.875 -25.672 -29.625 1 97.44 356 GLU A N 1
ATOM 2757 C CA . GLU A 1 356 ? -13.125 -24.984 -30.891 1 97.44 356 GLU A CA 1
ATOM 2758 C C . GLU A 1 356 ? -11.836 -24.406 -31.469 1 97.44 356 GLU A C 1
ATOM 2760 O O . GLU A 1 356 ? -11.602 -24.484 -32.656 1 97.44 356 GLU A O 1
ATOM 2765 N N . ILE A 1 357 ? -11.109 -23.812 -30.641 1 97.38 357 ILE A N 1
ATOM 2766 C CA . ILE A 1 357 ? -9.867 -23.172 -31.078 1 97.38 357 ILE A CA 1
ATOM 2767 C C . ILE A 1 357 ? -8.891 -24.219 -31.594 1 97.38 357 ILE A C 1
ATOM 2769 O O . ILE A 1 357 ? -8.258 -24.016 -32.625 1 97.38 357 ILE A O 1
ATOM 2773 N N . LYS A 1 358 ? -8.75 -25.281 -30.875 1 95.38 358 LYS A N 1
ATOM 2774 C CA . LYS A 1 358 ? -7.836 -26.344 -31.281 1 95.38 358 LYS A CA 1
ATOM 2775 C C . LYS A 1 358 ? -8.289 -26.984 -32.594 1 95.38 358 LYS A C 1
ATOM 2777 O O . LYS A 1 358 ? -7.457 -27.359 -33.406 1 95.38 358 LYS A O 1
ATOM 2782 N N . GLY A 1 359 ? -9.594 -27.141 -32.781 1 89.25 359 GLY A N 1
ATOM 2783 C CA . GLY A 1 359 ? -10.141 -27.734 -33.969 1 89.25 359 GLY A CA 1
ATOM 2784 C C . GLY A 1 359 ? -10.133 -26.812 -35.188 1 89.25 359 GLY A C 1
ATOM 2785 O O . GLY A 1 359 ? -10.227 -27.25 -36.312 1 89.25 359 GLY A O 1
ATOM 2786 N N . SER A 1 360 ? -10.32 -25.562 -34.906 1 72.38 360 SER A N 1
ATOM 2787 C CA . SER A 1 360 ? -10.375 -24.594 -35.969 1 72.38 360 SER A CA 1
ATOM 2788 C C . SER A 1 360 ? -9.023 -24.484 -36.688 1 72.38 360 SER A C 1
ATOM 2790 O O . SER A 1 360 ? -8.875 -23.703 -37.625 1 72.38 360 SER A O 1
ATOM 2792 N N . ARG A 1 361 ? -8.18 -25.516 -36.625 1 53.66 361 ARG A N 1
ATOM 2793 C CA . ARG A 1 361 ? -7.02 -25.578 -37.531 1 53.66 361 ARG A CA 1
ATOM 2794 C C . ARG A 1 361 ? -7.391 -26.203 -38.844 1 53.66 361 ARG A C 1
ATOM 2796 O O . ARG A 1 361 ? -8.234 -27.094 -38.906 1 53.66 361 ARG A O 1
ATOM 2803 N N . MET B 1 1 ? 25.312 -14.703 8.375 1 69.81 1 MET B N 1
ATOM 2804 C CA . MET B 1 1 ? 23.969 -14.195 8.133 1 69.81 1 MET B CA 1
ATOM 2805 C C . MET B 1 1 ? 24.016 -12.75 7.637 1 69.81 1 MET B C 1
ATOM 2807 O O . MET B 1 1 ? 24.875 -11.977 8.055 1 69.81 1 MET B O 1
ATOM 2811 N N . ILE B 1 2 ? 23.266 -12.492 6.664 1 77.81 2 ILE B N 1
ATOM 2812 C CA . ILE B 1 2 ? 23.281 -11.156 6.078 1 77.81 2 ILE B CA 1
ATOM 2813 C C . ILE B 1 2 ? 22.812 -10.133 7.109 1 77.81 2 ILE B C 1
ATOM 2815 O O . ILE B 1 2 ? 22.25 -10.508 8.141 1 77.81 2 ILE B O 1
ATOM 2819 N N . ARG B 1 3 ? 23.25 -8.93 6.953 1 76.88 3 ARG B N 1
ATOM 2820 C CA . ARG B 1 3 ? 22.828 -7.809 7.789 1 76.88 3 ARG B CA 1
ATOM 2821 C C . ARG B 1 3 ? 21.984 -6.824 6.992 1 76.88 3 ARG B C 1
ATOM 2823 O O . ARG B 1 3 ? 22.094 -6.746 5.77 1 76.88 3 ARG B O 1
ATOM 2830 N N . ALA B 1 4 ? 21.078 -6.137 7.711 1 80.5 4 ALA B N 1
ATOM 2831 C CA . ALA B 1 4 ? 20.328 -5.055 7.078 1 80.5 4 ALA B CA 1
ATOM 2832 C C . ALA B 1 4 ? 21.266 -3.963 6.574 1 80.5 4 ALA B C 1
ATOM 2834 O O . ALA B 1 4 ? 22.422 -3.869 7.016 1 80.5 4 ALA B O 1
ATOM 2835 N N . ARG B 1 5 ? 20.766 -3.125 5.664 1 81.75 5 ARG B N 1
ATOM 2836 C CA . ARG B 1 5 ? 21.531 -2.002 5.133 1 81.75 5 ARG B CA 1
ATOM 2837 C C . ARG B 1 5 ? 22 -1.082 6.258 1 81.75 5 ARG B C 1
ATOM 2839 O O . ARG B 1 5 ? 21.297 -0.904 7.254 1 81.75 5 ARG B O 1
ATOM 2846 N N . GLN B 1 6 ? 23.094 -0.478 6.023 1 72.75 6 GLN B N 1
ATOM 2847 C CA . GLN B 1 6 ? 23.656 0.428 7.023 1 72.75 6 GLN B CA 1
ATOM 2848 C C . GLN B 1 6 ? 22.703 1.579 7.316 1 72.75 6 GLN B C 1
ATOM 2850 O O . GLN B 1 6 ? 22.562 2.006 8.469 1 72.75 6 GLN B O 1
ATOM 2855 N N . SER B 1 7 ? 22 1.969 6.297 1 72.62 7 SER B N 1
ATOM 2856 C CA . SER B 1 7 ? 21.109 3.109 6.445 1 72.62 7 SER B CA 1
ATOM 2857 C C . SER B 1 7 ? 19.906 2.756 7.316 1 72.62 7 SER B C 1
ATOM 2859 O O . SER B 1 7 ? 19.25 3.643 7.875 1 72.62 7 SER B O 1
ATOM 2861 N N . VAL B 1 8 ? 19.578 1.543 7.449 1 75.31 8 VAL B N 1
ATOM 2862 C CA . VAL B 1 8 ? 18.422 1.071 8.203 1 75.31 8 VAL B CA 1
ATOM 2863 C C . VAL B 1 8 ? 18.766 1.031 9.695 1 75.31 8 VAL B C 1
ATOM 2865 O O . VAL B 1 8 ? 17.875 1.154 10.539 1 75.31 8 VAL B O 1
ATOM 2868 N N . GLN B 1 9 ? 20.016 0.897 10.047 1 71.38 9 GLN B N 1
ATOM 2869 C CA . GLN B 1 9 ? 20.438 0.731 11.43 1 71.38 9 GLN B CA 1
ATOM 2870 C C . GLN B 1 9 ? 20.156 1.989 12.25 1 71.38 9 GLN B C 1
ATOM 2872 O O . GLN B 1 9 ? 19.938 1.914 13.461 1 71.38 9 GLN B O 1
ATOM 2877 N N . GLU B 1 10 ? 19.984 3.137 11.594 1 70.06 10 GLU B N 1
ATOM 2878 C CA . GLU B 1 10 ? 19.828 4.402 12.305 1 70.06 10 GLU B CA 1
ATOM 2879 C C . GLU B 1 10 ? 18.375 4.848 12.312 1 70.06 10 GLU B C 1
ATOM 2881 O O . GLU B 1 10 ? 18.031 5.883 12.898 1 70.06 10 GLU B O 1
ATOM 2886 N N . ILE B 1 11 ? 17.562 4.039 11.758 1 72 11 ILE B N 1
ATOM 2887 C CA . ILE B 1 11 ? 16.188 4.469 11.609 1 72 11 ILE B CA 1
ATOM 2888 C C . ILE B 1 11 ? 15.375 4.059 12.836 1 72 11 ILE B C 1
ATOM 2890 O O . ILE B 1 11 ? 15.547 2.951 13.359 1 72 11 ILE B O 1
ATOM 2894 N N . LYS B 1 12 ? 14.617 5.055 13.352 1 69.38 12 LYS B N 1
ATOM 2895 C CA . LYS B 1 12 ? 13.648 4.766 14.414 1 69.38 12 LYS B CA 1
ATOM 2896 C C . LYS B 1 12 ? 12.266 4.48 13.828 1 69.38 12 LYS B C 1
ATOM 2898 O O . LYS B 1 12 ? 11.891 5.051 12.805 1 69.38 12 LYS B O 1
ATOM 2903 N N . GLU B 1 13 ? 11.586 3.635 14.508 1 70.19 13 GLU B N 1
ATOM 2904 C CA . GLU B 1 13 ? 10.227 3.293 14.086 1 70.19 13 GLU B CA 1
ATOM 2905 C C . GLU B 1 13 ? 9.32 4.523 14.086 1 70.19 13 GLU B C 1
ATOM 2907 O O . GLU B 1 13 ? 9.492 5.426 14.906 1 70.19 13 GLU B O 1
ATOM 2912 N N . TYR B 1 14 ? 8.43 4.551 13.195 1 67.88 14 TYR B N 1
ATOM 2913 C CA . TYR B 1 14 ? 7.441 5.621 13.117 1 67.88 14 TYR B CA 1
ATOM 2914 C C . TYR B 1 14 ? 6.555 5.645 14.352 1 67.88 14 TYR B C 1
ATOM 2916 O O . TYR B 1 14 ? 6.113 4.594 14.828 1 67.88 14 TYR B O 1
ATOM 2924 N N . VAL B 1 15 ? 6.344 6.809 14.859 1 62.22 15 VAL B N 1
ATOM 2925 C CA . VAL B 1 15 ? 5.465 6.977 16.016 1 62.22 15 VAL B CA 1
ATOM 2926 C C . VAL B 1 15 ? 4.125 7.555 15.562 1 62.22 15 VAL B C 1
ATOM 2928 O O . VAL B 1 15 ? 4.055 8.711 15.133 1 62.22 15 VAL B O 1
ATOM 2931 N N . ALA B 1 16 ? 3.105 6.727 15.727 1 71.44 16 ALA B N 1
ATOM 2932 C CA . ALA B 1 16 ? 1.753 7.168 15.398 1 71.44 16 ALA B CA 1
ATOM 2933 C C . ALA B 1 16 ? 1.033 7.695 16.641 1 71.44 16 ALA B C 1
ATOM 2935 O O . ALA B 1 16 ? 1.456 7.441 17.766 1 71.44 16 ALA B O 1
ATOM 2936 N N . GLY B 1 17 ? 0.028 8.531 16.281 1 66 17 GLY B N 1
ATOM 2937 C CA . GLY B 1 17 ? -0.849 8.914 17.375 1 66 17 GLY B CA 1
ATOM 2938 C C . GLY B 1 17 ? -1.535 7.73 18.031 1 66 17 GLY B C 1
ATOM 2939 O O . GLY B 1 17 ? -1.671 6.668 17.422 1 66 17 GLY B O 1
ATOM 2940 N N . LYS B 1 18 ? -1.917 7.957 19.25 1 67.94 18 LYS B N 1
ATOM 2941 C CA . LYS B 1 18 ? -2.602 6.91 20 1 67.94 18 LYS B CA 1
ATOM 2942 C C . LYS B 1 18 ? -4.012 6.68 19.469 1 67.94 18 LYS B C 1
ATOM 2944 O O . LYS B 1 18 ? -4.645 7.602 18.953 1 67.94 18 LYS B O 1
ATOM 2949 N N . ASN B 1 19 ? -4.398 5.414 19.5 1 74 19 ASN B N 1
ATOM 2950 C CA . ASN B 1 19 ? -5.758 5.125 19.047 1 74 19 ASN B CA 1
ATOM 2951 C C . ASN B 1 19 ? -6.711 4.953 20.219 1 74 19 ASN B C 1
ATOM 2953 O O . ASN B 1 19 ? -6.277 4.824 21.375 1 74 19 ASN B O 1
ATOM 2957 N N . VAL B 1 20 ? -7.977 5.172 19.875 1 78.31 20 VAL B N 1
ATOM 2958 C CA . VAL B 1 20 ? -9.062 5.156 20.844 1 78.31 20 VAL B CA 1
ATOM 2959 C C . VAL B 1 20 ? -9.031 3.842 21.625 1 78.31 20 VAL B C 1
ATOM 2961 O O . VAL B 1 20 ? -9.133 3.84 22.859 1 78.31 20 VAL B O 1
ATOM 2964 N N . GLU B 1 21 ? -8.805 2.779 20.891 1 71.75 21 GLU B N 1
ATOM 2965 C CA . GLU B 1 21 ? -8.844 1.453 21.5 1 71.75 21 GLU B CA 1
ATOM 2966 C C . GLU B 1 21 ? -7.746 1.294 22.547 1 71.75 21 GLU B C 1
ATOM 2968 O O . GLU B 1 21 ? -7.988 0.766 23.641 1 71.75 21 GLU B O 1
ATOM 2973 N N . GLU B 1 22 ? -6.625 1.775 22.281 1 70.06 22 GLU B N 1
ATOM 2974 C CA . GLU B 1 22 ? -5.488 1.712 23.203 1 70.06 22 GLU B CA 1
ATOM 2975 C C . GLU B 1 22 ? -5.738 2.553 24.453 1 70.06 22 GLU B C 1
ATOM 2977 O O . GLU B 1 22 ? -5.445 2.121 25.562 1 70.06 22 GLU B O 1
ATOM 2982 N N . VAL B 1 23 ? -6.309 3.664 24.266 1 74.62 23 VAL B N 1
ATOM 2983 C CA . VAL B 1 23 ? -6.555 4.59 25.359 1 74.62 23 VAL B CA 1
ATOM 2984 C C . VAL B 1 23 ? -7.676 4.051 26.25 1 74.62 23 VAL B C 1
ATOM 2986 O O . VAL B 1 23 ? -7.578 4.09 27.469 1 74.62 23 VAL B O 1
ATOM 2989 N N . ALA B 1 24 ? -8.742 3.605 25.531 1 76.88 24 ALA B N 1
ATOM 2990 C CA . ALA B 1 24 ? -9.844 3.016 26.297 1 76.88 24 ALA B CA 1
ATOM 2991 C C . ALA B 1 24 ? -9.344 1.904 27.203 1 76.88 24 ALA B C 1
ATOM 2993 O O . ALA B 1 24 ? -9.688 1.866 28.391 1 76.88 24 ALA B O 1
ATOM 2994 N N . ALA B 1 25 ? -8.547 1.063 26.812 1 74.12 25 ALA B N 1
ATOM 2995 C CA . ALA B 1 25 ? -8.008 -0.067 27.562 1 74.12 25 ALA B CA 1
ATOM 2996 C C . ALA B 1 25 ? -7.09 0.408 28.688 1 74.12 25 ALA B C 1
ATOM 2998 O O . ALA B 1 25 ? -7.109 -0.144 29.797 1 74.12 25 ALA B O 1
ATOM 2999 N N . SER B 1 26 ? -6.383 1.44 28.484 1 75.94 26 SER B N 1
ATOM 3000 C CA . SER B 1 26 ? -5.371 1.913 29.422 1 75.94 26 SER B CA 1
ATOM 3001 C C . SER B 1 26 ? -6.008 2.664 30.594 1 75.94 26 SER B C 1
ATOM 3003 O O . SER B 1 26 ? -5.516 2.598 31.719 1 75.94 26 SER B O 1
ATOM 3005 N N . TYR B 1 27 ? -7.133 3.383 30.312 1 79.5 27 TYR B N 1
ATOM 3006 C CA . TYR B 1 27 ? -7.648 4.281 31.328 1 79.5 27 TYR B CA 1
ATOM 3007 C C . TYR B 1 27 ? -9.031 3.842 31.812 1 79.5 27 TYR B C 1
ATOM 3009 O O . TYR B 1 27 ? -9.625 4.48 32.688 1 79.5 27 TYR B O 1
ATOM 3017 N N . GLY B 1 28 ? -9.445 2.793 31.203 1 80.88 28 GLY B N 1
ATOM 3018 C CA . GLY B 1 28 ? -10.742 2.27 31.625 1 80.88 28 GLY B CA 1
ATOM 3019 C C . GLY B 1 28 ? -11.898 3.182 31.266 1 80.88 28 GLY B C 1
ATOM 3020 O O . GLY B 1 28 ? -12.844 3.332 32.031 1 80.88 28 GLY B O 1
ATOM 3021 N N . ILE B 1 29 ? -11.766 3.93 30.203 1 82.94 29 ILE B N 1
ATOM 3022 C CA . ILE B 1 29 ? -12.797 4.832 29.703 1 82.94 29 ILE B CA 1
ATOM 3023 C C . ILE B 1 29 ? -13.594 4.141 28.609 1 82.94 29 ILE B C 1
ATOM 3025 O O . ILE B 1 29 ? -13.047 3.348 27.844 1 82.94 29 ILE B O 1
ATOM 3029 N N . ASP B 1 30 ? -14.859 4.473 28.547 1 84 30 ASP B N 1
ATOM 3030 C CA . ASP B 1 30 ? -15.695 3.932 27.484 1 84 30 ASP B CA 1
ATOM 3031 C C . ASP B 1 30 ? -15.242 4.445 26.109 1 84 30 ASP B C 1
ATOM 3033 O O . ASP B 1 30 ? -15.133 5.656 25.906 1 84 30 ASP B O 1
ATOM 3037 N N . GLU B 1 31 ? -14.953 3.506 25.234 1 81.88 31 GLU B N 1
ATOM 3038 C CA . GLU B 1 31 ? -14.484 3.857 23.906 1 81.88 31 GLU B CA 1
ATOM 3039 C C . GLU B 1 31 ? -15.406 4.883 23.25 1 81.88 31 GLU B C 1
ATOM 3041 O O . GLU B 1 31 ? -14.938 5.781 22.547 1 81.88 31 GLU B O 1
ATOM 3046 N N . LYS B 1 32 ? -16.672 4.844 23.688 1 81.69 32 LYS B N 1
ATOM 3047 C CA . LYS B 1 32 ? -17.672 5.699 23.062 1 81.69 32 LYS B CA 1
ATOM 3048 C C . LYS B 1 32 ? -17.594 7.125 23.594 1 81.69 32 LYS B C 1
ATOM 3050 O O . LYS B 1 32 ? -18.094 8.062 22.969 1 81.69 32 LYS B O 1
ATOM 3055 N N . SER B 1 33 ? -16.938 7.242 24.594 1 87 33 SER B N 1
ATOM 3056 C CA . SER B 1 33 ? -16.859 8.555 25.234 1 87 33 SER B CA 1
ATOM 3057 C C . SER B 1 33 ? -15.539 9.242 24.891 1 87 33 SER B C 1
ATOM 3059 O O . SER B 1 33 ? -15.336 10.414 25.219 1 87 33 SER B O 1
ATOM 3061 N N . ILE B 1 34 ? -14.727 8.531 24.234 1 92.75 34 ILE B N 1
ATOM 3062 C CA . ILE B 1 34 ? -13.414 9.078 23.922 1 92.75 34 ILE B CA 1
ATOM 3063 C C . ILE B 1 34 ? -13.5 9.945 22.672 1 92.75 34 ILE B C 1
ATOM 3065 O O . ILE B 1 34 ? -14.133 9.562 21.688 1 92.75 34 ILE B O 1
ATOM 3069 N N . ILE B 1 35 ? -12.992 11.141 22.828 1 95.25 35 ILE B N 1
ATOM 3070 C CA . ILE B 1 35 ? -12.883 12.062 21.703 1 95.25 35 ILE B CA 1
ATOM 3071 C C . ILE B 1 35 ? -11.453 12.07 21.172 1 95.25 35 ILE B C 1
ATOM 3073 O O . ILE B 1 35 ? -10.516 12.422 21.906 1 95.25 35 ILE B O 1
ATOM 3077 N N . LYS B 1 36 ? -11.273 11.641 19.984 1 95.38 36 LYS B N 1
ATOM 3078 C CA . LYS B 1 36 ? -9.945 11.656 19.391 1 95.38 36 LYS B CA 1
ATOM 3079 C C . LYS B 1 36 ? -9.773 12.859 18.469 1 95.38 36 LYS B C 1
ATOM 3081 O O . LYS B 1 36 ? -10.469 12.977 17.453 1 95.38 36 LYS B O 1
ATOM 3086 N N . LEU B 1 37 ? -8.938 13.766 18.828 1 98.06 37 LEU B N 1
ATOM 3087 C CA . LEU B 1 37 ? -8.594 14.953 18.062 1 98.06 37 LEU B CA 1
ATOM 3088 C C . LEU B 1 37 ? -7.09 15.039 17.828 1 98.06 37 LEU B C 1
ATOM 3090 O O . LEU B 1 37 ? -6.48 16.094 18.062 1 98.06 37 LEU B O 1
ATOM 3094 N N . ALA B 1 38 ? -6.539 13.867 17.328 1 97 38 ALA B N 1
ATOM 3095 C CA . ALA B 1 38 ? -5.082 13.781 17.312 1 97 38 ALA B CA 1
ATOM 3096 C C . ALA B 1 38 ? -4.57 13.367 15.938 1 97 38 ALA B C 1
ATOM 3098 O O . ALA B 1 38 ? -3.363 13.383 15.688 1 97 38 ALA B O 1
ATOM 3099 N N . SER B 1 39 ? -5.422 13.016 14.914 1 95.69 39 SER B N 1
ATOM 3100 C CA . SER B 1 39 ? -4.945 12.422 13.672 1 95.69 39 SER B CA 1
ATOM 3101 C C . SER B 1 39 ? -5.484 13.18 12.461 1 95.69 39 SER B C 1
ATOM 3103 O O . SER B 1 39 ? -5.449 12.672 11.336 1 95.69 39 SER B O 1
ATOM 3105 N N . ASN B 1 40 ? -6.055 14.328 12.68 1 98.12 40 ASN B N 1
ATOM 3106 C CA . ASN B 1 40 ? -6.547 15.211 11.633 1 98.12 40 ASN B CA 1
ATOM 3107 C C . ASN B 1 40 ? -7.559 14.508 10.734 1 98.12 40 ASN B C 1
ATOM 3109 O O . ASN B 1 40 ? -7.574 14.719 9.523 1 98.12 40 ASN B O 1
ATOM 3113 N N . GLU B 1 41 ? -8.344 13.609 11.32 1 97.88 41 GLU B N 1
ATOM 3114 C CA . GLU B 1 41 ? -9.422 12.938 10.602 1 97.88 41 GLU B CA 1
ATOM 3115 C C . GLU B 1 41 ? -10.602 13.883 10.367 1 97.88 41 GLU B C 1
ATOM 3117 O O . GLU B 1 41 ? -10.734 14.891 11.055 1 97.88 41 GLU B O 1
ATOM 3122 N N . SER B 1 42 ? -11.383 13.57 9.406 1 98.12 42 SER B N 1
ATOM 3123 C CA . SER B 1 42 ? -12.531 14.398 9.07 1 98.12 42 SER B CA 1
ATOM 3124 C C . SER B 1 42 ? -13.555 14.414 10.203 1 98.12 42 SER B C 1
ATOM 3126 O O . SER B 1 42 ? -13.898 13.367 10.75 1 98.12 42 SER B O 1
ATOM 3128 N N . CYS B 1 43 ? -14.039 15.547 10.523 1 96.88 43 CYS B N 1
ATOM 3129 C CA . CYS B 1 43 ? -14.977 15.68 11.633 1 96.88 43 CYS B CA 1
ATOM 3130 C C . CYS B 1 43 ? -16.375 15.227 11.219 1 96.88 43 CYS B C 1
ATOM 3132 O O . CYS B 1 43 ? -17.203 14.891 12.07 1 96.88 43 CYS B O 1
ATOM 3134 N N . LEU B 1 44 ? -16.609 15.227 9.938 1 97.88 44 LEU B N 1
ATOM 3135 C CA . LEU B 1 44 ? -17.938 14.852 9.492 1 97.88 44 LEU B CA 1
ATOM 3136 C C . LEU B 1 44 ? -17.938 13.461 8.867 1 97.88 44 LEU B C 1
ATOM 3138 O O . LEU B 1 44 ? -18.984 12.977 8.422 1 97.88 44 LEU B O 1
ATOM 3142 N N . GLY B 1 45 ? -16.797 12.891 8.797 1 97.81 45 GLY B N 1
ATOM 3143 C CA . GLY B 1 45 ? -16.688 11.539 8.258 1 97.81 45 GLY B CA 1
ATOM 3144 C C . GLY B 1 45 ? -16.75 11.484 6.746 1 97.81 45 GLY B C 1
ATOM 3145 O O . GLY B 1 45 ? -16.531 12.5 6.078 1 97.81 45 GLY B O 1
ATOM 3146 N N . ALA B 1 46 ? -16.953 10.273 6.215 1 98.5 46 ALA B N 1
ATOM 3147 C CA . ALA B 1 46 ? -17 10.039 4.773 1 98.5 46 ALA B CA 1
ATOM 3148 C C . ALA B 1 46 ? -18.359 10.461 4.195 1 98.5 46 ALA B C 1
ATOM 3150 O O . ALA B 1 46 ? -19.375 10.406 4.891 1 98.5 46 ALA B O 1
ATOM 3151 N N . SER B 1 47 ? -18.328 10.781 2.934 1 98.5 47 SER B N 1
ATOM 3152 C CA . SER B 1 47 ? -19.562 11.055 2.197 1 98.5 47 SER B CA 1
ATOM 3153 C C . SER B 1 47 ? -20.516 9.867 2.25 1 98.5 47 SER B C 1
ATOM 3155 O O . SER B 1 47 ? -20.094 8.719 2.137 1 98.5 47 SER B O 1
ATOM 3157 N N . PRO B 1 48 ? -21.828 10.219 2.424 1 98.56 48 PRO B N 1
ATOM 3158 C CA . PRO B 1 48 ? -22.812 9.133 2.307 1 98.56 48 PRO B CA 1
ATOM 3159 C C . PRO B 1 48 ? -22.703 8.391 0.975 1 98.56 48 PRO B C 1
ATOM 3161 O O . PRO B 1 48 ? -22.938 7.18 0.919 1 98.56 48 PRO B O 1
ATOM 3164 N N . LEU B 1 49 ? -22.359 9.117 -0.113 1 98.75 49 LEU B N 1
ATOM 3165 C CA . LEU B 1 49 ? -22.188 8.477 -1.409 1 98.75 49 LEU B CA 1
ATOM 3166 C C . LEU B 1 49 ? -21 7.516 -1.387 1 98.75 49 LEU B C 1
ATOM 3168 O O . LEU B 1 49 ? -21.047 6.438 -1.981 1 98.75 49 LEU B O 1
ATOM 3172 N N . ALA B 1 50 ? -19.922 7.883 -0.728 1 98.81 50 ALA B N 1
ATOM 3173 C CA . ALA B 1 50 ? -18.75 7.012 -0.599 1 98.81 50 ALA B CA 1
ATOM 3174 C C . ALA B 1 50 ? -19.094 5.766 0.214 1 98.81 50 ALA B C 1
ATOM 3176 O O . ALA B 1 50 ? -18.688 4.656 -0.15 1 98.81 50 ALA B O 1
ATOM 3177 N N . ILE B 1 51 ? -19.828 5.98 1.32 1 98.81 51 ILE B N 1
ATOM 3178 C CA . ILE B 1 51 ? -20.219 4.871 2.176 1 98.81 51 ILE B CA 1
ATOM 3179 C C . ILE B 1 51 ? -21.047 3.869 1.369 1 98.81 51 ILE B C 1
ATOM 3181 O O . ILE B 1 51 ? -20.797 2.662 1.421 1 98.81 51 ILE B O 1
ATOM 3185 N N . GLU B 1 52 ? -21.969 4.34 0.625 1 98.81 52 GLU B N 1
ATOM 3186 C CA . GLU B 1 52 ? -22.812 3.477 -0.199 1 98.81 52 GLU B CA 1
ATOM 3187 C C . GLU B 1 52 ? -21.984 2.768 -1.271 1 98.81 52 GLU B C 1
ATOM 3189 O O . GLU B 1 52 ? -22.234 1.6 -1.578 1 98.81 52 GLU B O 1
ATOM 3194 N N . ALA B 1 53 ? -21.078 3.467 -1.859 1 98.81 53 ALA B N 1
ATOM 3195 C CA . ALA B 1 53 ? -20.219 2.871 -2.877 1 98.81 53 ALA B CA 1
ATOM 3196 C C . ALA B 1 53 ? -19.391 1.728 -2.295 1 98.81 53 ALA B C 1
ATOM 3198 O O . ALA B 1 53 ? -19.188 0.705 -2.953 1 98.81 53 ALA B O 1
ATOM 3199 N N . ILE B 1 54 ? -18.891 1.916 -1.074 1 98.75 54 ILE B N 1
ATOM 3200 C CA . ILE B 1 54 ? -18.156 0.854 -0.395 1 98.75 54 ILE B CA 1
ATOM 3201 C C . ILE B 1 54 ? -19.062 -0.37 -0.228 1 98.75 54 ILE B C 1
ATOM 3203 O O . ILE B 1 54 ? -18.656 -1.488 -0.564 1 98.75 54 ILE B O 1
ATOM 3207 N N . ARG B 1 55 ? -20.234 -0.122 0.284 1 98.75 55 ARG B N 1
ATOM 3208 C CA . ARG B 1 55 ? -21.172 -1.211 0.53 1 98.75 55 ARG B CA 1
ATOM 3209 C C . ARG B 1 55 ? -21.484 -1.965 -0.758 1 98.75 55 ARG B C 1
ATOM 3211 O O . ARG B 1 55 ? -21.516 -3.197 -0.772 1 98.75 55 ARG B O 1
ATOM 3218 N N . LYS B 1 56 ? -21.688 -1.253 -1.814 1 98.38 56 LYS B N 1
ATOM 3219 C CA . LYS B 1 56 ? -22 -1.864 -3.102 1 98.38 56 LYS B CA 1
ATOM 3220 C C . LYS B 1 56 ? -20.812 -2.645 -3.648 1 98.38 56 LYS B C 1
ATOM 3222 O O . LYS B 1 56 ? -20.984 -3.734 -4.203 1 98.38 56 LYS B O 1
ATOM 3227 N N . ALA B 1 57 ? -19.641 -2.146 -3.477 1 98 57 ALA B N 1
ATOM 3228 C CA . ALA B 1 57 ? -18.422 -2.748 -4.035 1 98 57 ALA B CA 1
ATOM 3229 C C . ALA B 1 57 ? -18 -3.98 -3.238 1 98 57 ALA B C 1
ATOM 3231 O O . ALA B 1 57 ? -17.188 -4.777 -3.699 1 98 57 ALA B O 1
ATOM 3232 N N . ALA B 1 58 ? -18.594 -4.152 -2.043 1 98.44 58 ALA B N 1
ATOM 3233 C CA . ALA B 1 58 ? -18.219 -5.238 -1.142 1 98.44 58 ALA B CA 1
ATOM 3234 C C . ALA B 1 58 ? -18.344 -6.594 -1.827 1 98.44 58 ALA B C 1
ATOM 3236 O O . ALA B 1 58 ? -17.531 -7.492 -1.598 1 98.44 58 ALA B O 1
ATOM 3237 N N . CYS B 1 59 ? -19.266 -6.77 -2.713 1 96.88 59 CYS B N 1
ATOM 3238 C CA . CYS B 1 59 ? -19.531 -8.055 -3.359 1 96.88 59 CYS B CA 1
ATOM 3239 C C . CYS B 1 59 ? -18.438 -8.391 -4.367 1 96.88 59 CYS B C 1
ATOM 3241 O O . CYS B 1 59 ? -18.297 -9.547 -4.77 1 96.88 59 CYS B O 1
ATOM 3243 N N . ASP B 1 60 ? -17.656 -7.414 -4.75 1 95.62 60 ASP B N 1
ATOM 3244 C CA . ASP B 1 60 ? -16.594 -7.621 -5.734 1 95.62 60 ASP B CA 1
ATOM 3245 C C . ASP B 1 60 ? -15.219 -7.574 -5.074 1 95.62 60 ASP B C 1
ATOM 3247 O O . ASP B 1 60 ? -14.211 -7.344 -5.746 1 95.62 60 ASP B O 1
ATOM 3251 N N . ALA B 1 61 ? -15.188 -7.832 -3.773 1 97.69 61 ALA B N 1
ATOM 3252 C CA . ALA B 1 61 ? -13.953 -7.727 -2.998 1 97.69 61 ALA B CA 1
ATOM 3253 C C . ALA B 1 61 ? -12.922 -8.758 -3.463 1 97.69 61 ALA B C 1
ATOM 3255 O O . ALA B 1 61 ? -11.742 -8.648 -3.131 1 97.69 61 ALA B O 1
ATOM 3256 N N . HIS B 1 62 ? -13.305 -9.727 -4.316 1 97.75 62 HIS B N 1
ATOM 3257 C CA . HIS B 1 62 ? -12.406 -10.781 -4.762 1 97.75 62 HIS B CA 1
ATOM 3258 C C . HIS B 1 62 ? -11.758 -10.422 -6.098 1 97.75 62 HIS B C 1
ATOM 3260 O O . HIS B 1 62 ? -10.852 -11.117 -6.562 1 97.75 62 HIS B O 1
ATOM 3266 N N . VAL B 1 63 ? -12.188 -9.352 -6.719 1 95.56 63 VAL B N 1
ATOM 3267 C CA . VAL B 1 63 ? -11.688 -8.961 -8.031 1 95.56 63 VAL B CA 1
ATOM 3268 C C . VAL B 1 63 ? -10.586 -7.914 -7.879 1 95.56 63 VAL B C 1
ATOM 3270 O O . VAL B 1 63 ? -10.766 -6.922 -7.172 1 95.56 63 VAL B O 1
ATOM 3273 N N . TYR B 1 64 ? -9.469 -8.125 -8.539 1 94.88 64 TYR B N 1
ATOM 3274 C CA . TYR B 1 64 ? -8.359 -7.176 -8.5 1 94.88 64 TYR B CA 1
ATOM 3275 C C . TYR B 1 64 ? -8.789 -5.816 -9.039 1 94.88 64 TYR B C 1
ATOM 3277 O O . TYR B 1 64 ? -9.617 -5.738 -9.953 1 94.88 64 TYR B O 1
ATOM 3285 N N . PRO B 1 65 ? -8.234 -4.777 -8.469 1 93.5 65 PRO B N 1
ATOM 3286 C CA . PRO B 1 65 ? -8.438 -3.445 -9.047 1 93.5 65 PRO B CA 1
ATOM 3287 C C . PRO B 1 65 ? -7.668 -3.244 -10.352 1 93.5 65 PRO B C 1
ATOM 3289 O O . PRO B 1 65 ? -6.918 -4.129 -10.773 1 93.5 65 PRO B O 1
ATOM 3292 N N . SER B 1 66 ? -7.984 -2.145 -10.961 1 89.94 66 SER B N 1
ATOM 3293 C CA . SER B 1 66 ? -7.098 -1.743 -12.055 1 89.94 66 SER B CA 1
ATOM 3294 C C . SER B 1 66 ? -5.664 -1.569 -11.562 1 89.94 66 SER B C 1
ATOM 3296 O O . SER B 1 66 ? -5.438 -1.165 -10.422 1 89.94 66 SER B O 1
ATOM 3298 N N . VAL B 1 67 ? -4.734 -1.808 -12.391 1 89.06 67 VAL B N 1
ATOM 3299 C CA . VAL B 1 67 ? -3.322 -1.891 -12.039 1 89.06 67 VAL B CA 1
ATOM 3300 C C . VAL B 1 67 ? -2.822 -0.521 -11.586 1 89.06 67 VAL B C 1
ATOM 3302 O O . VAL B 1 67 ? -2.039 -0.421 -10.641 1 89.06 67 VAL B O 1
ATOM 3305 N N . ASP B 1 68 ? -3.285 0.592 -12.234 1 90.31 68 ASP B N 1
ATOM 3306 C CA . ASP B 1 68 ? -2.766 1.92 -11.93 1 90.31 68 ASP B CA 1
ATOM 3307 C C . ASP B 1 68 ? -3.891 2.869 -11.516 1 90.31 68 ASP B C 1
ATOM 3309 O O . ASP B 1 68 ? -3.738 4.09 -11.594 1 90.31 68 ASP B O 1
ATOM 3313 N N . ALA B 1 69 ? -5.043 2.307 -11.219 1 94.94 69 ALA B N 1
ATOM 3314 C CA . ALA B 1 69 ? -6.199 3.096 -10.805 1 94.94 69 ALA B CA 1
ATOM 3315 C C . ALA B 1 69 ? -6.578 4.121 -11.867 1 94.94 69 ALA B C 1
ATOM 3317 O O . ALA B 1 69 ? -6.793 5.293 -11.562 1 94.94 69 ALA B O 1
ATOM 3318 N N . ILE B 1 70 ? -6.66 3.713 -13.078 1 94.44 70 ILE B N 1
ATOM 3319 C CA . ILE B 1 70 ? -6.879 4.609 -14.211 1 94.44 70 ILE B CA 1
ATOM 3320 C C . ILE B 1 70 ? -8.219 5.332 -14.039 1 94.44 70 ILE B C 1
ATOM 3322 O O . ILE B 1 70 ? -8.336 6.512 -14.383 1 94.44 70 ILE B O 1
ATOM 3326 N N . GLU B 1 71 ? -9.227 4.68 -13.531 1 95.06 71 GLU B N 1
ATOM 3327 C CA . GLU B 1 71 ? -10.539 5.293 -13.328 1 95.06 71 GLU B CA 1
ATOM 3328 C C . GLU B 1 71 ? -10.445 6.492 -12.391 1 95.06 71 GLU B C 1
ATOM 3330 O O . GLU B 1 71 ? -11.055 7.535 -12.648 1 95.06 71 GLU B O 1
ATOM 3335 N N . LEU B 1 72 ? -9.68 6.336 -11.344 1 98.12 72 LEU B N 1
ATOM 3336 C CA . LEU B 1 72 ? -9.5 7.422 -10.391 1 98.12 72 LEU B CA 1
ATOM 3337 C C . LEU B 1 72 ? -8.625 8.523 -10.977 1 98.12 72 LEU B C 1
ATOM 3339 O O . LEU B 1 72 ? -8.914 9.711 -10.797 1 98.12 72 LEU B O 1
ATOM 3343 N N . ARG B 1 73 ? -7.555 8.156 -11.656 1 97.94 73 ARG B N 1
ATOM 3344 C CA . ARG B 1 73 ? -6.688 9.141 -12.297 1 97.94 73 ARG B CA 1
ATOM 3345 C C . ARG B 1 73 ? -7.473 10.008 -13.273 1 97.94 73 ARG B C 1
ATOM 3347 O O . ARG B 1 73 ? -7.301 11.227 -13.305 1 97.94 73 ARG B O 1
ATOM 3354 N N . GLU B 1 74 ? -8.336 9.383 -14.016 1 97.62 74 GLU B N 1
ATOM 3355 C CA . GLU B 1 74 ? -9.148 10.109 -14.984 1 97.62 74 GLU B CA 1
ATOM 3356 C C . GLU B 1 74 ? -10.117 11.062 -14.281 1 97.62 74 GLU B C 1
ATOM 3358 O O . GLU B 1 74 ? -10.312 12.195 -14.719 1 97.62 74 GLU B O 1
ATOM 3363 N N . ALA B 1 75 ? -10.766 10.609 -13.234 1 98.31 75 ALA B N 1
ATOM 3364 C CA . ALA B 1 75 ? -11.688 11.453 -12.484 1 98.31 75 ALA B CA 1
ATOM 3365 C C . ALA B 1 75 ? -10.961 12.664 -11.891 1 98.31 75 ALA B C 1
ATOM 3367 O O . ALA B 1 75 ? -11.469 13.781 -11.938 1 98.31 75 ALA B O 1
ATOM 3368 N N . LEU B 1 76 ? -9.797 12.445 -11.375 1 98.44 76 LEU B N 1
ATOM 3369 C CA . LEU B 1 76 ? -8.992 13.523 -10.812 1 98.44 76 LEU B CA 1
ATOM 3370 C C . LEU B 1 76 ? -8.523 14.484 -11.898 1 98.44 76 LEU B C 1
ATOM 3372 O O . LEU B 1 76 ? -8.461 15.695 -11.68 1 98.44 76 LEU B O 1
ATOM 3376 N N . ALA B 1 77 ? -8.141 13.914 -13.008 1 98.06 77 ALA B N 1
ATOM 3377 C CA . ALA B 1 77 ? -7.734 14.742 -14.148 1 98.06 77 ALA B CA 1
ATOM 3378 C C . ALA B 1 77 ? -8.844 15.711 -14.539 1 98.06 77 ALA B C 1
ATOM 3380 O O . ALA B 1 77 ? -8.586 16.891 -14.773 1 98.06 77 ALA B O 1
ATOM 3381 N N . MET B 1 78 ? -10.008 15.227 -14.617 1 97.56 78 MET B N 1
ATOM 3382 C CA . MET B 1 78 ? -11.156 16.062 -14.961 1 97.56 78 MET B CA 1
ATOM 3383 C C . MET B 1 78 ? -11.398 17.125 -13.891 1 97.56 78 MET B C 1
ATOM 3385 O O . MET B 1 78 ? -11.609 18.297 -14.211 1 97.56 78 MET B O 1
ATOM 3389 N N . ARG B 1 79 ? -11.328 16.797 -12.695 1 96.25 79 ARG B N 1
ATOM 3390 C CA . ARG B 1 79 ? -11.617 17.688 -11.586 1 96.25 79 ARG B CA 1
ATOM 3391 C C . ARG B 1 79 ? -10.602 18.828 -11.523 1 96.25 79 ARG B C 1
ATOM 3393 O O . ARG B 1 79 ? -10.961 19.969 -11.227 1 96.25 79 ARG B O 1
ATOM 3400 N N . HIS B 1 80 ? -9.344 18.484 -11.773 1 96.06 80 HIS B N 1
ATOM 3401 C CA . HIS B 1 80 ? -8.281 19.469 -11.531 1 96.06 80 HIS B CA 1
ATOM 3402 C C . HIS B 1 80 ? -7.824 20.109 -12.836 1 96.06 80 HIS B C 1
ATOM 3404 O O . HIS B 1 80 ? -6.984 21.016 -12.82 1 96.06 80 HIS B O 1
ATOM 3410 N N . GLY B 1 81 ? -8.328 19.641 -13.938 1 95.19 81 GLY B N 1
ATOM 3411 C CA . GLY B 1 81 ? -7.984 20.219 -15.227 1 95.19 81 GLY B CA 1
ATOM 3412 C C . GLY B 1 81 ? -6.539 19.969 -15.625 1 95.19 81 GLY B C 1
ATOM 3413 O O . GLY B 1 81 ? -5.852 20.891 -16.078 1 95.19 81 GLY B O 1
ATOM 3414 N N . VAL B 1 82 ? -6.008 18.812 -15.359 1 95.38 82 VAL B N 1
ATOM 3415 C CA . VAL B 1 82 ? -4.652 18.422 -15.734 1 95.38 82 VAL B CA 1
ATOM 3416 C C . VAL B 1 82 ? -4.684 17.109 -16.516 1 95.38 82 VAL B C 1
ATOM 3418 O O . VAL B 1 82 ? -5.629 16.328 -16.375 1 95.38 82 VAL B O 1
ATOM 3421 N N . PRO B 1 83 ? -3.68 16.859 -17.391 1 96.19 83 PRO B N 1
ATOM 3422 C CA . PRO B 1 83 ? -3.641 15.594 -18.109 1 96.19 83 PRO B CA 1
ATOM 3423 C C . PRO B 1 83 ? -3.531 14.391 -17.188 1 96.19 83 PRO B C 1
ATOM 3425 O O . PRO B 1 83 ? -2.846 14.453 -16.156 1 96.19 83 PRO B O 1
ATOM 3428 N N . VAL B 1 84 ? -4.156 13.289 -17.547 1 97 84 VAL B N 1
ATOM 3429 C CA . VAL B 1 84 ? -4.152 12.047 -16.781 1 97 84 VAL B CA 1
ATOM 3430 C C . VAL B 1 84 ? -2.715 11.578 -16.578 1 97 84 VAL B C 1
ATOM 3432 O O . VAL B 1 84 ? -2.383 11.023 -15.523 1 97 84 VAL B O 1
ATOM 3435 N N . ARG B 1 85 ? -1.768 11.852 -17.5 1 95.38 85 ARG B N 1
ATOM 3436 C CA . ARG B 1 85 ? -0.374 11.422 -17.438 1 95.38 85 ARG B CA 1
ATOM 3437 C C . ARG B 1 85 ? 0.425 12.281 -16.469 1 95.38 85 ARG B C 1
ATOM 3439 O O . ARG B 1 85 ? 1.635 12.094 -16.312 1 95.38 85 ARG B O 1
ATOM 3446 N N . ASN B 1 86 ? -0.25 13.164 -15.773 1 97.06 86 ASN B N 1
ATOM 3447 C CA . ASN B 1 86 ? 0.385 13.945 -14.719 1 97.06 86 ASN B CA 1
ATOM 3448 C C . ASN B 1 86 ? -0.054 13.477 -13.336 1 97.06 86 ASN B C 1
ATOM 3450 O O . ASN B 1 86 ? 0.336 14.055 -12.32 1 97.06 86 ASN B O 1
ATOM 3454 N N . ILE B 1 87 ? -0.899 12.469 -13.352 1 98.38 87 ILE B N 1
ATOM 3455 C CA . ILE B 1 87 ? -1.492 12.078 -12.078 1 98.38 87 ILE B CA 1
ATOM 3456 C C . ILE B 1 87 ? -1.108 10.641 -11.742 1 98.38 87 ILE B C 1
ATOM 3458 O O . ILE B 1 87 ? -1.209 9.75 -12.594 1 98.38 87 ILE B O 1
ATOM 3462 N N . VAL B 1 88 ? -0.645 10.406 -10.555 1 98.12 88 VAL B N 1
ATOM 3463 C CA . VAL B 1 88 ? -0.418 9.07 -10.016 1 98.12 88 VAL B CA 1
ATOM 3464 C C . VAL B 1 88 ? -1.259 8.875 -8.758 1 98.12 88 VAL B C 1
ATOM 3466 O O . VAL B 1 88 ? -1.712 9.844 -8.141 1 98.12 88 VAL B O 1
ATOM 3469 N N . CYS B 1 89 ? -1.572 7.66 -8.414 1 97.94 89 CYS B N 1
ATOM 3470 C CA . CYS B 1 89 ? -2.275 7.309 -7.191 1 97.94 89 CYS B CA 1
ATOM 3471 C C . CYS B 1 89 ? -1.466 6.316 -6.363 1 97.94 89 CYS B C 1
ATOM 3473 O O . CYS B 1 89 ? -0.644 5.574 -6.906 1 97.94 89 CYS B O 1
ATOM 3475 N N . GLY B 1 90 ? -1.666 6.344 -5.066 1 97 90 GLY B N 1
ATOM 3476 C CA . GLY B 1 90 ? -0.965 5.449 -4.16 1 97 90 GLY B CA 1
ATOM 3477 C C . GLY B 1 90 ? -1.748 5.148 -2.896 1 97 90 GLY B C 1
ATOM 3478 O O . GLY B 1 90 ? -2.758 5.797 -2.615 1 97 90 GLY B O 1
ATOM 3479 N N . ASN B 1 91 ? -1.332 4.086 -2.189 1 97 91 ASN B N 1
ATOM 3480 C CA . ASN B 1 91 ? -1.874 3.752 -0.876 1 97 91 ASN B CA 1
ATOM 3481 C C . ASN B 1 91 ? -1.537 4.824 0.157 1 97 91 ASN B C 1
ATOM 3483 O O . ASN B 1 91 ? -0.711 4.602 1.043 1 97 91 ASN B O 1
ATOM 3487 N N . GLY B 1 92 ? -2.271 5.934 0.09 1 96.88 92 GLY B N 1
ATOM 3488 C CA . GLY B 1 92 ? -1.912 7.156 0.792 1 96.88 92 GLY B CA 1
ATOM 3489 C C . GLY B 1 92 ? -0.853 7.969 0.073 1 96.88 92 GLY B C 1
ATOM 3490 O O . GLY B 1 92 ? -0.224 7.48 -0.87 1 96.88 92 GLY B O 1
ATOM 3491 N N . MET B 1 93 ? -0.729 9.211 0.494 1 97.38 93 MET B N 1
ATOM 3492 C CA . MET B 1 93 ? 0.322 10.039 -0.087 1 97.38 93 MET B CA 1
ATOM 3493 C C . MET B 1 93 ? 1.702 9.484 0.252 1 97.38 93 MET B C 1
ATOM 3495 O O . MET B 1 93 ? 2.658 9.688 -0.498 1 97.38 93 MET B O 1
ATOM 3499 N N . ASP B 1 94 ? 1.807 8.727 1.354 1 95.56 94 ASP B N 1
ATOM 3500 C CA . ASP B 1 94 ? 3.066 8.117 1.769 1 95.56 94 ASP B CA 1
ATOM 3501 C C . ASP B 1 94 ? 3.645 7.242 0.658 1 95.56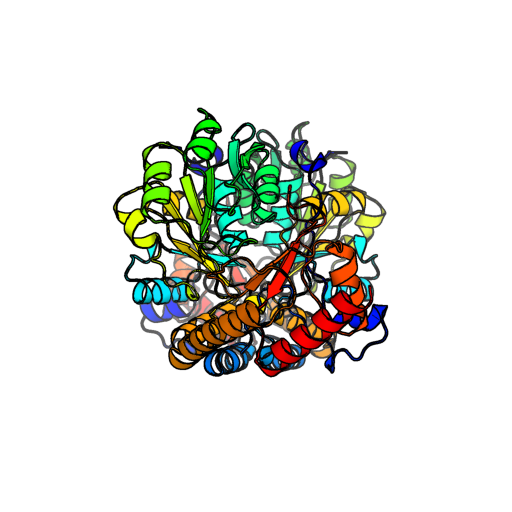 94 ASP B C 1
ATOM 3503 O O . ASP B 1 94 ? 4.84 7.312 0.362 1 95.56 94 ASP B O 1
ATOM 3507 N N . ALA B 1 95 ? 2.744 6.512 0.049 1 96 95 ALA B N 1
ATOM 3508 C CA . ALA B 1 95 ? 3.201 5.617 -1.009 1 96 95 ALA B CA 1
ATOM 3509 C C . ALA B 1 95 ? 3.686 6.402 -2.225 1 96 95 ALA B C 1
ATOM 3511 O O . ALA B 1 95 ? 4.621 5.984 -2.91 1 96 95 ALA B O 1
ATOM 3512 N N . VAL B 1 96 ? 3.064 7.512 -2.514 1 97.56 96 VAL B N 1
ATOM 3513 C CA . VAL B 1 96 ? 3.494 8.375 -3.609 1 97.56 96 VAL B CA 1
ATOM 3514 C C . VAL B 1 96 ? 4.906 8.898 -3.336 1 97.56 96 VAL B C 1
ATOM 3516 O O . VAL B 1 96 ? 5.77 8.852 -4.215 1 97.56 96 VAL B O 1
ATOM 3519 N N . ILE B 1 97 ? 5.141 9.336 -2.104 1 97.62 97 ILE B N 1
ATOM 3520 C CA . ILE B 1 97 ? 6.449 9.836 -1.698 1 97.62 97 ILE B CA 1
ATOM 3521 C C . ILE B 1 97 ? 7.488 8.727 -1.807 1 97.62 97 ILE B C 1
ATOM 3523 O O . ILE B 1 97 ? 8.562 8.922 -2.375 1 97.62 97 ILE B O 1
ATOM 3527 N N . GLU B 1 98 ? 7.141 7.555 -1.3 1 94.69 98 GLU B N 1
ATOM 3528 C CA . GLU B 1 98 ? 8.062 6.422 -1.322 1 94.69 98 GLU B CA 1
ATOM 3529 C C . GLU B 1 98 ? 8.477 6.074 -2.75 1 94.69 98 GLU B C 1
ATOM 3531 O O . GLU B 1 98 ? 9.656 5.844 -3.021 1 94.69 98 GLU B O 1
ATOM 3536 N N . THR B 1 99 ? 7.504 6.008 -3.641 1 94.44 99 THR B N 1
ATOM 3537 C CA . THR B 1 99 ? 7.781 5.652 -5.031 1 94.44 99 THR B CA 1
ATOM 3538 C C . THR B 1 99 ? 8.672 6.703 -5.688 1 94.44 99 THR B C 1
ATOM 3540 O O . THR B 1 99 ? 9.594 6.367 -6.434 1 94.44 99 THR B O 1
ATOM 3543 N N . LEU B 1 100 ? 8.414 7.992 -5.434 1 96.06 100 LEU B N 1
ATOM 3544 C CA . LEU B 1 100 ? 9.227 9.07 -5.98 1 96.06 100 LEU B CA 1
ATOM 3545 C C . LEU B 1 100 ? 10.672 8.961 -5.5 1 96.06 100 LEU B C 1
ATOM 3547 O O . LEU B 1 100 ? 11.602 9.086 -6.297 1 96.06 100 LEU B O 1
ATOM 3551 N N . LEU B 1 101 ? 10.844 8.773 -4.258 1 93.25 101 LEU B N 1
ATOM 3552 C CA . LEU B 1 101 ? 12.195 8.711 -3.701 1 93.25 101 LEU B CA 1
ATOM 3553 C C . LEU B 1 101 ? 12.914 7.457 -4.18 1 93.25 101 LEU B C 1
ATOM 3555 O O . LEU B 1 101 ? 14.117 7.496 -4.453 1 93.25 101 LEU B O 1
ATOM 3559 N N . ARG B 1 102 ? 12.156 6.387 -4.285 1 88.44 102 ARG B N 1
ATOM 3560 C CA . ARG B 1 102 ? 12.719 5.164 -4.848 1 88.44 102 ARG B CA 1
ATOM 3561 C C . ARG B 1 102 ? 13.25 5.406 -6.258 1 88.44 102 ARG B C 1
ATOM 3563 O O . ARG B 1 102 ? 14.281 4.852 -6.641 1 88.44 102 ARG B O 1
ATOM 3570 N N . ALA B 1 103 ? 12.594 6.203 -7.008 1 91.19 103 ALA B N 1
ATOM 3571 C CA . ALA B 1 103 ? 12.922 6.457 -8.406 1 91.19 103 ALA B CA 1
ATOM 3572 C C . ALA B 1 103 ? 14.148 7.359 -8.531 1 91.19 103 ALA B C 1
ATOM 3574 O O . ALA B 1 103 ? 14.914 7.25 -9.492 1 91.19 103 ALA B O 1
ATOM 3575 N N . PHE B 1 104 ? 14.414 8.203 -7.496 1 93.38 104 PHE B N 1
ATOM 3576 C CA . PHE B 1 104 ? 15.344 9.289 -7.793 1 93.38 104 PHE B CA 1
ATOM 3577 C C . PHE B 1 104 ? 16.484 9.32 -6.777 1 93.38 104 PHE B C 1
ATOM 3579 O O . PHE B 1 104 ? 17.484 10 -6.988 1 93.38 104 PHE B O 1
ATOM 3586 N N . LEU B 1 105 ? 16.344 8.672 -5.656 1 90.94 105 LEU B N 1
ATOM 3587 C CA . LEU B 1 105 ? 17.359 8.789 -4.613 1 90.94 105 LEU B CA 1
ATOM 3588 C C . LEU B 1 105 ? 18.312 7.602 -4.645 1 90.94 105 LEU B C 1
ATOM 3590 O O . LEU B 1 105 ? 17.891 6.469 -4.875 1 90.94 105 LEU B O 1
ATOM 3594 N N . GLU B 1 106 ? 19.516 7.879 -4.398 1 84.88 106 GLU B N 1
ATOM 3595 C CA . GLU B 1 106 ? 20.594 6.902 -4.195 1 84.88 106 GLU B CA 1
ATOM 3596 C C . GLU B 1 106 ? 21.391 7.211 -2.93 1 84.88 106 GLU B C 1
ATOM 3598 O O . GLU B 1 106 ? 21.25 8.297 -2.357 1 84.88 106 GLU B O 1
ATOM 3603 N N . THR B 1 107 ? 22.141 6.203 -2.537 1 84.69 107 THR B N 1
ATOM 3604 C CA . THR B 1 107 ? 23.016 6.422 -1.392 1 84.69 107 THR B CA 1
ATOM 3605 C C . THR B 1 107 ? 23.906 7.637 -1.617 1 84.69 107 THR B C 1
ATOM 3607 O O . THR B 1 107 ? 24.531 7.773 -2.68 1 84.69 107 THR B O 1
ATOM 3610 N N . GLY B 1 108 ? 23.891 8.523 -0.63 1 88.31 108 GLY B N 1
ATOM 3611 C CA . GLY B 1 108 ? 24.734 9.703 -0.724 1 88.31 108 GLY B CA 1
ATOM 3612 C C . GLY B 1 108 ? 23.969 10.953 -1.118 1 88.31 108 GLY B C 1
ATOM 3613 O O . GLY B 1 108 ? 24.453 12.07 -0.913 1 88.31 108 GLY B O 1
ATOM 3614 N N . ASP B 1 109 ? 22.812 10.781 -1.679 1 94.25 109 ASP B N 1
ATOM 3615 C CA . ASP B 1 109 ? 21.969 11.93 -2.023 1 94.25 109 ASP B CA 1
ATOM 3616 C C . ASP B 1 109 ? 21.438 12.609 -0.77 1 94.25 109 ASP B C 1
ATOM 3618 O O . ASP B 1 109 ? 21.516 12.062 0.33 1 94.25 109 ASP B O 1
ATOM 3622 N N . GLU B 1 110 ? 21 13.836 -0.999 1 97.56 110 GLU B N 1
ATOM 3623 C CA . GLU B 1 110 ? 20.516 14.633 0.123 1 97.56 110 GLU B CA 1
ATOM 3624 C C . GLU B 1 110 ? 19.094 15.109 -0.119 1 97.56 110 GLU B C 1
ATOM 3626 O O . GLU B 1 110 ? 18.688 15.336 -1.264 1 97.56 110 GLU B O 1
ATOM 3631 N N . VAL B 1 111 ? 18.297 15.18 0.932 1 98.25 111 VAL B N 1
ATOM 3632 C CA . VAL B 1 111 ? 16.938 15.711 0.924 1 98.25 111 VAL B CA 1
ATOM 3633 C C . VAL B 1 111 ? 16.828 16.844 1.938 1 98.25 111 VAL B C 1
ATOM 3635 O O . VAL B 1 111 ? 17.125 16.656 3.121 1 98.25 111 VAL B O 1
ATOM 3638 N N . VAL B 1 112 ? 16.375 18.031 1.505 1 98.81 112 VAL B N 1
ATOM 3639 C CA . VAL B 1 112 ? 16.234 19.172 2.398 1 98.81 112 VAL B CA 1
ATOM 3640 C C . VAL B 1 112 ? 14.844 19.172 3.025 1 98.81 112 VAL B C 1
ATOM 3642 O O . VAL B 1 112 ? 13.836 19.078 2.316 1 98.81 112 VAL B O 1
ATOM 3645 N N . ILE B 1 113 ? 14.766 19.281 4.344 1 98.75 113 ILE B N 1
ATOM 3646 C CA . ILE B 1 113 ? 13.523 19.25 5.105 1 98.75 113 ILE B CA 1
ATOM 3647 C C . ILE B 1 113 ? 13.469 20.453 6.051 1 98.75 113 ILE B C 1
ATOM 3649 O O . ILE B 1 113 ? 14.188 20.5 7.051 1 98.75 113 ILE B O 1
ATOM 3653 N N . PRO B 1 114 ? 12.641 21.453 5.797 1 98.62 114 PRO B N 1
ATOM 3654 C CA . PRO B 1 114 ? 12.445 22.547 6.746 1 98.62 114 PRO B CA 1
ATOM 3655 C C . PRO B 1 114 ? 11.68 22.109 8 1 98.62 114 PRO B C 1
ATOM 3657 O O . PRO B 1 114 ? 10.578 21.578 7.898 1 98.62 114 PRO B O 1
ATOM 3660 N N . LEU B 1 115 ? 12.195 22.359 9.156 1 98.06 115 LEU B N 1
ATOM 3661 C CA . LEU B 1 115 ? 11.625 21.875 10.406 1 98.06 115 LEU B CA 1
ATOM 3662 C C . LEU B 1 115 ? 10.875 22.984 11.125 1 98.06 115 LEU B C 1
ATOM 3664 O O . LEU B 1 115 ? 11.25 24.156 11.047 1 98.06 115 LEU B O 1
ATOM 3668 N N . PRO B 1 116 ? 9.828 22.688 11.914 1 97.75 116 PRO B N 1
ATOM 3669 C CA . PRO B 1 116 ? 9.25 21.344 12.055 1 97.75 116 PRO B CA 1
ATOM 3670 C C . PRO B 1 116 ? 8.469 20.922 10.82 1 97.75 116 PRO B C 1
ATOM 3672 O O . PRO B 1 116 ? 8.008 21.766 10.047 1 97.75 116 PRO B O 1
ATOM 3675 N N . ALA B 1 117 ? 8.398 19.625 10.578 1 97.19 117 ALA B N 1
ATOM 3676 C CA . ALA B 1 117 ? 7.711 19.047 9.422 1 97.19 117 ALA B CA 1
ATOM 3677 C C . ALA B 1 117 ? 7.199 17.641 9.727 1 97.19 117 ALA B C 1
ATOM 3679 O O . ALA B 1 117 ? 7.512 17.078 10.773 1 97.19 117 ALA B O 1
ATOM 3680 N N . PHE B 1 118 ? 6.445 17.172 8.844 1 95.69 118 PHE B N 1
ATOM 3681 C CA . PHE B 1 118 ? 5.949 15.805 8.914 1 95.69 118 PHE B CA 1
ATOM 3682 C C . PHE B 1 118 ? 7.102 14.82 9.062 1 95.69 118 PHE B C 1
ATOM 3684 O O . PHE B 1 118 ? 8.016 14.797 8.242 1 95.69 118 PHE B O 1
ATOM 3691 N N . SER B 1 119 ? 7.09 13.922 10.039 1 92.56 119 SER B N 1
ATOM 3692 C CA . SER B 1 119 ? 8.203 13.078 10.461 1 92.56 119 SER B CA 1
ATOM 3693 C C . SER B 1 119 ? 8.523 12.023 9.406 1 92.56 119 SER B C 1
ATOM 3695 O O . SER B 1 119 ? 9.672 11.578 9.297 1 92.56 119 SER B O 1
ATOM 3697 N N . TYR B 1 120 ? 7.559 11.688 8.57 1 93.25 120 TYR B N 1
ATOM 3698 C CA . TYR B 1 120 ? 7.754 10.594 7.621 1 93.25 120 TYR B CA 1
ATOM 3699 C C . TYR B 1 120 ? 8.75 10.984 6.539 1 93.25 120 TYR B C 1
ATOM 3701 O O . TYR B 1 120 ? 9.352 10.117 5.902 1 93.25 120 TYR B O 1
ATOM 3709 N N . TYR B 1 121 ? 8.984 12.281 6.289 1 96.06 121 TYR B N 1
ATOM 3710 C CA . TYR B 1 121 ? 9.969 12.727 5.309 1 96.06 121 TYR B CA 1
ATOM 3711 C C . TYR B 1 121 ? 11.359 12.188 5.652 1 96.06 121 TYR B C 1
ATOM 3713 O O . TYR B 1 121 ? 12.086 11.727 4.77 1 96.06 121 TYR B O 1
ATOM 3721 N N . GLU B 1 122 ? 11.648 12.312 6.941 1 93.38 122 GLU B N 1
ATOM 3722 C CA . GLU B 1 122 ? 12.945 11.82 7.395 1 93.38 122 GLU B CA 1
ATOM 3723 C C . GLU B 1 122 ? 13.039 10.305 7.242 1 93.38 122 GLU B C 1
ATOM 3725 O O . GLU B 1 122 ? 14.055 9.789 6.773 1 93.38 122 GLU B O 1
ATOM 3730 N N . ASN B 1 123 ? 12.016 9.609 7.605 1 89.94 123 ASN B N 1
ATOM 3731 C CA . ASN B 1 123 ? 12 8.156 7.535 1 89.94 123 ASN B CA 1
ATOM 3732 C C . ASN B 1 123 ? 12.234 7.66 6.109 1 89.94 123 ASN B C 1
ATOM 3734 O O . ASN B 1 123 ? 13.125 6.848 5.871 1 89.94 123 ASN B O 1
ATOM 3738 N N . VAL B 1 124 ? 11.453 8.164 5.191 1 91.81 124 VAL B N 1
ATOM 3739 C CA . VAL B 1 124 ? 11.508 7.68 3.818 1 91.81 124 VAL B CA 1
ATOM 3740 C C . VAL B 1 124 ? 12.844 8.062 3.188 1 91.81 124 VAL B C 1
ATOM 3742 O O . VAL B 1 124 ? 13.398 7.312 2.377 1 91.81 124 VAL B O 1
ATOM 3745 N N . THR B 1 125 ? 13.406 9.227 3.562 1 93.31 125 THR B N 1
ATOM 3746 C CA . THR B 1 125 ? 14.734 9.625 3.098 1 93.31 125 THR B CA 1
ATOM 3747 C C . THR B 1 125 ? 15.789 8.609 3.52 1 93.31 125 THR B C 1
ATOM 3749 O O . THR B 1 125 ? 16.594 8.172 2.701 1 93.31 125 THR B O 1
ATOM 3752 N N . ARG B 1 126 ? 15.672 8.188 4.723 1 88.25 126 ARG B N 1
ATOM 3753 C CA . ARG B 1 126 ? 16.656 7.25 5.273 1 88.25 126 ARG B CA 1
ATOM 3754 C C . ARG B 1 126 ? 16.453 5.852 4.707 1 88.25 126 ARG B C 1
ATOM 3756 O O . ARG B 1 126 ? 17.422 5.113 4.512 1 88.25 126 ARG B O 1
ATOM 3763 N N . PHE B 1 127 ? 15.195 5.496 4.414 1 83.56 127 PHE B N 1
ATOM 3764 C CA . PHE B 1 127 ? 14.898 4.219 3.777 1 83.56 127 PHE B CA 1
ATOM 3765 C C . PHE B 1 127 ? 15.695 4.047 2.494 1 83.56 127 PHE B C 1
ATOM 3767 O O . PHE B 1 127 ? 16.094 2.934 2.148 1 83.56 127 PHE B O 1
ATOM 3774 N N . CYS B 1 128 ? 15.914 5.172 1.832 1 84.69 128 CYS B N 1
ATOM 3775 C CA . CYS B 1 128 ? 16.547 5.145 0.516 1 84.69 128 CYS B CA 1
ATOM 3776 C C . CYS B 1 128 ? 18.047 5.312 0.628 1 84.69 128 CYS B C 1
ATOM 3778 O O . CYS B 1 128 ? 18.75 5.402 -0.384 1 84.69 128 CYS B O 1
ATOM 3780 N N . GLY B 1 129 ? 18.578 5.422 1.916 1 84 129 GLY B N 1
ATOM 3781 C CA . GLY B 1 129 ? 20.016 5.578 2.117 1 84 129 GLY B CA 1
ATOM 3782 C C . GLY B 1 129 ? 20.484 7.004 1.909 1 84 129 GLY B C 1
ATOM 3783 O O . GLY B 1 129 ? 21.703 7.254 1.828 1 84 129 GLY B O 1
ATOM 3784 N N . ALA B 1 130 ? 19.578 7.91 1.746 1 91.69 130 ALA B N 1
ATOM 3785 C CA . ALA B 1 130 ? 19.922 9.32 1.57 1 91.69 130 ALA B CA 1
ATOM 3786 C C . ALA B 1 130 ? 20.016 10.031 2.916 1 91.69 130 ALA B C 1
ATOM 3788 O O . ALA B 1 130 ? 19.75 9.438 3.963 1 91.69 130 ALA B O 1
ATOM 3789 N N . THR B 1 131 ? 20.5 11.25 2.865 1 94.94 131 THR B N 1
ATOM 3790 C CA . THR B 1 131 ? 20.75 12.023 4.078 1 94.94 131 THR B CA 1
ATOM 3791 C C . THR B 1 131 ? 19.797 13.211 4.172 1 94.94 131 THR B C 1
ATOM 3793 O O . THR B 1 131 ? 19.781 14.07 3.289 1 94.94 131 THR B O 1
ATOM 3796 N N . PRO B 1 132 ? 19.047 13.258 5.242 1 96.69 132 PRO B N 1
ATOM 3797 C CA . PRO B 1 132 ? 18.25 14.469 5.445 1 96.69 132 PRO B CA 1
ATOM 3798 C C . PRO B 1 132 ? 19.094 15.672 5.848 1 96.69 132 PRO B C 1
ATOM 3800 O O . PRO B 1 132 ? 19.984 15.547 6.691 1 96.69 132 PRO B O 1
ATOM 3803 N N . LYS B 1 133 ? 18.922 16.75 5.184 1 98.44 133 LYS B N 1
ATOM 3804 C CA . LYS B 1 133 ? 19.469 18.047 5.539 1 98.44 133 LYS B CA 1
ATOM 3805 C C . LYS B 1 133 ? 18.391 18.984 6.094 1 98.44 133 LYS B C 1
ATOM 3807 O O . LYS B 1 133 ? 17.453 19.344 5.387 1 98.44 133 LYS B O 1
ATOM 3812 N N . TYR B 1 134 ? 18.625 19.406 7.344 1 98.31 134 TYR B N 1
ATOM 3813 C CA . TYR B 1 134 ? 17.578 20.172 8.023 1 98.31 134 TYR B CA 1
ATOM 3814 C C . TYR B 1 134 ? 17.875 21.656 7.98 1 98.31 134 TYR B C 1
ATOM 3816 O O . TYR B 1 134 ? 19.031 22.062 7.973 1 98.31 134 TYR B O 1
ATOM 3824 N N . CYS B 1 135 ? 16.859 22.438 7.918 1 98.19 135 CYS B N 1
ATOM 3825 C CA . CYS B 1 135 ? 16.906 23.875 8.148 1 98.19 135 CYS B CA 1
ATOM 3826 C C . CYS B 1 135 ? 15.711 24.344 8.969 1 98.19 135 CYS B C 1
ATOM 3828 O O . CYS B 1 135 ? 14.695 23.656 9.039 1 98.19 135 CYS B O 1
ATOM 3830 N N . ALA B 1 136 ? 15.859 25.484 9.539 1 97.5 136 ALA B N 1
ATOM 3831 C CA . ALA B 1 136 ? 14.82 25.969 10.453 1 97.5 136 ALA B CA 1
ATOM 3832 C C . ALA B 1 136 ? 13.828 26.859 9.727 1 97.5 136 ALA B C 1
ATOM 3834 O O . ALA B 1 136 ? 14.211 27.672 8.875 1 97.5 136 ALA B O 1
ATOM 3835 N N . ARG B 1 137 ? 12.578 26.625 10.047 1 97.69 137 ARG B N 1
ATOM 3836 C CA . ARG B 1 137 ? 11.578 27.641 9.742 1 97.69 137 ARG B CA 1
ATOM 3837 C C . ARG B 1 137 ? 11.766 28.875 10.633 1 97.69 137 ARG B C 1
ATOM 3839 O O . ARG B 1 137 ? 12.539 28.844 11.594 1 97.69 137 ARG B O 1
ATOM 3846 N N . ARG B 1 138 ? 11.109 29.984 10.242 1 97.5 138 ARG B N 1
ATOM 3847 C CA . ARG B 1 138 ? 11.18 31.203 11.047 1 97.5 138 ARG B CA 1
ATOM 3848 C C . ARG B 1 138 ? 10.461 31.016 12.375 1 97.5 138 ARG B C 1
ATOM 3850 O O . ARG B 1 138 ? 9.828 29.984 12.609 1 97.5 138 ARG B O 1
ATOM 3857 N N . ALA B 1 139 ? 10.484 32.031 13.227 1 94.88 139 ALA B N 1
ATOM 3858 C CA . ALA B 1 139 ? 9.922 31.938 14.57 1 94.88 139 ALA B CA 1
ATOM 3859 C C . ALA B 1 139 ? 8.414 31.75 14.523 1 94.88 139 ALA B C 1
ATOM 3861 O O . ALA B 1 139 ? 7.828 31.109 15.398 1 94.88 139 ALA B O 1
ATOM 3862 N N . ASP B 1 140 ? 7.875 32.25 13.477 1 95.69 140 ASP B N 1
ATOM 3863 C CA . ASP B 1 140 ? 6.43 32.125 13.32 1 95.69 140 ASP B CA 1
ATOM 3864 C C . ASP B 1 140 ? 6.078 30.891 12.508 1 95.69 140 ASP B C 1
ATOM 3866 O O . ASP B 1 140 ? 4.938 30.719 12.07 1 95.69 140 ASP B O 1
ATOM 3870 N N . PHE B 1 141 ? 7.055 30.078 12.195 1 97.12 141 PHE B N 1
ATOM 3871 C CA . PHE B 1 141 ? 6.969 28.797 11.516 1 97.12 141 PHE B CA 1
ATOM 3872 C C . PHE B 1 141 ? 6.793 28.984 10.016 1 97.12 141 PHE B C 1
ATOM 3874 O O . PHE B 1 141 ? 6.582 28.016 9.281 1 97.12 141 PHE B O 1
ATOM 3881 N N . SER B 1 142 ? 6.863 30.219 9.555 1 97.62 142 SER B N 1
ATOM 3882 C CA . SER B 1 142 ? 6.867 30.406 8.102 1 97.62 142 SER B CA 1
ATOM 3883 C C . SER B 1 142 ? 8.156 29.891 7.48 1 97.62 142 SER B C 1
ATOM 3885 O O . SER B 1 142 ? 9.164 29.719 8.172 1 97.62 142 SER B O 1
ATOM 3887 N N . LEU B 1 143 ? 8.102 29.609 6.184 1 98.12 143 LEU B N 1
ATOM 3888 C CA . LEU B 1 143 ? 9.258 29.094 5.473 1 98.12 143 LEU B CA 1
ATOM 3889 C C . LEU B 1 143 ? 10.359 30.141 5.367 1 98.12 143 LEU B C 1
ATOM 3891 O O . LEU B 1 143 ? 10.086 31.312 5.102 1 98.12 143 LEU B O 1
ATOM 3895 N N . ASP B 1 144 ? 11.586 29.766 5.594 1 98.44 144 ASP B N 1
ATOM 3896 C CA . ASP B 1 144 ? 12.766 30.578 5.328 1 98.44 144 ASP B CA 1
ATOM 3897 C C . ASP B 1 144 ? 13.484 30.109 4.062 1 98.44 144 ASP B C 1
ATOM 3899 O O . ASP B 1 144 ? 14.32 29.203 4.117 1 98.44 144 ASP B O 1
ATOM 3903 N N . VAL B 1 145 ? 13.188 30.766 2.959 1 98.62 145 VAL B N 1
ATOM 3904 C CA . VAL B 1 145 ? 13.695 30.359 1.653 1 98.62 145 VAL B CA 1
ATOM 3905 C C . VAL B 1 145 ? 15.219 30.359 1.664 1 98.62 145 VAL B C 1
ATOM 3907 O O . VAL B 1 145 ? 15.859 29.453 1.132 1 98.62 145 VAL B O 1
ATOM 3910 N N . ASP B 1 146 ? 15.805 31.375 2.287 1 98.56 146 ASP B N 1
ATOM 3911 C CA . ASP B 1 146 ? 17.25 31.484 2.348 1 98.56 146 ASP B CA 1
ATOM 3912 C C . ASP B 1 146 ? 17.859 30.297 3.117 1 98.56 146 ASP B C 1
ATOM 3914 O O . ASP B 1 146 ? 18.875 29.75 2.713 1 98.56 146 ASP B O 1
ATOM 3918 N N . ALA B 1 147 ? 17.266 29.969 4.176 1 98.62 147 ALA B N 1
ATOM 3919 C CA . ALA B 1 147 ? 17.734 28.828 4.969 1 98.62 147 ALA B CA 1
ATOM 3920 C C . ALA B 1 147 ? 17.656 27.531 4.172 1 98.62 147 ALA B C 1
ATOM 3922 O O . ALA B 1 147 ? 18.562 26.688 4.266 1 98.62 147 ALA B O 1
ATOM 3923 N N . VAL B 1 148 ? 16.609 27.375 3.385 1 98.75 148 VAL B N 1
ATOM 3924 C CA . VAL B 1 148 ? 16.438 26.203 2.529 1 98.75 148 VAL B CA 1
ATOM 3925 C C . VAL B 1 148 ? 17.578 26.141 1.513 1 98.75 148 VAL B C 1
ATOM 3927 O O . VAL B 1 148 ? 18.25 25.109 1.378 1 98.75 148 VAL B O 1
ATOM 3930 N N . LEU B 1 149 ? 17.812 27.25 0.864 1 98.56 149 LEU B N 1
ATOM 3931 C CA . LEU B 1 149 ? 18.781 27.281 -0.233 1 98.56 149 LEU B CA 1
ATOM 3932 C C . LEU B 1 149 ? 20.203 27.094 0.285 1 98.56 149 LEU B C 1
ATOM 3934 O O . LEU B 1 149 ? 21.062 26.547 -0.418 1 98.56 149 LEU B O 1
ATOM 3938 N N . LYS B 1 150 ? 20.453 27.484 1.547 1 98.5 150 LYS B N 1
ATOM 3939 C CA . LYS B 1 150 ? 21.766 27.312 2.16 1 98.5 150 LYS B CA 1
ATOM 3940 C C . LYS B 1 150 ? 22.094 25.844 2.361 1 98.5 150 LYS B C 1
ATOM 3942 O O . LYS B 1 150 ? 23.266 25.469 2.436 1 98.5 150 LYS B O 1
ATOM 3947 N N . GLN B 1 151 ? 21.078 24.969 2.398 1 98.38 151 GLN B N 1
ATOM 3948 C CA . GLN B 1 151 ? 21.297 23.547 2.623 1 98.38 151 GLN B CA 1
ATOM 3949 C C . GLN B 1 151 ? 21.469 22.797 1.303 1 98.38 151 GLN B C 1
ATOM 3951 O O . GLN B 1 151 ? 21.859 21.641 1.289 1 98.38 151 GLN B O 1
ATOM 3956 N N . VAL B 1 152 ? 21.203 23.469 0.213 1 98.06 152 VAL B N 1
ATOM 3957 C CA . VAL B 1 152 ? 21.25 22.828 -1.097 1 98.06 152 VAL B CA 1
ATOM 3958 C C . VAL B 1 152 ? 22.688 22.656 -1.547 1 98.06 152 VAL B C 1
ATOM 3960 O O . VAL B 1 152 ? 23.5 23.578 -1.45 1 98.06 152 VAL B O 1
ATOM 3963 N N . THR B 1 153 ? 23.031 21.484 -1.938 1 97.62 153 THR B N 1
ATOM 3964 C CA . THR B 1 153 ? 24.328 21.141 -2.537 1 97.62 153 THR B CA 1
ATOM 3965 C C . THR B 1 153 ? 24.125 20.438 -3.881 1 97.62 153 THR B C 1
ATOM 3967 O O . THR B 1 153 ? 22.984 20.312 -4.355 1 97.62 153 THR B O 1
ATOM 3970 N N . ASP B 1 154 ? 25.25 19.984 -4.461 1 95.38 154 ASP B N 1
ATOM 3971 C CA . ASP B 1 154 ? 25.172 19.25 -5.723 1 95.38 154 ASP B CA 1
ATOM 3972 C C . ASP B 1 154 ? 24.562 17.875 -5.523 1 95.38 154 ASP B C 1
ATOM 3974 O O . ASP B 1 154 ? 24.172 17.219 -6.488 1 95.38 154 ASP B O 1
ATOM 3978 N N . ARG B 1 155 ? 24.391 17.5 -4.293 1 96.19 155 ARG B N 1
ATOM 3979 C CA . ARG B 1 155 ? 23.859 16.172 -3.982 1 96.19 155 ARG B CA 1
ATOM 3980 C C . ARG B 1 155 ? 22.375 16.234 -3.646 1 96.19 155 ARG B C 1
ATOM 3982 O O . ARG B 1 155 ? 21.734 15.203 -3.469 1 96.19 155 ARG B O 1
ATOM 3989 N N . THR B 1 156 ? 21.828 17.438 -3.572 1 97.56 156 THR B N 1
ATOM 3990 C CA . THR B 1 156 ? 20.422 17.594 -3.201 1 97.56 156 THR B CA 1
ATOM 3991 C C . THR B 1 156 ? 19.516 17.156 -4.344 1 97.56 156 THR B C 1
ATOM 3993 O O . THR B 1 156 ? 19.578 17.703 -5.449 1 97.56 156 THR B O 1
ATOM 3996 N N . LYS B 1 157 ? 18.609 16.203 -3.996 1 97.12 157 LYS B N 1
ATOM 3997 C CA . LYS B 1 157 ? 17.703 15.688 -5.023 1 97.12 157 LYS B CA 1
ATOM 3998 C C . LYS B 1 157 ? 16.25 16.094 -4.742 1 97.12 157 LYS B C 1
ATOM 4000 O O . LYS B 1 157 ? 15.445 16.188 -5.664 1 97.12 157 LYS B O 1
ATOM 4005 N N . PHE B 1 158 ? 15.961 16.266 -3.477 1 97.75 158 PHE B N 1
ATOM 4006 C CA . PHE B 1 158 ? 14.594 16.609 -3.096 1 97.75 158 PHE B CA 1
ATOM 4007 C C . PHE B 1 158 ? 14.586 17.734 -2.059 1 97.75 158 PHE B C 1
ATOM 4009 O O . PHE B 1 158 ? 15.484 17.812 -1.218 1 97.75 158 PHE B O 1
ATOM 4016 N N . ILE B 1 159 ? 13.641 18.547 -2.156 1 98.69 159 ILE B N 1
ATOM 4017 C CA . ILE B 1 159 ? 13.25 19.531 -1.139 1 98.69 159 ILE B CA 1
ATOM 4018 C C . ILE B 1 159 ? 11.773 19.359 -0.809 1 98.69 159 ILE B C 1
ATOM 4020 O O . ILE B 1 159 ? 10.922 19.438 -1.698 1 98.69 159 ILE B O 1
ATOM 4024 N N . PHE B 1 160 ? 11.414 19.125 0.479 1 98.75 160 PHE B N 1
ATOM 4025 C CA . PHE B 1 160 ? 10.023 19.031 0.901 1 98.75 160 PHE B CA 1
ATOM 4026 C C . PHE B 1 160 ? 9.508 20.375 1.364 1 98.75 160 PHE B C 1
ATOM 4028 O O . PHE B 1 160 ? 10.156 21.062 2.156 1 98.75 160 PHE B O 1
ATOM 4035 N N . ILE B 1 161 ? 8.398 20.797 0.889 1 98.44 161 ILE B N 1
ATOM 4036 C CA . ILE B 1 161 ? 7.66 21.969 1.359 1 98.44 161 ILE B CA 1
ATOM 4037 C C . ILE B 1 161 ? 6.199 21.578 1.6 1 98.44 161 ILE B C 1
ATOM 4039 O O . ILE B 1 161 ? 5.477 21.234 0.66 1 98.44 161 ILE B O 1
ATOM 4043 N N . THR B 1 162 ? 5.805 21.594 2.807 1 97.94 162 THR B N 1
ATOM 4044 C CA . THR B 1 162 ? 4.422 21.281 3.162 1 97.94 162 THR B CA 1
ATOM 4045 C C . THR B 1 162 ? 3.613 22.562 3.348 1 97.94 162 THR B C 1
ATOM 4047 O O . THR B 1 162 ? 4.016 23.453 4.094 1 97.94 162 THR B O 1
ATOM 4050 N N . SER B 1 163 ? 2.455 22.703 2.688 1 97.56 163 SER B N 1
ATOM 4051 C CA . SER B 1 163 ? 1.607 23.891 2.732 1 97.56 163 SER B CA 1
ATOM 4052 C C . SER B 1 163 ? 0.132 23.516 2.625 1 97.56 163 SER B C 1
ATOM 4054 O O . SER B 1 163 ? -0.344 23.156 1.548 1 97.56 163 SER B O 1
ATOM 4056 N N . PRO B 1 164 ? -0.657 23.75 3.666 1 98.06 164 PRO B N 1
ATOM 4057 C CA . PRO B 1 164 ? -0.314 24.156 5.031 1 98.06 164 PRO B CA 1
ATOM 4058 C C . PRO B 1 164 ? 0.598 23.156 5.73 1 98.06 164 PRO B C 1
ATOM 4060 O O . PRO B 1 164 ? 0.458 21.938 5.535 1 98.06 164 PRO B O 1
ATOM 4063 N N . ASN B 1 165 ? 1.469 23.656 6.539 1 98.31 165 ASN B N 1
ATOM 4064 C CA . ASN B 1 165 ? 2.51 22.828 7.141 1 98.31 165 ASN B CA 1
ATOM 4065 C C . ASN B 1 165 ? 1.963 21.984 8.289 1 98.31 165 ASN B C 1
ATOM 4067 O O . ASN B 1 165 ? 1.123 22.453 9.062 1 98.31 165 ASN B O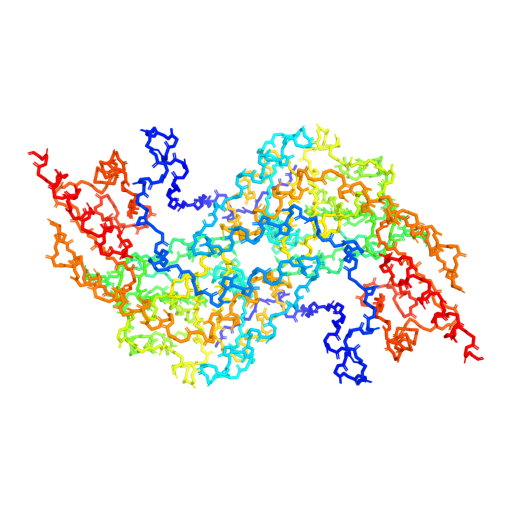 1
ATOM 4071 N N . ASN B 1 166 ? 2.314 20.797 8.391 1 97.81 166 ASN B N 1
ATOM 4072 C CA . ASN B 1 166 ? 2.146 19.922 9.547 1 97.81 166 ASN B CA 1
ATOM 4073 C C . ASN B 1 166 ? 3.422 19.844 10.375 1 97.81 166 ASN B C 1
ATOM 4075 O O . ASN B 1 166 ? 4.461 19.391 9.898 1 97.81 166 ASN B O 1
ATOM 4079 N N . PRO B 1 167 ? 3.391 20.375 11.523 1 97.88 167 PRO B N 1
ATOM 4080 C CA . PRO B 1 167 ? 2.209 20.469 12.383 1 97.88 167 PRO B CA 1
ATOM 4081 C C . PRO B 1 167 ? 1.789 21.922 12.633 1 97.88 167 PRO B C 1
ATOM 4083 O O . PRO B 1 167 ? 0.976 22.188 13.523 1 97.88 167 PRO B O 1
ATOM 4086 N N . THR B 1 168 ? 2.268 22.875 11.852 1 98.31 168 THR B N 1
ATOM 4087 C CA . THR B 1 168 ? 2.174 24.25 12.32 1 98.31 168 THR B CA 1
ATOM 4088 C C . THR B 1 168 ? 0.982 24.953 11.68 1 98.31 168 THR B C 1
ATOM 4090 O O . THR B 1 168 ? 0.582 26.031 12.125 1 98.31 168 THR B O 1
ATOM 4093 N N . GLY B 1 169 ? 0.483 24.422 10.602 1 97.88 169 GLY B N 1
ATOM 4094 C CA . GLY B 1 169 ? -0.765 24.906 10.031 1 97.88 169 GLY B CA 1
ATOM 4095 C C . GLY B 1 169 ? -0.577 26.078 9.078 1 97.88 169 GLY B C 1
ATOM 4096 O O . GLY B 1 169 ? -1.524 26.5 8.422 1 97.88 169 GLY B O 1
ATOM 4097 N N . ASN B 1 170 ? 0.617 26.625 8.945 1 94.56 170 ASN B N 1
ATOM 4098 C CA . ASN B 1 170 ? 0.842 27.844 8.156 1 94.56 170 ASN B CA 1
ATOM 4099 C C . ASN B 1 170 ? 0.967 27.516 6.668 1 94.56 170 ASN B C 1
ATOM 4101 O O . ASN B 1 170 ? 1.473 26.453 6.301 1 94.56 170 ASN B O 1
ATOM 4105 N N . LEU B 1 171 ? 0.626 28.469 5.836 1 96.12 171 LEU B N 1
ATOM 4106 C CA . LEU B 1 171 ? 0.738 28.406 4.383 1 96.12 171 LEU B CA 1
ATOM 4107 C C . LEU B 1 171 ? 2.109 28.875 3.92 1 96.12 171 LEU B C 1
ATOM 4109 O O . LEU B 1 171 ? 2.705 29.766 4.539 1 96.12 171 LEU B O 1
ATOM 4113 N N . THR B 1 172 ? 2.598 28.281 2.932 1 97.25 172 THR B N 1
ATOM 4114 C CA . THR B 1 172 ? 3.721 28.797 2.15 1 97.25 172 THR B CA 1
ATOM 4115 C C . THR B 1 172 ? 3.232 29.422 0.849 1 97.25 172 THR B C 1
ATOM 4117 O O . THR B 1 172 ? 2.477 28.797 0.099 1 97.25 172 THR B O 1
ATOM 4120 N N . SER B 1 173 ? 3.66 30.641 0.546 1 96.31 173 SER B N 1
ATOM 4121 C CA . SER B 1 173 ? 3.164 31.344 -0.633 1 96.31 173 SER B CA 1
ATOM 4122 C C . SER B 1 173 ? 3.693 30.703 -1.916 1 96.31 173 SER B C 1
ATOM 4124 O O . SER B 1 173 ? 4.762 30.078 -1.915 1 96.31 173 SER B O 1
ATOM 4126 N N . LEU B 1 174 ? 2.953 30.891 -3.02 1 97.25 174 LEU B N 1
ATOM 4127 C CA . LEU B 1 174 ? 3.406 30.406 -4.32 1 97.25 174 LEU B CA 1
ATOM 4128 C C . LEU B 1 174 ? 4.719 31.078 -4.719 1 97.25 174 LEU B C 1
ATOM 4130 O O . LEU B 1 174 ? 5.559 30.453 -5.375 1 97.25 174 LEU B O 1
ATOM 4134 N N . ALA B 1 175 ? 4.867 32.312 -4.305 1 97.25 175 ALA B N 1
ATOM 4135 C CA . ALA B 1 175 ? 6.098 33.031 -4.613 1 97.25 175 ALA B CA 1
ATOM 4136 C C . ALA B 1 175 ? 7.305 32.375 -3.957 1 97.25 175 ALA B C 1
ATOM 4138 O O . ALA B 1 175 ? 8.367 32.25 -4.57 1 97.25 175 ALA B O 1
ATOM 4139 N N . GLU B 1 176 ? 7.16 31.969 -2.734 1 98 176 GLU B N 1
ATOM 4140 C CA . GLU B 1 176 ? 8.242 31.281 -2.025 1 98 176 GLU B CA 1
ATOM 4141 C C . GLU B 1 176 ? 8.547 29.938 -2.662 1 98 176 GLU B C 1
ATOM 4143 O O . GLU B 1 176 ? 9.719 29.578 -2.838 1 98 176 GLU B O 1
ATOM 4148 N N . ILE B 1 177 ? 7.531 29.172 -3.031 1 98.25 177 ILE B N 1
ATOM 4149 C CA . ILE B 1 177 ? 7.711 27.875 -3.68 1 98.25 177 ILE B CA 1
ATOM 4150 C C . ILE B 1 177 ? 8.422 28.062 -5.016 1 98.25 177 ILE B C 1
ATOM 4152 O O . ILE B 1 177 ? 9.367 27.344 -5.328 1 98.25 177 ILE B O 1
ATOM 4156 N N . ARG B 1 178 ? 8 29.062 -5.75 1 98.12 178 ARG B N 1
ATOM 4157 C CA . ARG B 1 178 ? 8.609 29.391 -7.035 1 98.12 178 ARG B CA 1
ATOM 4158 C C . ARG B 1 178 ? 10.086 29.734 -6.875 1 98.12 178 ARG B C 1
ATOM 4160 O O . ARG B 1 178 ? 10.93 29.281 -7.66 1 98.12 178 ARG B O 1
ATOM 4167 N N . SER B 1 179 ? 10.336 30.516 -5.887 1 98.25 179 SER B N 1
ATOM 4168 C CA . SER B 1 179 ? 11.711 30.922 -5.629 1 98.25 179 SER B CA 1
ATOM 4169 C C . SER B 1 179 ? 12.609 29.719 -5.371 1 98.25 179 SER B C 1
ATOM 4171 O O . SER B 1 179 ? 13.727 29.641 -5.895 1 98.25 179 SER B O 1
ATOM 4173 N N . VAL B 1 180 ? 12.156 28.766 -4.602 1 98.44 180 VAL B N 1
ATOM 4174 C CA . VAL B 1 180 ? 12.93 27.562 -4.316 1 98.44 180 VAL B CA 1
ATOM 4175 C C . VAL B 1 180 ? 13.086 26.734 -5.586 1 98.44 180 VAL B C 1
ATOM 4177 O O . VAL B 1 180 ? 14.195 26.312 -5.93 1 98.44 180 VAL B O 1
ATOM 4180 N N . ALA B 1 181 ? 12 26.531 -6.301 1 98 181 ALA B N 1
ATOM 4181 C CA . ALA B 1 181 ? 12 25.672 -7.488 1 98 181 ALA B CA 1
ATOM 4182 C C . ALA B 1 181 ? 12.969 26.203 -8.539 1 98 181 ALA B C 1
ATOM 4184 O O . ALA B 1 181 ? 13.672 25.438 -9.203 1 98 181 ALA B O 1
ATOM 4185 N N . ASN B 1 182 ? 13.031 27.516 -8.664 1 97.31 182 ASN B N 1
ATOM 4186 C CA . ASN B 1 182 ? 13.867 28.141 -9.688 1 97.31 182 ASN B CA 1
ATOM 4187 C C . ASN B 1 182 ? 15.344 28.109 -9.297 1 97.31 182 ASN B C 1
ATOM 4189 O O . ASN B 1 182 ? 16.219 28.25 -10.148 1 97.31 182 ASN B O 1
ATOM 4193 N N . ALA B 1 183 ? 15.594 27.938 -8.07 1 97.38 183 ALA B N 1
ATOM 4194 C CA . ALA B 1 183 ? 16.969 28.062 -7.578 1 97.38 183 ALA B CA 1
ATOM 4195 C C . ALA B 1 183 ? 17.641 26.703 -7.473 1 97.38 183 ALA B C 1
ATOM 4197 O O . ALA B 1 183 ? 18.828 26.625 -7.16 1 97.38 183 ALA B O 1
ATOM 4198 N N . VAL B 1 184 ? 16.906 25.609 -7.746 1 97.19 184 VAL B N 1
ATOM 4199 C CA . VAL B 1 184 ? 17.5 24.297 -7.5 1 97.19 184 VAL B CA 1
ATOM 4200 C C . VAL B 1 184 ? 17.297 23.391 -8.719 1 97.19 184 VAL B C 1
ATOM 4202 O O . VAL B 1 184 ? 16.391 23.625 -9.523 1 97.19 184 VAL B O 1
ATOM 4205 N N . ASP B 1 185 ? 18.125 22.375 -8.805 1 95 185 ASP B N 1
ATOM 4206 C CA . ASP B 1 185 ? 17.984 21.375 -9.852 1 95 185 ASP B CA 1
ATOM 4207 C C . ASP B 1 185 ? 17.125 20.203 -9.375 1 95 185 ASP B C 1
ATOM 4209 O O . ASP B 1 185 ? 16.547 19.469 -10.188 1 95 185 ASP B O 1
ATOM 4213 N N . GLY B 1 186 ? 17 20 -8.094 1 96.94 186 GLY B N 1
ATOM 4214 C CA . GLY B 1 186 ? 16.266 18.906 -7.5 1 96.94 186 GLY B CA 1
ATOM 4215 C C . GLY B 1 186 ? 14.758 19.078 -7.594 1 96.94 186 GLY B C 1
ATOM 4216 O O . GLY B 1 186 ? 14.266 20.109 -8.062 1 96.94 186 GLY B O 1
ATOM 4217 N N . ILE B 1 187 ? 14.023 18.078 -7.211 1 98.12 187 ILE B N 1
ATOM 4218 C CA . ILE B 1 187 ? 12.57 18.078 -7.207 1 98.12 187 ILE B CA 1
ATOM 4219 C C . ILE B 1 187 ? 12.055 18.781 -5.953 1 98.12 187 ILE B C 1
ATOM 4221 O O . ILE B 1 187 ? 12.523 18.5 -4.844 1 98.12 187 ILE B O 1
ATOM 4225 N N . VAL B 1 188 ? 11.195 19.734 -6.125 1 98.5 188 VAL B N 1
ATOM 4226 C CA . VAL B 1 188 ? 10.477 20.359 -5.016 1 98.5 188 VAL B CA 1
ATOM 4227 C C . VAL B 1 188 ? 9.125 19.672 -4.82 1 98.5 188 VAL B C 1
ATOM 4229 O O . VAL B 1 188 ? 8.227 19.812 -5.648 1 98.5 188 VAL B O 1
ATOM 4232 N N . PHE B 1 189 ? 9.031 18.906 -3.775 1 98.69 189 PHE B N 1
ATOM 4233 C CA . PHE B 1 189 ? 7.789 18.234 -3.443 1 98.69 189 PHE B CA 1
ATOM 4234 C C . PHE B 1 189 ? 6.922 19.109 -2.543 1 98.69 189 PHE B C 1
ATOM 4236 O O . PHE B 1 189 ? 7.258 19.328 -1.378 1 98.69 189 PHE B O 1
ATOM 4243 N N . VAL B 1 190 ? 5.828 19.531 -3.047 1 98.62 190 VAL B N 1
ATOM 4244 C CA . VAL B 1 190 ? 4.887 20.359 -2.295 1 98.62 190 VAL B CA 1
ATOM 4245 C C . VAL B 1 190 ? 3.762 19.484 -1.745 1 98.62 190 VAL B C 1
ATOM 4247 O O . VAL B 1 190 ? 2.896 19.031 -2.498 1 98.62 190 VAL B O 1
ATOM 4250 N N . ASP B 1 191 ? 3.758 19.266 -0.454 1 98.69 191 ASP B N 1
ATOM 4251 C CA . ASP B 1 191 ? 2.727 18.484 0.237 1 98.69 191 ASP B CA 1
ATOM 4252 C C . ASP B 1 191 ? 1.504 19.359 0.537 1 98.69 191 ASP B C 1
ATOM 4254 O O . ASP B 1 191 ? 1.563 20.25 1.379 1 98.69 191 ASP B O 1
ATOM 4258 N N . GLU B 1 192 ? 0.422 19.031 -0.102 1 98.5 192 GLU B N 1
ATOM 4259 C CA . GLU B 1 192 ? -0.807 19.797 0.028 1 98.5 192 GLU B CA 1
ATOM 4260 C C . GLU B 1 192 ? -1.915 18.984 0.678 1 98.5 192 GLU B C 1
ATOM 4262 O O . GLU B 1 192 ? -3.08 19.078 0.292 1 98.5 192 GLU B O 1
ATOM 4267 N N . ALA B 1 193 ? -1.553 18.188 1.671 1 98.31 193 ALA B N 1
ATOM 4268 C CA . ALA B 1 193 ? -2.504 17.328 2.371 1 98.31 193 ALA B CA 1
ATOM 4269 C C . ALA B 1 193 ? -3.672 18.141 2.926 1 98.31 193 ALA B C 1
ATOM 4271 O O . ALA B 1 193 ? -4.789 17.641 3.047 1 98.31 193 ALA B O 1
ATOM 4272 N N . TYR B 1 194 ? -3.473 19.453 3.227 1 98.5 194 TYR B N 1
ATOM 4273 C CA . TYR B 1 194 ? -4.469 20.219 3.969 1 98.5 194 TYR B CA 1
ATOM 4274 C C . TYR B 1 194 ? -4.957 21.406 3.158 1 98.5 194 TYR B C 1
ATOM 4276 O O . TYR B 1 194 ? -5.676 22.266 3.676 1 98.5 194 TYR B O 1
ATOM 4284 N N . ILE B 1 195 ? -4.664 21.453 1.89 1 97.94 195 ILE B N 1
ATOM 4285 C CA . ILE B 1 195 ? -4.852 22.641 1.076 1 97.94 195 ILE B CA 1
ATOM 4286 C C . ILE B 1 195 ? -6.34 22.953 0.939 1 97.94 195 ILE B C 1
ATOM 4288 O O . ILE B 1 195 ? -6.73 24.094 0.752 1 97.94 195 ILE B O 1
ATOM 4292 N N . ASP B 1 196 ? -7.168 21.938 1.061 1 97.38 196 ASP B N 1
ATOM 4293 C CA . ASP B 1 196 ? -8.609 22.094 0.881 1 97.38 196 ASP B CA 1
ATOM 4294 C C . ASP B 1 196 ? -9.203 23.031 1.933 1 97.38 196 ASP B C 1
ATOM 4296 O O . ASP B 1 196 ? -10.242 23.656 1.703 1 97.38 196 ASP B O 1
ATOM 4300 N N . PHE B 1 197 ? -8.547 23.125 3.006 1 98.12 197 PHE B N 1
ATOM 4301 C CA . PHE B 1 197 ? -9.078 23.891 4.121 1 98.12 197 PHE B CA 1
ATOM 4302 C C . PHE B 1 197 ? -8.547 25.328 4.086 1 98.12 197 PHE B C 1
ATOM 4304 O O . PHE B 1 197 ? -8.922 26.156 4.926 1 98.12 197 PHE B O 1
ATOM 4311 N N . SER B 1 198 ? -7.73 25.578 3.139 1 95.5 198 SER B N 1
ATOM 4312 C CA . SER B 1 198 ? -7.004 26.844 3.121 1 95.5 198 SER B CA 1
ATOM 4313 C C . SER B 1 198 ? -7.664 27.844 2.182 1 95.5 198 SER B C 1
ATOM 4315 O O . SER B 1 198 ? -8.469 27.469 1.327 1 95.5 198 SER B O 1
ATOM 4317 N N . GLY B 1 199 ? -7.395 29.109 2.471 1 85.62 199 GLY B N 1
ATOM 4318 C CA . GLY B 1 199 ? -7.754 30.156 1.53 1 85.62 199 GLY B CA 1
ATOM 4319 C C . GLY B 1 199 ? -6.707 30.375 0.45 1 85.62 199 GLY B C 1
ATOM 4320 O O . GLY B 1 199 ? -6.871 31.234 -0.417 1 85.62 199 GLY B O 1
ATOM 4321 N N . GLY B 1 200 ? -5.719 29.562 0.485 1 84.06 200 GLY B N 1
ATOM 4322 C CA . GLY B 1 200 ? -4.617 29.719 -0.449 1 84.06 200 GLY B CA 1
ATOM 4323 C C . GLY B 1 200 ? -4.812 28.969 -1.746 1 84.06 200 GLY B C 1
ATOM 4324 O O . GLY B 1 200 ? -5.812 28.266 -1.914 1 84.06 200 GLY B O 1
ATOM 4325 N N . LYS B 1 201 ? -3.789 29.234 -2.615 1 89.12 201 LYS B N 1
ATOM 4326 C CA . LYS B 1 201 ? -3.824 28.594 -3.924 1 89.12 201 LYS B CA 1
ATOM 4327 C C . LYS B 1 201 ? -2.92 27.359 -3.953 1 89.12 201 LYS B C 1
ATOM 4329 O O . LYS B 1 201 ? -1.912 27.312 -3.246 1 89.12 201 LYS B O 1
ATOM 4334 N N . THR B 1 202 ? -3.357 26.422 -4.719 1 94.44 202 THR B N 1
ATOM 4335 C CA . THR B 1 202 ? -2.555 25.219 -4.957 1 94.44 202 THR B CA 1
ATOM 4336 C C . THR B 1 202 ? -1.344 25.547 -5.824 1 94.44 202 THR B C 1
ATOM 4338 O O . THR B 1 202 ? -1.378 26.5 -6.617 1 94.44 202 THR B O 1
ATOM 4341 N N . ALA B 1 203 ? -0.296 24.781 -5.668 1 96 203 ALA B N 1
ATOM 4342 C CA . ALA B 1 203 ? 0.915 24.938 -6.473 1 96 203 ALA B CA 1
ATOM 4343 C C . ALA B 1 203 ? 0.731 24.312 -7.855 1 96 203 ALA B C 1
ATOM 4345 O O . ALA B 1 203 ? 1.665 24.297 -8.664 1 96 203 ALA B O 1
ATOM 4346 N N . LEU B 1 204 ? -0.402 23.797 -8.172 1 94.56 204 LEU B N 1
ATOM 4347 C CA . LEU B 1 204 ? -0.682 23.188 -9.461 1 94.56 204 LEU B CA 1
ATOM 4348 C C . LEU B 1 204 ? -0.358 24.141 -10.602 1 94.56 204 LEU B C 1
ATOM 4350 O O . LEU B 1 204 ? 0.112 23.719 -11.656 1 94.56 204 LEU B O 1
ATOM 4354 N N . GLU B 1 205 ? -0.625 25.375 -10.391 1 89 205 GLU B N 1
ATOM 4355 C CA . GLU B 1 205 ? -0.321 26.375 -11.422 1 89 205 GLU B CA 1
ATOM 4356 C C . GLU B 1 205 ? 1.183 26.484 -11.648 1 89 205 GLU B C 1
ATOM 4358 O O . GLU B 1 205 ? 1.628 26.719 -12.773 1 89 205 GLU B O 1
ATOM 4363 N N . LEU B 1 206 ? 1.93 26.328 -10.633 1 95.25 206 LEU B N 1
ATOM 4364 C CA . LEU B 1 206 ? 3.381 26.453 -10.711 1 95.25 206 LEU B 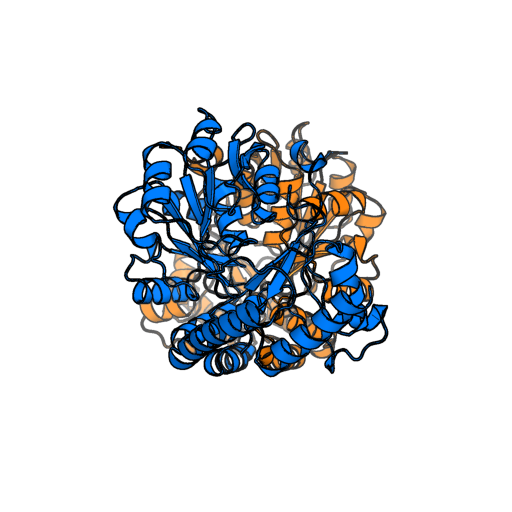CA 1
ATOM 4365 C C . LEU B 1 206 ? 3.971 25.281 -11.516 1 95.25 206 LEU B C 1
ATOM 4367 O O . LEU B 1 206 ? 5.047 25.422 -12.102 1 95.25 206 LEU B O 1
ATOM 4371 N N . MET B 1 207 ? 3.258 24.141 -11.508 1 92.81 207 MET B N 1
ATOM 4372 C CA . MET B 1 207 ? 3.752 22.969 -12.219 1 92.81 207 MET B CA 1
ATOM 4373 C C . MET B 1 207 ? 3.82 23.219 -13.719 1 92.81 207 MET B C 1
ATOM 4375 O O . MET B 1 207 ? 4.582 22.562 -14.438 1 92.81 207 MET B O 1
ATOM 4379 N N . LYS B 1 208 ? 3.084 24.156 -14.188 1 87.69 208 LYS B N 1
ATOM 4380 C CA . LYS B 1 208 ? 3.104 24.531 -15.602 1 87.69 208 LYS B CA 1
ATOM 4381 C C . LYS B 1 208 ? 4.332 25.375 -15.93 1 87.69 208 LYS B C 1
ATOM 4383 O O . LYS B 1 208 ? 4.781 25.406 -17.078 1 87.69 208 LYS B O 1
ATOM 4388 N N . GLU B 1 209 ? 4.852 26.016 -14.945 1 92.69 209 GLU B N 1
ATOM 4389 C CA . GLU B 1 209 ? 5.973 26.938 -15.102 1 92.69 209 GLU B CA 1
ATOM 4390 C C . GLU B 1 209 ? 7.301 26.25 -14.781 1 92.69 209 GLU B C 1
ATOM 4392 O O . GLU B 1 209 ? 8.336 26.609 -15.344 1 92.69 209 GLU B O 1
ATOM 4397 N N . CYS B 1 210 ? 7.246 25.406 -13.812 1 94.94 210 CYS B N 1
ATOM 4398 C CA . CYS B 1 210 ? 8.445 24.734 -13.312 1 94.94 210 CYS B CA 1
ATOM 4399 C C . CYS B 1 210 ? 8.359 23.234 -13.555 1 94.94 210 CYS B C 1
ATOM 4401 O O . CYS B 1 210 ? 7.43 22.578 -13.094 1 94.94 210 CYS B O 1
ATOM 4403 N N . ASP B 1 211 ? 9.375 22.656 -14.117 1 95.25 211 ASP B N 1
ATOM 4404 C CA . ASP B 1 211 ? 9.344 21.25 -14.508 1 95.25 211 ASP B CA 1
ATOM 4405 C C . ASP B 1 211 ? 9.875 20.359 -13.391 1 95.25 211 ASP B C 1
ATOM 4407 O O . ASP B 1 211 ? 10.047 19.156 -13.586 1 95.25 211 ASP B O 1
ATOM 4411 N N . ASN B 1 212 ? 10.125 20.953 -12.195 1 97.75 212 ASN B N 1
ATOM 4412 C CA . ASN B 1 212 ? 10.672 20.172 -11.102 1 97.75 212 ASN B CA 1
ATOM 4413 C C . ASN B 1 212 ? 9.773 20.203 -9.867 1 97.75 212 ASN B C 1
ATOM 4415 O O . ASN B 1 212 ? 10.219 19.906 -8.758 1 97.75 212 ASN B O 1
ATOM 4419 N N . ILE B 1 213 ? 8.531 20.641 -10.047 1 98.12 213 ILE B N 1
ATOM 4420 C CA . ILE B 1 213 ? 7.59 20.672 -8.938 1 98.12 213 ILE B CA 1
ATOM 4421 C C . ILE B 1 213 ? 6.684 19.453 -8.992 1 98.12 213 ILE B C 1
ATOM 4423 O O . ILE B 1 213 ? 6.102 19.156 -10.039 1 98.12 213 ILE B O 1
ATOM 4427 N N . VAL B 1 214 ? 6.609 18.719 -7.938 1 98.44 214 VAL B N 1
ATOM 4428 C CA . VAL B 1 214 ? 5.645 17.641 -7.715 1 98.44 214 VAL B CA 1
ATOM 4429 C C . VAL B 1 214 ? 4.719 18 -6.559 1 98.44 214 VAL B C 1
ATOM 4431 O O . VAL B 1 214 ? 5.164 18.578 -5.559 1 98.44 214 VAL B O 1
ATOM 4434 N N . ILE B 1 215 ? 3.443 17.719 -6.695 1 98.69 215 ILE B N 1
ATOM 4435 C CA . ILE B 1 215 ? 2.465 18.062 -5.664 1 98.69 215 ILE B CA 1
ATOM 4436 C C . ILE B 1 215 ? 1.838 16.781 -5.113 1 98.69 215 ILE B C 1
ATOM 4438 O O . ILE B 1 215 ? 1.43 15.898 -5.879 1 98.69 215 ILE B O 1
ATOM 4442 N N . GLY B 1 216 ? 1.82 16.594 -3.807 1 98.56 216 GLY B N 1
ATOM 4443 C CA . GLY B 1 216 ? 1.124 15.508 -3.152 1 98.56 216 GLY B CA 1
ATOM 4444 C C . GLY B 1 216 ? -0.208 15.914 -2.553 1 98.56 216 GLY B C 1
ATOM 4445 O O . GLY B 1 216 ? -0.326 17 -1.974 1 98.56 216 GLY B O 1
ATOM 4446 N N . ARG B 1 217 ? -1.186 15.094 -2.707 1 98.19 217 ARG B N 1
ATOM 4447 C CA . ARG B 1 217 ? -2.523 15.266 -2.15 1 98.19 217 ARG B CA 1
ATOM 4448 C C . ARG B 1 217 ? -3.037 13.969 -1.535 1 98.19 217 ARG B C 1
ATOM 4450 O O . ARG B 1 217 ? -2.467 12.906 -1.762 1 98.19 217 ARG B O 1
ATOM 4457 N N . THR B 1 218 ? -4.074 14.094 -0.698 1 98.31 218 THR B N 1
ATOM 4458 C CA . THR B 1 218 ? -4.668 12.938 -0.047 1 98.31 218 THR B CA 1
ATOM 4459 C C . THR B 1 218 ? -6.188 13.07 0.012 1 98.31 218 THR B C 1
ATOM 4461 O O . THR B 1 218 ? -6.723 14.18 -0.074 1 98.31 218 THR B O 1
ATOM 4464 N N . MET B 1 219 ? -6.859 11.969 0.144 1 98.56 219 MET B N 1
ATOM 4465 C CA . MET B 1 219 ? -8.297 12 0.381 1 98.56 219 MET B CA 1
ATOM 4466 C C . MET B 1 219 ? -8.617 11.656 1.833 1 98.56 219 MET B C 1
ATOM 4468 O O . MET B 1 219 ? -9.773 11.391 2.174 1 98.56 219 MET B O 1
ATOM 4472 N N . SER B 1 220 ? -7.652 11.672 2.682 1 98.38 220 SER B N 1
ATOM 4473 C CA . SER B 1 220 ? -7.789 11.289 4.082 1 98.38 220 SER B CA 1
ATOM 4474 C C . SER B 1 220 ? -8.469 12.383 4.895 1 98.38 220 SER B C 1
ATOM 4476 O O . SER B 1 220 ? -9.062 12.117 5.941 1 98.38 220 SER B O 1
ATOM 4478 N N . LYS B 1 221 ? -8.32 13.656 4.445 1 98.44 221 LYS B N 1
ATOM 4479 C CA . LYS B 1 221 ? -8.703 14.797 5.277 1 98.44 221 LYS B CA 1
ATOM 4480 C C . LYS B 1 221 ? -10.047 15.375 4.832 1 98.44 221 LYS B C 1
ATOM 4482 O O . LYS B 1 221 ? -11.102 14.875 5.219 1 98.44 221 LYS B O 1
ATOM 4487 N N . ALA B 1 222 ? -10.047 16.172 3.811 1 98.06 222 ALA B N 1
ATOM 4488 C CA . ALA B 1 222 ? -11.258 16.859 3.387 1 98.06 222 ALA B CA 1
ATOM 4489 C C . ALA B 1 222 ? -12.305 15.883 2.877 1 98.06 222 ALA B C 1
ATOM 4491 O O . ALA B 1 222 ? -13.508 16.109 3.027 1 98.06 222 ALA B O 1
ATOM 4492 N N . TRP B 1 223 ? -11.844 14.773 2.344 1 98.31 223 TRP B N 1
ATOM 4493 C CA . TRP B 1 223 ? -12.758 13.82 1.725 1 98.31 223 TRP B CA 1
ATOM 4494 C C . TRP B 1 223 ? -13.18 12.742 2.719 1 98.31 223 TRP B C 1
ATOM 4496 O O . TRP B 1 223 ? -14.055 11.922 2.424 1 98.31 223 TRP B O 1
ATOM 4506 N N . GLY B 1 224 ? -12.555 12.719 3.85 1 98.5 224 GLY B N 1
ATOM 4507 C CA . GLY B 1 224 ? -12.953 11.812 4.918 1 98.5 224 GLY B CA 1
ATOM 4508 C C . GLY B 1 224 ? -12.719 10.352 4.59 1 98.5 224 GLY B C 1
ATOM 4509 O O . GLY B 1 224 ? -13.562 9.5 4.871 1 98.5 224 GLY B O 1
ATOM 4510 N N . LEU B 1 225 ? -11.594 10.055 4.016 1 98.75 225 LEU B N 1
ATOM 4511 C CA . LEU B 1 225 ? -11.336 8.672 3.619 1 98.75 225 LEU B CA 1
ATOM 4512 C C . LEU B 1 225 ? -9.992 8.195 4.156 1 98.75 225 LEU B C 1
ATOM 4514 O O . LEU B 1 225 ? -9.266 7.465 3.475 1 98.75 225 LEU B O 1
ATOM 4518 N N . ALA B 1 226 ? -9.617 8.641 5.375 1 98.19 226 ALA B N 1
ATOM 4519 C CA . ALA B 1 226 ? -8.359 8.242 5.992 1 98.19 226 ALA B CA 1
ATOM 4520 C C . ALA B 1 226 ? -8.25 6.723 6.094 1 98.19 226 ALA B C 1
ATOM 4522 O O . ALA B 1 226 ? -7.18 6.152 5.859 1 98.19 226 ALA B O 1
ATOM 4523 N N . GLY B 1 227 ? -9.336 6.082 6.355 1 97.81 227 GLY B N 1
ATOM 4524 C CA . GLY B 1 227 ? -9.352 4.637 6.539 1 97.81 227 GLY B CA 1
ATOM 4525 C C . GLY B 1 227 ? -9.258 3.871 5.234 1 97.81 227 GLY B C 1
ATOM 4526 O O . GLY B 1 227 ? -9.141 2.643 5.234 1 97.81 227 GLY B O 1
ATOM 4527 N N . MET B 1 228 ? -9.289 4.539 4.105 1 98.25 228 MET B N 1
ATOM 4528 C CA . MET B 1 228 ? -9.25 3.896 2.797 1 98.25 228 MET B CA 1
ATOM 4529 C C . MET B 1 228 ? -7.855 4.004 2.184 1 98.25 228 MET B C 1
ATOM 4531 O O . MET B 1 228 ? -7.559 3.344 1.186 1 98.25 228 MET B O 1
ATOM 4535 N N . ARG B 1 229 ? -7.02 4.816 2.76 1 97.62 229 ARG B N 1
ATOM 4536 C CA . ARG B 1 229 ? -5.625 4.988 2.367 1 97.62 229 ARG B CA 1
ATOM 4537 C C . ARG B 1 229 ? -5.516 5.383 0.898 1 97.62 229 ARG B C 1
ATOM 4539 O O . ARG B 1 229 ? -4.902 4.668 0.101 1 97.62 229 ARG B O 1
ATOM 4546 N N . ILE B 1 230 ? -6.035 6.543 0.551 1 98.44 230 ILE B N 1
ATOM 4547 C CA . ILE B 1 230 ? -5.984 7.023 -0.825 1 98.44 230 ILE B CA 1
ATOM 4548 C C . ILE B 1 230 ? -5.184 8.32 -0.889 1 98.44 230 ILE B C 1
ATOM 4550 O O . ILE B 1 230 ? -5.562 9.32 -0.273 1 98.44 230 ILE B O 1
ATOM 4554 N N . GLY B 1 231 ? -4.098 8.32 -1.582 1 98.31 231 GLY B N 1
ATOM 4555 C CA . GLY B 1 231 ? -3.316 9.492 -1.933 1 98.31 231 GLY B CA 1
ATOM 4556 C C . GLY B 1 231 ? -3.078 9.633 -3.424 1 98.31 231 GLY B C 1
ATOM 4557 O O . GLY B 1 231 ? -3.346 8.703 -4.188 1 98.31 231 GLY B O 1
ATOM 4558 N N . TYR B 1 232 ? -2.705 10.781 -3.871 1 98.62 232 TYR B N 1
ATOM 4559 C CA . TYR B 1 232 ? -2.371 11 -5.273 1 98.62 232 TYR B CA 1
ATOM 4560 C C . TYR B 1 232 ? -1.385 12.148 -5.43 1 98.62 232 TYR B C 1
ATOM 4562 O O . TYR B 1 232 ? -1.094 12.859 -4.465 1 98.62 232 TYR B O 1
ATOM 4570 N N . GLY B 1 233 ? -0.778 12.234 -6.543 1 98.5 233 GLY B N 1
ATOM 4571 C CA . GLY B 1 233 ? 0.206 13.266 -6.828 1 98.5 233 GLY B CA 1
ATOM 4572 C C . GLY B 1 233 ? 0.106 13.812 -8.242 1 98.5 233 GLY B C 1
ATOM 4573 O O . GLY B 1 233 ? -0.38 13.125 -9.141 1 98.5 233 GLY B O 1
ATOM 4574 N N . PHE B 1 234 ? 0.478 15.062 -8.391 1 98.56 234 PHE B N 1
ATOM 4575 C CA . PHE B 1 234 ? 0.667 15.719 -9.68 1 98.56 234 PHE B CA 1
ATOM 4576 C C . PHE B 1 234 ? 2.15 15.883 -9.992 1 98.56 234 PHE B C 1
ATOM 4578 O O . PHE B 1 234 ? 2.93 16.281 -9.125 1 98.56 234 PHE B O 1
ATOM 4585 N N . MET B 1 235 ? 2.518 15.578 -11.141 1 97.94 235 MET B N 1
ATOM 4586 C CA . MET B 1 235 ? 3.932 15.688 -11.484 1 97.94 235 MET B CA 1
ATOM 4587 C C . MET B 1 235 ? 4.113 15.93 -12.984 1 97.94 235 MET B C 1
ATOM 4589 O O . MET B 1 235 ? 3.223 15.609 -13.773 1 97.94 235 MET B O 1
ATOM 4593 N N . PRO B 1 236 ? 5.238 16.547 -13.406 1 96.5 236 PRO B N 1
ATOM 4594 C CA . PRO B 1 236 ? 5.535 16.703 -14.836 1 96.5 236 PRO B CA 1
ATOM 4595 C C . PRO B 1 236 ? 5.68 15.367 -15.555 1 96.5 236 PRO B C 1
ATOM 4597 O O . PRO B 1 236 ? 5.957 14.344 -14.922 1 96.5 236 PRO B O 1
ATOM 4600 N N . ASP B 1 237 ? 5.566 15.383 -16.875 1 94.38 237 ASP B N 1
ATOM 4601 C CA . ASP B 1 237 ? 5.559 14.188 -17.719 1 94.38 237 ASP B CA 1
ATOM 4602 C C . ASP B 1 237 ? 6.828 13.359 -17.5 1 94.38 237 ASP B C 1
ATOM 4604 O O . ASP B 1 237 ? 6.77 12.133 -17.422 1 94.38 237 ASP B O 1
ATOM 4608 N N . TRP B 1 238 ? 7.902 14.055 -17.422 1 94.06 238 TRP B N 1
ATOM 4609 C CA . TRP B 1 238 ? 9.164 13.32 -17.359 1 94.06 238 TRP B CA 1
ATOM 4610 C C . TRP B 1 238 ? 9.305 12.594 -16.031 1 94.06 238 TRP B C 1
ATOM 4612 O O . TRP B 1 238 ? 9.844 11.484 -15.969 1 94.06 238 TRP B O 1
ATOM 4622 N N . ILE B 1 239 ? 8.836 13.18 -14.953 1 95.69 239 ILE B N 1
ATOM 4623 C CA . ILE B 1 239 ? 8.875 12.523 -13.648 1 95.69 239 ILE B CA 1
ATOM 4624 C C . ILE B 1 239 ? 7.879 11.367 -13.625 1 95.69 239 ILE B C 1
ATOM 4626 O O . ILE B 1 239 ? 8.172 10.297 -13.086 1 95.69 239 ILE B O 1
ATOM 4630 N N . PHE B 1 240 ? 6.688 11.586 -14.266 1 95.06 240 PHE B N 1
ATOM 4631 C CA . PHE B 1 240 ? 5.656 10.562 -14.352 1 95.06 240 PHE B CA 1
ATOM 4632 C C . PHE B 1 240 ? 6.199 9.297 -15.008 1 95.06 240 PHE B C 1
ATOM 4634 O O . PHE B 1 240 ? 5.961 8.188 -14.531 1 95.06 240 PHE B O 1
ATOM 4641 N N . ARG B 1 241 ? 6.902 9.422 -16.031 1 91.75 241 ARG B N 1
ATOM 4642 C CA . ARG B 1 241 ? 7.453 8.281 -16.766 1 91.75 241 ARG B CA 1
ATOM 4643 C C . ARG B 1 241 ? 8.398 7.469 -15.891 1 91.75 241 ARG B C 1
ATOM 4645 O O . ARG B 1 241 ? 8.336 6.238 -15.875 1 91.75 241 ARG B O 1
ATOM 4652 N N . GLU B 1 242 ? 9.258 8.156 -15.148 1 91.88 242 GLU B N 1
ATOM 4653 C CA . GLU B 1 242 ? 10.18 7.469 -14.25 1 91.88 242 GLU B CA 1
ATOM 4654 C C . GLU B 1 242 ? 9.438 6.824 -13.086 1 91.88 242 GLU B C 1
ATOM 4656 O O . GLU B 1 242 ? 9.773 5.711 -12.672 1 91.88 242 GLU B O 1
ATOM 4661 N N . TYR B 1 243 ? 8.453 7.547 -12.594 1 93.88 243 TYR B N 1
ATOM 4662 C CA . TYR B 1 243 ? 7.617 7.051 -11.508 1 93.88 243 TYR B CA 1
ATOM 4663 C C . TYR B 1 243 ? 6.969 5.723 -11.883 1 93.88 243 TYR B C 1
ATOM 4665 O O . TYR B 1 243 ? 7 4.77 -11.102 1 93.88 243 TYR B O 1
ATOM 4673 N N . MET B 1 244 ? 6.418 5.609 -13.039 1 91 244 MET B N 1
ATOM 4674 C CA . MET B 1 244 ? 5.625 4.457 -13.453 1 91 244 MET B CA 1
ATOM 4675 C C . MET B 1 244 ? 6.496 3.217 -13.609 1 91 244 MET B C 1
ATOM 4677 O O . MET B 1 244 ? 6.031 2.096 -13.414 1 91 244 MET B O 1
ATOM 4681 N N . LYS B 1 245 ? 7.77 3.404 -13.844 1 88.5 245 LYS B N 1
ATOM 4682 C CA . LYS B 1 245 ? 8.688 2.281 -13.977 1 88.5 245 LYS B CA 1
ATOM 4683 C C . LYS B 1 245 ? 8.867 1.55 -12.656 1 88.5 245 LYS B C 1
ATOM 4685 O O . LYS B 1 245 ? 9.188 0.359 -12.633 1 88.5 245 LYS B O 1
ATOM 4690 N N . VAL B 1 246 ? 8.625 2.309 -11.555 1 90.31 246 VAL B N 1
ATOM 4691 C CA . VAL B 1 246 ? 8.922 1.722 -10.258 1 90.31 246 VAL B CA 1
ATOM 4692 C C . VAL B 1 246 ? 7.668 1.729 -9.383 1 90.31 246 VAL B C 1
ATOM 4694 O O . VAL B 1 246 ? 7.75 1.554 -8.164 1 90.31 246 VAL B O 1
ATOM 4697 N N . ALA B 1 247 ? 6.539 2.004 -10.016 1 91.25 247 ALA B N 1
ATOM 4698 C CA . ALA B 1 247 ? 5.285 2.043 -9.266 1 91.25 247 ALA B CA 1
ATOM 4699 C C . ALA B 1 247 ? 4.852 0.642 -8.844 1 91.25 247 ALA B C 1
ATOM 4701 O O . ALA B 1 247 ? 4.992 -0.315 -9.609 1 91.25 247 ALA B O 1
ATOM 4702 N N . THR B 1 248 ? 4.398 0.534 -7.609 1 90 248 THR B N 1
ATOM 4703 C CA . THR B 1 248 ? 3.787 -0.712 -7.16 1 90 248 THR B CA 1
ATOM 4704 C C . THR B 1 248 ? 2.461 -0.952 -7.875 1 90 248 THR B C 1
ATOM 4706 O O . THR B 1 248 ? 1.574 -0.097 -7.852 1 90 248 THR B O 1
ATOM 4709 N N . PRO B 1 249 ? 2.289 -2.096 -8.516 1 90.12 249 PRO B N 1
ATOM 4710 C CA . PRO B 1 249 ? 1.002 -2.389 -9.148 1 90.12 249 PRO B CA 1
ATOM 4711 C C . PRO B 1 249 ? -0.119 -2.613 -8.141 1 90.12 249 PRO B C 1
ATOM 4713 O O . PRO B 1 249 ? 0.126 -3.129 -7.047 1 90.12 249 PRO B O 1
ATOM 4716 N N . PHE B 1 250 ? -1.373 -2.264 -8.516 1 93.81 250 PHE B N 1
ATOM 4717 C CA . PHE B 1 250 ? -2.551 -2.48 -7.68 1 93.81 250 PHE B CA 1
ATOM 4718 C C . PHE B 1 250 ? -2.387 -1.801 -6.324 1 93.81 250 PHE B C 1
ATOM 4720 O O . PHE B 1 250 ? -2.703 -2.389 -5.289 1 93.81 250 PHE B O 1
ATOM 4727 N N . ALA B 1 251 ? -1.897 -0.59 -6.43 1 93.19 251 ALA B N 1
ATOM 4728 C CA . ALA B 1 251 ? -1.565 0.13 -5.203 1 93.19 251 ALA B CA 1
ATOM 4729 C C . ALA B 1 251 ? -2.82 0.441 -4.391 1 93.19 251 ALA B C 1
ATOM 4731 O O . ALA B 1 251 ? -2.77 0.511 -3.162 1 93.19 251 ALA B O 1
ATOM 4732 N N . LEU B 1 252 ? -3.906 0.643 -5.062 1 97.19 252 LEU B N 1
ATOM 4733 C CA . LEU B 1 252 ? -5.164 0.918 -4.379 1 97.19 252 LEU B CA 1
ATOM 4734 C C . LEU B 1 252 ? -6.109 -0.276 -4.473 1 97.19 252 LEU B C 1
ATOM 4736 O O . LEU B 1 252 ? -6.172 -0.941 -5.512 1 97.19 252 LEU B O 1
ATOM 4740 N N . SER B 1 253 ? -6.848 -0.488 -3.396 1 97.31 253 SER B N 1
ATOM 4741 C CA . SER B 1 253 ? -7.844 -1.553 -3.428 1 97.31 253 SER B CA 1
ATOM 4742 C C . SER B 1 253 ? -9.039 -1.164 -4.293 1 97.31 253 SER B C 1
ATOM 4744 O O . SER B 1 253 ? -9.266 0.02 -4.551 1 97.31 253 SER B O 1
ATOM 4746 N N . ARG B 1 254 ? -9.727 -2.172 -4.734 1 96.56 254 ARG B N 1
ATOM 4747 C CA . ARG B 1 254 ? -10.938 -1.953 -5.52 1 96.56 254 ARG B CA 1
ATOM 4748 C C . ARG B 1 254 ? -11.953 -1.127 -4.738 1 96.56 254 ARG B C 1
ATOM 4750 O O . ARG B 1 254 ? -12.594 -0.232 -5.293 1 96.56 254 ARG B O 1
ATOM 4757 N N . ILE B 1 255 ? -12.102 -1.38 -3.479 1 98.12 255 ILE B N 1
ATOM 4758 C CA . ILE B 1 255 ? -13.07 -0.711 -2.621 1 98.12 255 ILE B CA 1
ATOM 4759 C C . ILE B 1 255 ? -12.656 0.742 -2.404 1 98.12 255 ILE B C 1
ATOM 4761 O O . ILE B 1 255 ? -13.5 1.638 -2.369 1 98.12 255 ILE B O 1
ATOM 4765 N N . ALA B 1 256 ? -11.383 0.963 -2.238 1 98.44 256 ALA B N 1
ATOM 4766 C CA . ALA B 1 256 ? -10.883 2.326 -2.092 1 98.44 256 ALA B CA 1
ATOM 4767 C C . ALA B 1 256 ? -11.18 3.158 -3.334 1 98.44 256 ALA B C 1
ATOM 4769 O O . ALA B 1 256 ? -11.602 4.312 -3.229 1 98.44 256 ALA B O 1
ATOM 4770 N N . ILE B 1 257 ? -10.977 2.582 -4.504 1 98.31 257 ILE B N 1
ATOM 4771 C CA . ILE B 1 257 ? -11.227 3.291 -5.754 1 98.31 257 ILE B CA 1
ATOM 4772 C C . ILE B 1 257 ? -12.711 3.637 -5.859 1 98.31 257 ILE B C 1
ATOM 4774 O O . ILE B 1 257 ? -13.07 4.77 -6.199 1 98.31 257 ILE B O 1
ATOM 4778 N N . ALA B 1 258 ? -13.578 2.691 -5.512 1 98.44 258 ALA B N 1
ATOM 4779 C CA . ALA B 1 258 ? -15.016 2.932 -5.543 1 98.44 258 ALA B CA 1
ATOM 4780 C C . ALA B 1 258 ? -15.406 4.07 -4.605 1 98.44 258 ALA B C 1
ATOM 4782 O O . ALA B 1 258 ? -16.188 4.949 -4.977 1 98.44 258 ALA B O 1
ATOM 4783 N N . ALA B 1 259 ? -14.852 4.066 -3.424 1 98.75 259 ALA B N 1
ATOM 4784 C CA . ALA B 1 259 ? -15.125 5.105 -2.436 1 98.75 259 ALA B CA 1
ATOM 4785 C C . ALA B 1 259 ? -14.672 6.473 -2.939 1 98.75 259 ALA B C 1
ATOM 4787 O O . ALA B 1 259 ? -15.398 7.461 -2.816 1 98.75 259 ALA B O 1
ATOM 4788 N N . ALA B 1 260 ? -13.492 6.512 -3.5 1 98.81 260 ALA B N 1
ATOM 4789 C CA . ALA B 1 260 ? -12.906 7.762 -3.98 1 98.81 260 ALA B CA 1
ATOM 4790 C C . ALA B 1 260 ? -13.758 8.375 -5.086 1 98.81 260 ALA B C 1
ATOM 4792 O O . ALA B 1 260 ? -14.055 9.57 -5.059 1 98.81 260 ALA B O 1
ATOM 4793 N N . LEU B 1 261 ? -14.117 7.543 -6.051 1 98.75 261 LEU B N 1
ATOM 4794 C CA . LEU B 1 261 ? -14.906 8.016 -7.184 1 98.75 261 LEU B CA 1
ATOM 4795 C C . LEU B 1 261 ? -16.25 8.586 -6.719 1 98.75 261 LEU B C 1
ATOM 4797 O O . LEU B 1 261 ? -16.688 9.633 -7.207 1 98.75 261 LEU B O 1
ATOM 4801 N N . ALA B 1 262 ? -16.859 7.914 -5.754 1 98.81 262 ALA B N 1
ATOM 4802 C CA . ALA B 1 262 ? -18.141 8.383 -5.227 1 98.81 262 ALA B CA 1
ATOM 4803 C C . ALA B 1 262 ? -17.969 9.672 -4.43 1 98.81 262 ALA B C 1
ATOM 4805 O O . ALA B 1 262 ? -18.781 10.586 -4.531 1 98.81 262 ALA B O 1
ATOM 4806 N N . ALA B 1 263 ? -16.938 9.75 -3.65 1 98.81 263 ALA B N 1
ATOM 4807 C CA . ALA B 1 263 ? -16.672 10.945 -2.857 1 98.81 263 ALA B CA 1
ATOM 4808 C C . ALA B 1 263 ? -16.469 12.164 -3.754 1 98.81 263 ALA B C 1
ATOM 4810 O O . ALA B 1 263 ? -16.969 13.25 -3.459 1 98.81 263 ALA B O 1
ATOM 4811 N N . LEU B 1 264 ? -15.766 11.984 -4.859 1 98.56 264 LEU B N 1
ATOM 4812 C CA . LEU B 1 264 ? -15.461 13.07 -5.777 1 98.56 264 LEU B CA 1
ATOM 4813 C C . LEU B 1 264 ? -16.734 13.633 -6.398 1 98.56 264 LEU B C 1
ATOM 4815 O O . LEU B 1 264 ? -16.766 14.789 -6.82 1 98.56 264 LEU B O 1
ATOM 4819 N N . LYS B 1 265 ? -17.766 12.891 -6.434 1 98.19 265 LYS B N 1
ATOM 4820 C CA . LYS B 1 265 ? -19.031 13.32 -7.023 1 98.19 265 LYS B CA 1
ATOM 4821 C C . LYS B 1 265 ? -19.906 14.031 -5.988 1 98.19 265 LYS B C 1
ATOM 4823 O O . LYS B 1 265 ? -20.891 14.664 -6.344 1 98.19 265 LYS B O 1
ATOM 4828 N N . ASP B 1 266 ? -19.516 13.93 -4.727 1 98.38 266 ASP B N 1
ATOM 4829 C CA . ASP B 1 266 ? -20.328 14.5 -3.654 1 98.38 266 ASP B CA 1
ATOM 4830 C C . ASP B 1 266 ? -19.812 15.883 -3.244 1 98.38 266 ASP B C 1
ATOM 4832 O O . ASP B 1 266 ? -19.359 16.062 -2.113 1 98.38 266 ASP B O 1
ATOM 4836 N N . GLU B 1 267 ? -20.031 16.812 -4.016 1 97.62 267 GLU B N 1
ATOM 4837 C CA . GLU B 1 267 ? -19.562 18.172 -3.781 1 97.62 267 GLU B CA 1
ATOM 4838 C C . GLU B 1 267 ? -20.203 18.766 -2.533 1 97.62 267 GLU B C 1
ATOM 4840 O O . GLU B 1 267 ? -19.578 19.562 -1.825 1 97.62 267 GLU B O 1
ATOM 4845 N N . GLU B 1 268 ? -21.391 18.406 -2.314 1 98.38 268 GLU B N 1
ATOM 4846 C CA . GLU B 1 268 ? -22.109 18.938 -1.155 1 98.38 268 GLU B CA 1
ATOM 4847 C C . GLU B 1 268 ? -21.422 18.547 0.146 1 98.38 268 GLU B C 1
ATOM 4849 O O . GLU B 1 268 ? -21.172 19.391 1.013 1 98.38 268 GLU B O 1
ATOM 4854 N N . HIS B 1 269 ? -21.125 17.281 0.29 1 98.62 269 HIS B N 1
ATOM 4855 C CA . HIS B 1 269 ? -20.453 16.812 1.503 1 98.62 269 HIS B CA 1
ATOM 4856 C C . HIS B 1 269 ? -19.078 17.438 1.648 1 98.62 269 HIS B C 1
ATOM 4858 O O . HIS B 1 269 ? -18.672 17.828 2.75 1 98.62 269 HIS B O 1
ATOM 4864 N N . TYR B 1 270 ? -18.375 17.547 0.541 1 98.19 270 TYR B N 1
ATOM 4865 C CA . TYR B 1 270 ? -17.047 18.172 0.529 1 98.19 270 TYR B CA 1
ATOM 4866 C C . TYR B 1 270 ? -17.125 19.609 1.033 1 98.19 270 TYR B C 1
ATOM 4868 O O . TYR B 1 270 ? -16.391 19.984 1.947 1 98.19 270 TYR B O 1
ATOM 4876 N N . ASN B 1 271 ? -18.016 20.375 0.489 1 98.25 271 ASN B N 1
ATOM 4877 C CA . ASN B 1 271 ? -18.156 21.781 0.858 1 98.25 271 ASN B CA 1
ATOM 4878 C C . ASN B 1 271 ? -18.594 21.938 2.314 1 98.25 271 ASN B C 1
ATOM 4880 O O . ASN B 1 271 ? -18.078 22.797 3.025 1 98.25 271 ASN B O 1
ATOM 4884 N N . ARG B 1 272 ? -19.5 21.125 2.752 1 98.56 272 ARG B N 1
ATOM 4885 C CA . ARG B 1 272 ? -19.953 21.172 4.141 1 98.56 272 ARG B CA 1
ATOM 4886 C C . ARG B 1 272 ? -18.797 20.875 5.098 1 98.56 272 ARG B C 1
ATOM 4888 O O . ARG B 1 272 ? -18.688 21.5 6.148 1 98.56 272 ARG B O 1
ATOM 4895 N N . THR B 1 273 ? -18.016 19.859 4.73 1 98.56 273 THR B N 1
ATOM 4896 C CA . THR B 1 273 ? -16.875 19.5 5.562 1 98.56 273 THR B CA 1
ATOM 4897 C C . THR B 1 273 ? -15.898 20.672 5.672 1 98.56 273 THR B C 1
ATOM 4899 O O . THR B 1 273 ? -15.477 21.031 6.77 1 98.56 273 THR B O 1
ATOM 4902 N N . VAL B 1 274 ? -15.57 21.281 4.574 1 98.5 274 VAL B N 1
ATOM 4903 C CA . VAL B 1 274 ? -14.602 22.375 4.52 1 98.5 274 VAL B CA 1
ATOM 4904 C C . VAL B 1 274 ? -15.133 23.578 5.301 1 98.5 274 VAL B C 1
ATOM 4906 O O . VAL B 1 274 ? -14.406 24.172 6.102 1 98.5 274 VAL B O 1
ATOM 4909 N N . GLU B 1 275 ? -16.375 23.906 5.098 1 98.31 275 GLU B N 1
ATOM 4910 C CA . GLU B 1 275 ? -16.969 25.047 5.777 1 98.31 275 GLU B CA 1
ATOM 4911 C C . GLU B 1 275 ? -17.047 24.812 7.285 1 98.31 275 GLU B C 1
ATOM 4913 O O . GLU B 1 275 ? -16.797 25.734 8.07 1 98.31 275 GLU B O 1
ATOM 4918 N N . THR B 1 276 ? -17.422 23.578 7.664 1 98.69 276 THR B N 1
ATOM 4919 C CA . THR B 1 276 ? -17.484 23.25 9.078 1 98.69 276 THR B CA 1
ATOM 4920 C C . THR B 1 276 ? -16.109 23.375 9.727 1 98.69 276 THR B C 1
ATOM 4922 O O . THR B 1 276 ? -15.977 23.969 10.805 1 98.69 276 THR B O 1
ATOM 4925 N N . VAL B 1 277 ? -15.109 22.859 9.062 1 98.75 277 VAL B N 1
ATOM 4926 C CA . VAL B 1 277 ? -13.75 22.922 9.594 1 98.75 277 VAL B CA 1
ATOM 4927 C C . VAL B 1 277 ? -13.328 24.375 9.758 1 98.75 277 VAL B C 1
ATOM 4929 O O . VAL B 1 277 ? -12.758 24.75 10.789 1 98.75 277 VAL B O 1
ATOM 4932 N N . LYS B 1 278 ? -13.609 25.219 8.797 1 98.44 278 LYS B N 1
ATOM 4933 C CA . LYS B 1 278 ? -13.219 26.625 8.867 1 98.44 278 LYS B CA 1
ATOM 4934 C C . LYS B 1 278 ? -13.906 27.328 10.039 1 98.44 278 LYS B C 1
ATOM 4936 O O . LYS B 1 278 ? -13.273 28.078 10.781 1 98.44 278 LYS B O 1
ATOM 4941 N N . ALA B 1 279 ? -15.156 27.062 10.195 1 98.69 279 ALA B N 1
ATOM 4942 C CA . ALA B 1 279 ? -15.914 27.688 11.281 1 98.69 279 ALA B CA 1
ATOM 4943 C C . ALA B 1 279 ? -15.422 27.203 12.641 1 98.69 279 ALA B C 1
ATOM 4945 O O . ALA B 1 279 ? -15.219 28 13.555 1 98.69 279 ALA B O 1
ATOM 4946 N N . GLU B 1 280 ? -15.258 25.875 12.742 1 98.81 280 GLU B N 1
ATOM 4947 C CA . GLU B 1 280 ? -14.867 25.281 14.016 1 98.81 280 GLU B CA 1
ATOM 4948 C C . GLU B 1 280 ? -13.406 25.594 14.344 1 98.81 280 GLU B C 1
ATOM 4950 O O . GLU B 1 280 ? -13.039 25.719 15.516 1 98.81 280 GLU B O 1
ATOM 4955 N N . ARG B 1 281 ? -12.578 25.719 13.336 1 98.75 281 ARG B N 1
ATOM 4956 C CA . ARG B 1 281 ? -11.211 26.188 13.539 1 98.75 281 ARG B CA 1
ATOM 4957 C C . ARG B 1 281 ? -11.203 27.578 14.172 1 98.75 281 ARG B C 1
ATOM 4959 O O . ARG B 1 281 ? -10.43 27.828 15.102 1 98.75 281 ARG B O 1
ATOM 4966 N N . GLN B 1 282 ? -12.039 28.438 13.672 1 98.44 282 GLN B N 1
ATOM 4967 C CA . GLN B 1 282 ? -12.172 29.781 14.227 1 98.44 282 GLN B CA 1
ATOM 4968 C C . GLN B 1 282 ? -12.641 29.734 15.68 1 98.44 282 GLN B C 1
ATOM 4970 O O . GLN B 1 282 ? -12.141 30.469 16.531 1 98.44 282 GLN B O 1
ATOM 4975 N N . PHE B 1 283 ? -13.57 28.891 15.977 1 98.75 283 PHE B N 1
ATOM 4976 C CA . PHE B 1 283 ? -14.055 28.719 17.344 1 98.75 283 PHE B CA 1
ATOM 4977 C C . PHE B 1 283 ? -12.914 28.344 18.266 1 98.75 283 PHE B C 1
ATOM 4979 O O . PHE B 1 283 ? -12.781 28.906 19.359 1 98.75 283 PHE B O 1
ATOM 4986 N N . LEU B 1 284 ? -12.125 27.312 17.844 1 98.81 284 LEU B N 1
ATOM 4987 C CA . LEU B 1 284 ? -11.008 26.875 18.656 1 98.81 284 LEU B CA 1
ATOM 4988 C C . LEU B 1 284 ? -10.008 28.016 18.859 1 98.81 284 LEU B C 1
ATOM 4990 O O . LEU B 1 284 ? -9.5 28.203 19.969 1 98.81 284 LEU B O 1
ATOM 4994 N N . MET B 1 285 ? -9.695 28.734 17.781 1 98.25 285 MET B N 1
ATOM 4995 C CA . MET B 1 285 ? -8.727 29.828 17.859 1 98.25 285 MET B CA 1
ATOM 4996 C C . MET B 1 285 ? -9.172 30.891 18.844 1 98.25 285 MET B C 1
ATOM 4998 O O . MET B 1 285 ? -8.344 31.516 19.5 1 98.25 285 MET B O 1
ATOM 5002 N N . GLU B 1 286 ? -10.414 31 19.062 1 98.19 286 GLU B N 1
ATOM 5003 C CA . GLU B 1 286 ? -10.969 32.062 19.891 1 98.19 286 GLU B CA 1
ATOM 5004 C C . GLU B 1 286 ? -11.164 31.594 21.328 1 98.19 286 GLU B C 1
ATOM 5006 O O . GLU B 1 286 ? -11.195 32.406 22.266 1 98.19 286 GLU B O 1
ATOM 5011 N N . ASN B 1 287 ? -11.266 30.312 21.531 1 98.62 287 ASN B N 1
ATOM 5012 C CA . ASN B 1 287 ? -11.789 29.875 22.828 1 98.62 287 ASN B CA 1
ATOM 5013 C C . ASN B 1 287 ? -10.781 29 23.578 1 98.62 287 ASN B C 1
ATOM 5015 O O . ASN B 1 287 ? -10.906 28.797 24.781 1 98.62 287 ASN B O 1
ATOM 5019 N N . VAL B 1 288 ? -9.82 28.453 22.922 1 98.56 288 VAL B N 1
ATOM 5020 C CA . VAL B 1 288 ? -8.805 27.641 23.594 1 98.56 288 VAL B CA 1
ATOM 5021 C C . VAL B 1 288 ? -8.016 28.516 24.562 1 98.56 288 VAL B C 1
ATOM 5023 O O . VAL B 1 288 ? -7.551 29.609 24.188 1 98.56 288 VAL B O 1
ATOM 5026 N N . PRO B 1 289 ? -7.781 28.078 25.781 1 97.94 289 PRO B N 1
ATOM 5027 C CA . PRO B 1 289 ? -7.211 28.953 26.828 1 97.94 289 PRO B CA 1
ATOM 5028 C C . PRO B 1 289 ? -5.688 29.016 26.766 1 97.94 289 PRO B C 1
ATOM 5030 O O . PRO B 1 289 ? -5.047 29.469 27.719 1 97.94 289 PRO B O 1
ATOM 5033 N N . PHE B 1 290 ? -5.074 28.547 25.734 1 98.19 290 PHE B N 1
ATOM 5034 C CA . PHE B 1 290 ? -3.645 28.625 25.469 1 98.19 290 PHE B CA 1
ATOM 5035 C C . PHE B 1 290 ? -3.373 29.5 24.25 1 98.19 290 PHE B C 1
ATOM 5037 O O . PHE B 1 290 ? -4.301 29.859 23.516 1 98.19 290 PHE B O 1
ATOM 5044 N N . LYS B 1 291 ? -2.135 29.875 24.094 1 97.88 291 LYS B N 1
ATOM 5045 C CA . LYS B 1 291 ? -1.784 30.547 22.859 1 97.88 291 LYS B CA 1
ATOM 5046 C C . LYS B 1 291 ? -2.006 29.625 21.656 1 97.88 291 LYS B C 1
ATOM 5048 O O . LYS B 1 291 ? -1.494 28.516 21.625 1 97.88 291 LYS B O 1
ATOM 5053 N N . VAL B 1 292 ? -2.779 30.062 20.734 1 98.25 292 VAL B N 1
ATOM 5054 C CA . VAL B 1 292 ? -3.082 29.312 19.516 1 98.25 292 VAL B CA 1
ATOM 5055 C C . VAL B 1 292 ? -2.402 29.969 18.328 1 98.25 292 VAL B C 1
ATOM 5057 O O . VAL B 1 292 ? -2.461 31.203 18.156 1 98.25 292 VAL B O 1
ATOM 5060 N N . TYR B 1 293 ? -1.673 29.234 17.516 1 97.81 293 TYR B N 1
ATOM 5061 C CA . TYR B 1 293 ? -1.06 29.75 16.297 1 97.81 293 TYR B CA 1
ATOM 5062 C C . TYR B 1 293 ? -2.062 29.766 15.148 1 97.81 293 TYR B C 1
ATOM 5064 O O . TYR B 1 293 ? -2.971 28.938 15.094 1 97.81 293 TYR B O 1
ATOM 5072 N N . PRO B 1 294 ? -1.893 30.766 14.258 1 96.5 294 PRO B N 1
ATOM 5073 C CA . PRO B 1 294 ? -2.756 30.75 13.07 1 96.5 294 PRO B CA 1
ATOM 5074 C C . PRO B 1 294 ? -2.652 29.453 12.281 1 96.5 294 PRO B C 1
ATOM 5076 O O . PRO B 1 294 ? -1.57 28.875 12.188 1 96.5 294 PRO B O 1
ATOM 5079 N N . SER B 1 295 ? -3.816 29.047 11.688 1 97.88 295 SER B N 1
ATOM 5080 C CA . SER B 1 295 ? -3.828 27.781 10.945 1 97.88 295 SER B CA 1
ATOM 5081 C C . SER B 1 295 ? -4.699 27.875 9.703 1 97.88 295 SER B C 1
ATOM 5083 O O . SER B 1 295 ? -5.727 28.562 9.711 1 97.88 295 SER B O 1
ATOM 5085 N N . GLU B 1 296 ? -4.23 27.25 8.664 1 97.81 296 GLU B N 1
ATOM 5086 C CA . GLU B 1 296 ? -4.984 27.094 7.43 1 97.81 296 GLU B CA 1
ATOM 5087 C C . GLU B 1 296 ? -5.281 25.625 7.145 1 97.81 296 GLU B C 1
ATOM 5089 O O . GLU B 1 296 ? -5.5 25.234 5.996 1 97.81 296 GLU B O 1
ATOM 5094 N N . ALA B 1 297 ? -5.254 24.766 8.125 1 98.56 297 ALA B N 1
ATOM 5095 C CA . ALA B 1 297 ? -5.473 23.328 8.023 1 98.56 297 ALA B CA 1
ATOM 5096 C C . ALA B 1 297 ? -6.676 22.891 8.859 1 98.56 297 ALA B C 1
ATOM 5098 O O . ALA B 1 297 ? -7.457 23.734 9.312 1 98.56 297 ALA B O 1
ATOM 5099 N N . ASN B 1 298 ? -6.938 21.625 8.961 1 98.81 298 ASN B N 1
ATOM 5100 C CA . ASN B 1 298 ? -8.023 21.141 9.805 1 98.81 298 ASN B CA 1
ATOM 5101 C C . ASN B 1 298 ? -7.539 20.828 11.219 1 98.81 298 ASN B C 1
ATOM 5103 O O . ASN B 1 298 ? -7.961 19.844 11.82 1 98.81 298 ASN B O 1
ATOM 5107 N N . PHE B 1 299 ? -6.602 21.594 11.672 1 98.88 299 PHE B N 1
ATOM 5108 C CA . PHE B 1 299 ? -6.062 21.5 13.023 1 98.88 299 PHE B CA 1
ATOM 5109 C C . PHE B 1 299 ? -5.523 22.859 13.477 1 98.88 299 PHE B C 1
ATOM 5111 O O . PHE B 1 299 ? -5.359 23.766 12.664 1 98.88 299 PHE B O 1
ATOM 5118 N N . VAL B 1 300 ? -5.281 23 14.789 1 98.75 300 VAL B N 1
ATOM 5119 C CA . VAL B 1 300 ? -4.574 24.141 15.344 1 98.75 300 VAL B CA 1
ATOM 5120 C C . VAL B 1 300 ? -3.408 23.672 16.203 1 98.75 300 VAL B C 1
ATOM 5122 O O . VAL B 1 300 ? -3.426 22.547 16.719 1 98.75 300 VAL B O 1
ATOM 5125 N N . LEU B 1 301 ? -2.414 24.469 16.234 1 98.75 301 LEU B N 1
ATOM 5126 C CA . LEU B 1 301 ? -1.276 24.234 17.125 1 98.75 301 LEU B CA 1
ATOM 5127 C C . LEU B 1 301 ? -1.338 25.172 18.328 1 98.75 301 LEU B C 1
ATOM 5129 O O . LEU B 1 301 ? -1.54 26.375 18.172 1 98.75 301 LEU B O 1
ATOM 5133 N N . ILE B 1 302 ? -1.133 24.625 19.531 1 98.69 302 ILE B N 1
ATOM 5134 C CA . ILE B 1 302 ? -1.15 25.469 20.719 1 98.69 302 ILE B CA 1
ATOM 5135 C C . ILE B 1 302 ? 0.203 25.406 21.422 1 98.69 302 ILE B C 1
ATOM 5137 O O . ILE B 1 302 ? 0.923 24.406 21.312 1 98.69 302 ILE B O 1
ATOM 5141 N N . ASP B 1 303 ? 0.565 26.438 22.016 1 98.25 303 ASP B N 1
ATOM 5142 C CA . ASP B 1 303 ? 1.677 26.516 22.969 1 98.25 303 ASP B CA 1
ATOM 5143 C C . ASP B 1 303 ? 1.2 26.297 24.391 1 98.25 303 ASP B C 1
ATOM 5145 O O . ASP B 1 303 ? 0.452 27.109 24.938 1 98.25 303 ASP B O 1
ATOM 5149 N N . THR B 1 304 ? 1.653 25.281 25.047 1 97.94 304 THR B N 1
ATOM 5150 C CA . THR B 1 304 ? 1.097 24.844 26.312 1 97.94 304 THR B CA 1
ATOM 5151 C C . THR B 1 304 ? 1.793 25.547 27.484 1 97.94 304 THR B C 1
ATOM 5153 O O . THR B 1 304 ? 1.45 25.328 28.641 1 97.94 304 THR B O 1
ATOM 5156 N N . ALA B 1 305 ? 2.764 26.375 27.219 1 95.5 305 ALA B N 1
ATOM 5157 C CA . ALA B 1 305 ? 3.465 27.078 28.297 1 95.5 305 ALA B CA 1
ATOM 5158 C C . ALA B 1 305 ? 2.48 27.766 29.234 1 95.5 305 ALA B C 1
ATOM 5160 O O . ALA B 1 305 ? 1.496 28.359 28.781 1 95.5 305 ALA B O 1
ATOM 5161 N N . PRO B 1 306 ? 2.773 27.688 30.547 1 95.62 306 PRO B N 1
ATOM 5162 C CA . PRO B 1 306 ? 3.979 27.203 31.219 1 95.62 306 PRO B CA 1
ATOM 5163 C C . PRO B 1 306 ? 3.939 25.703 31.484 1 95.62 306 PRO B C 1
ATOM 5165 O O . PRO B 1 306 ? 4.883 25.141 32.031 1 95.62 306 PRO B O 1
ATOM 5168 N N . LEU B 1 307 ? 2.861 25.047 31.094 1 97.19 307 LEU B N 1
ATOM 5169 C CA . LEU B 1 307 ? 2.809 23.594 31.219 1 97.19 307 LEU B CA 1
ATOM 5170 C C . LEU B 1 307 ? 3.604 22.922 30.094 1 97.19 307 LEU B C 1
ATOM 5172 O O . LEU B 1 307 ? 3.998 23.578 29.125 1 97.19 307 LEU B O 1
ATOM 5176 N N . THR B 1 308 ? 3.852 21.656 30.25 1 97.62 308 THR B N 1
ATOM 5177 C CA . THR B 1 308 ? 4.473 20.891 29.188 1 97.62 308 THR B CA 1
ATOM 5178 C C . THR B 1 308 ? 3.41 20.25 28.297 1 97.62 308 THR B C 1
ATOM 5180 O O . THR B 1 308 ? 2.281 20.016 28.734 1 97.62 308 THR B O 1
ATOM 5183 N N . SER B 1 309 ? 3.764 20.016 27.078 1 98 309 SER B N 1
ATOM 5184 C CA . SER B 1 309 ? 2.836 19.328 26.188 1 98 309 SER B CA 1
ATOM 5185 C C . SER B 1 309 ? 2.486 17.938 26.719 1 98 309 SER B C 1
ATOM 5187 O O . SER B 1 309 ? 1.328 17.516 26.656 1 98 309 SER B O 1
ATOM 5189 N N . LYS B 1 310 ? 3.469 17.219 27.25 1 97.06 310 LYS B N 1
ATOM 5190 C CA . LYS B 1 310 ? 3.24 15.898 27.828 1 97.06 310 LYS B CA 1
ATOM 5191 C C . LYS B 1 310 ? 2.174 15.953 28.922 1 97.06 310 LYS B C 1
ATOM 5193 O O . LYS B 1 310 ? 1.279 15.109 28.969 1 97.06 310 LYS B O 1
ATOM 5198 N N . HIS B 1 311 ? 2.301 16.906 29.781 1 97.25 311 HIS B N 1
ATOM 5199 C CA . HIS B 1 311 ? 1.334 17.062 30.859 1 97.25 311 HIS B CA 1
ATOM 5200 C C . HIS B 1 311 ? -0.067 17.312 30.312 1 97.25 311 HIS B C 1
ATOM 5202 O O . HIS B 1 311 ? -1.031 16.672 30.75 1 97.25 311 HIS B O 1
ATOM 5208 N N . VAL B 1 312 ? -0.163 18.219 29.422 1 98.12 312 VAL B N 1
ATOM 5209 C CA . VAL B 1 312 ? -1.457 18.594 28.875 1 98.12 312 VAL B CA 1
ATOM 5210 C C . VAL B 1 312 ? -2.104 17.406 28.172 1 98.12 312 VAL B C 1
ATOM 5212 O O . VAL B 1 312 ? -3.283 17.125 28.391 1 98.12 312 VAL B O 1
ATOM 5215 N N . VAL B 1 313 ? -1.359 16.625 27.375 1 97.25 313 VAL B N 1
ATOM 5216 C CA . VAL B 1 313 ? -1.886 15.5 26.625 1 97.25 313 VAL B CA 1
ATOM 5217 C C . VAL B 1 313 ? -2.297 14.383 27.578 1 97.25 313 VAL B C 1
ATOM 5219 O O . VAL B 1 313 ? -3.354 13.766 27.422 1 97.25 313 VAL B O 1
ATOM 5222 N N . THR B 1 314 ? -1.492 14.133 28.578 1 95.69 314 THR B N 1
ATOM 5223 C CA . THR B 1 314 ? -1.788 13.086 29.562 1 95.69 314 THR B CA 1
ATOM 5224 C C . THR B 1 314 ? -3.057 13.422 30.344 1 95.69 314 THR B C 1
ATOM 5226 O O . THR B 1 314 ? -3.93 12.562 30.5 1 95.69 314 THR B O 1
ATOM 5229 N N . GLU B 1 315 ? -3.164 14.609 30.844 1 96.31 315 GLU B N 1
ATOM 5230 C CA . GLU B 1 315 ? -4.332 15.031 31.609 1 96.31 315 GLU B CA 1
ATOM 5231 C C . GLU B 1 315 ? -5.594 15.016 30.75 1 96.31 315 GLU B C 1
ATOM 5233 O O . GLU B 1 315 ? -6.676 14.672 31.219 1 96.31 315 GLU B O 1
ATOM 5238 N N . ALA B 1 316 ? -5.457 15.5 29.5 1 97 316 ALA B N 1
ATOM 5239 C CA . ALA B 1 316 ? -6.598 15.461 28.578 1 97 316 ALA B CA 1
ATOM 5240 C C . ALA B 1 316 ? -7.07 14.023 28.359 1 97 316 ALA B C 1
ATOM 5242 O O . ALA B 1 316 ? -8.273 13.758 28.344 1 97 316 ALA B O 1
ATOM 5243 N N . MET B 1 317 ? -6.113 13.125 28.188 1 95 317 MET B N 1
ATOM 5244 C CA . MET B 1 317 ? -6.426 11.711 27.969 1 95 317 MET B CA 1
ATOM 5245 C C . MET B 1 317 ? -7.191 11.133 29.156 1 95 317 MET B C 1
ATOM 5247 O O . MET B 1 317 ? -8.117 10.344 28.969 1 95 317 MET B O 1
ATOM 5251 N N . LYS B 1 318 ? -6.797 11.453 30.344 1 93.06 318 LYS B N 1
ATOM 5252 C CA . LYS B 1 318 ? -7.492 11.008 31.547 1 93.06 318 LYS B CA 1
ATOM 5253 C C . LYS B 1 318 ? -8.953 11.461 31.531 1 93.06 318 LYS B C 1
ATOM 5255 O O . LYS B 1 318 ? -9.797 10.852 32.188 1 93.06 318 LYS B O 1
ATOM 5260 N N . ARG B 1 319 ? -9.148 12.492 30.812 1 93.19 319 ARG B N 1
ATOM 5261 C CA . ARG B 1 319 ? -10.492 13.055 30.75 1 93.19 319 ARG B CA 1
ATOM 5262 C C . ARG B 1 319 ? -11.203 12.633 29.469 1 93.19 319 ARG B C 1
ATOM 5264 O O . ARG B 1 319 ? -12.234 13.203 29.109 1 93.19 319 ARG B O 1
ATOM 5271 N N . GLY B 1 320 ? -10.578 11.781 28.625 1 93.62 320 GLY B N 1
ATOM 5272 C CA . GLY B 1 320 ? -11.227 11.172 27.484 1 93.62 320 GLY B CA 1
ATOM 5273 C C . GLY B 1 320 ? -10.977 11.922 26.188 1 93.62 320 GLY B C 1
ATOM 5274 O O . GLY B 1 320 ? -11.711 11.75 25.219 1 93.62 320 GLY B O 1
ATOM 5275 N N . VAL B 1 321 ? -10.016 12.805 26.203 1 97 321 VAL B N 1
ATOM 5276 C CA . VAL B 1 321 ? -9.703 13.547 24.984 1 97 321 VAL B CA 1
ATOM 5277 C C . VAL B 1 321 ? -8.281 13.219 24.531 1 97 321 VAL B C 1
ATOM 5279 O O . VAL B 1 321 ? -7.324 13.438 25.281 1 97 321 VAL B O 1
ATOM 5282 N N . ILE B 1 322 ? -8.148 12.648 23.312 1 96.44 322 ILE B N 1
ATOM 5283 C CA . ILE B 1 322 ? -6.844 12.297 22.766 1 96.44 322 ILE B CA 1
ATOM 5284 C C . ILE B 1 322 ? -6.336 13.43 21.875 1 96.44 322 ILE B C 1
ATOM 5286 O O . ILE B 1 322 ? -7.004 13.82 20.906 1 96.44 322 ILE B O 1
ATOM 5290 N N . LEU B 1 323 ? -5.215 13.992 22.234 1 97.75 323 LEU B N 1
ATOM 5291 C CA . LEU B 1 323 ? -4.57 15.055 21.484 1 97.75 323 LEU B CA 1
ATOM 5292 C C . LEU B 1 323 ? -3.205 14.609 20.969 1 97.75 323 LEU B C 1
ATOM 5294 O O . LEU B 1 323 ? -2.705 13.555 21.359 1 97.75 323 LEU B O 1
ATOM 5298 N N . ARG B 1 324 ? -2.639 15.406 20.094 1 97.56 324 ARG B N 1
ATOM 5299 C CA . ARG B 1 324 ? -1.354 15.047 19.5 1 97.56 324 ARG B CA 1
ATOM 5300 C C . ARG B 1 324 ? -0.213 15.812 20.156 1 97.56 324 ARG B C 1
ATOM 5302 O O . ARG B 1 324 ? -0.058 17.016 19.938 1 97.56 324 ARG B O 1
ATOM 5309 N N . ASP B 1 325 ? 0.611 15.086 20.922 1 97.31 325 ASP B N 1
ATOM 5310 C CA . ASP B 1 325 ? 1.838 15.656 21.469 1 97.31 325 ASP B CA 1
ATOM 5311 C C . ASP B 1 325 ? 2.869 15.891 20.359 1 97.31 325 ASP B C 1
ATOM 5313 O O . ASP B 1 325 ? 3.307 14.945 19.703 1 97.31 325 ASP B O 1
ATOM 5317 N N . CYS B 1 326 ? 3.33 17.094 20.172 1 97.19 326 CYS B N 1
ATOM 5318 C CA . CYS B 1 326 ? 4.23 17.406 19.062 1 97.19 326 CYS B CA 1
ATOM 5319 C C . CYS B 1 326 ? 5.684 17.203 19.469 1 97.19 326 CYS B C 1
ATOM 5321 O O . CYS B 1 326 ? 6.598 17.5 18.688 1 97.19 326 CYS B O 1
ATOM 5323 N N . ALA B 1 327 ? 5.91 16.625 20.672 1 94.75 327 ALA B N 1
ATOM 5324 C CA . ALA B 1 327 ? 7.27 16.328 21.109 1 94.75 327 ALA B CA 1
ATOM 5325 C C . ALA B 1 327 ? 7.949 15.328 20.172 1 94.75 327 ALA B C 1
ATOM 5327 O O . ALA B 1 327 ? 9.18 15.258 20.125 1 94.75 327 ALA B O 1
ATOM 5328 N N . SER B 1 328 ? 7.133 14.586 19.438 1 90.69 328 SER B N 1
ATOM 5329 C CA . SER B 1 328 ? 7.68 13.586 18.531 1 90.69 328 SER B CA 1
ATOM 5330 C C . SER B 1 328 ? 8.164 14.227 17.234 1 90.69 328 SER B C 1
ATOM 5332 O O . SER B 1 328 ? 8.883 13.594 16.453 1 90.69 328 SER B O 1
ATOM 5334 N N . PHE B 1 329 ? 7.754 15.438 16.953 1 94.12 329 PHE B N 1
ATOM 5335 C CA . PHE B 1 329 ? 8.266 16.172 15.797 1 94.12 329 PHE B CA 1
ATOM 5336 C C . PHE B 1 329 ? 9.633 16.766 16.094 1 94.12 329 PHE B C 1
ATOM 5338 O O . PHE B 1 329 ? 9.828 17.391 17.156 1 94.12 329 PHE B O 1
ATOM 5345 N N . ARG B 1 330 ? 10.508 16.594 15.211 1 92.94 330 ARG B N 1
ATOM 5346 C CA . ARG B 1 330 ? 11.875 17.062 15.422 1 92.94 330 ARG B CA 1
ATOM 5347 C C . ARG B 1 330 ? 11.898 18.562 15.734 1 92.94 330 ARG B C 1
ATOM 5349 O O . ARG B 1 330 ? 11.25 19.359 15.055 1 92.94 330 ARG B O 1
ATOM 5356 N N . GLU B 1 331 ? 12.523 18.969 16.859 1 91.75 331 GLU B N 1
ATOM 5357 C CA . GLU B 1 331 ? 12.883 20.328 17.281 1 91.75 331 GLU B CA 1
ATOM 5358 C C . GLU B 1 331 ? 11.68 21.047 17.875 1 91.75 331 GLU B C 1
ATOM 5360 O O . GLU B 1 331 ? 11.727 22.266 18.094 1 91.75 331 GLU B O 1
ATOM 5365 N N . MET B 1 332 ? 10.586 20.359 18.125 1 95.56 332 MET B N 1
ATOM 5366 C CA . MET B 1 332 ? 9.422 21.031 18.672 1 95.56 332 MET B CA 1
ATOM 5367 C C . MET B 1 332 ? 9.422 20.969 20.203 1 95.56 332 MET B C 1
ATOM 5369 O O . MET B 1 332 ? 8.75 21.766 20.859 1 95.56 332 MET B O 1
ATOM 5373 N N . GLY B 1 333 ? 10.164 20.047 20.734 1 93.31 333 GLY B N 1
ATOM 5374 C CA . GLY B 1 333 ? 10.297 19.953 22.188 1 93.31 333 GLY B CA 1
ATOM 5375 C C . GLY B 1 333 ? 8.977 19.656 22.875 1 93.31 333 GLY B C 1
ATOM 5376 O O . GLY B 1 333 ? 7.984 19.312 22.234 1 93.31 333 GLY B O 1
ATOM 5377 N N . ASP B 1 334 ? 8.969 19.719 24.172 1 96.75 334 ASP B N 1
ATOM 5378 C CA . ASP B 1 334 ? 7.816 19.453 25.031 1 96.75 334 ASP B CA 1
ATOM 5379 C C . ASP B 1 334 ? 7.02 20.734 25.281 1 96.75 334 ASP B C 1
ATOM 5381 O O . ASP B 1 334 ? 6.859 21.156 26.422 1 96.75 334 ASP B O 1
ATOM 5385 N N . ARG B 1 335 ? 6.426 21.25 24.219 1 97.19 335 ARG B N 1
ATOM 5386 C CA . ARG B 1 335 ? 5.855 22.594 24.328 1 97.19 335 ARG B CA 1
ATOM 5387 C C . ARG B 1 335 ? 4.562 22.703 23.531 1 97.19 335 ARG B C 1
ATOM 5389 O O . ARG B 1 335 ? 3.662 23.453 23.891 1 97.19 335 ARG B O 1
ATOM 5396 N N . TYR B 1 336 ? 4.438 21.953 22.5 1 98.38 336 TYR B N 1
ATOM 5397 C CA . TYR B 1 336 ? 3.359 22.188 21.547 1 98.38 336 TYR B CA 1
ATOM 5398 C C . TYR B 1 336 ? 2.424 20.984 21.469 1 98.38 336 TYR B C 1
ATOM 5400 O O . TYR B 1 336 ? 2.861 19.844 21.625 1 98.38 336 TYR B O 1
ATOM 5408 N N . VAL B 1 337 ? 1.153 21.234 21.297 1 98.62 337 VAL B N 1
ATOM 5409 C CA . VAL B 1 337 ? 0.114 20.234 21.078 1 98.62 337 VAL B CA 1
ATOM 5410 C C . VAL B 1 337 ? -0.691 20.594 19.828 1 98.62 337 VAL B C 1
ATOM 5412 O O . VAL B 1 337 ? -1.109 21.75 19.672 1 98.62 337 VAL B O 1
ATOM 5415 N N . ARG B 1 338 ? -0.792 19.688 18.953 1 98.75 338 ARG B N 1
ATOM 5416 C CA . ARG B 1 338 ? -1.652 19.875 17.781 1 98.75 338 ARG B CA 1
ATOM 5417 C C . ARG B 1 338 ? -3.043 19.312 18.031 1 98.75 338 ARG B C 1
ATOM 5419 O O . ARG B 1 338 ? -3.178 18.172 18.516 1 98.75 338 ARG B O 1
ATOM 5426 N N . ILE B 1 339 ? -4.051 20.031 17.672 1 98.81 339 ILE B N 1
ATOM 5427 C CA . ILE B 1 339 ? -5.438 19.672 17.953 1 98.81 339 ILE B CA 1
ATOM 5428 C C . ILE B 1 339 ? -6.219 19.609 16.641 1 98.81 339 ILE B C 1
ATOM 5430 O O . ILE B 1 339 ? -6.379 20.625 15.953 1 98.81 339 ILE B O 1
ATOM 5434 N N . THR B 1 340 ? -6.73 18.438 16.328 1 98.81 340 THR B N 1
ATOM 5435 C CA . THR B 1 340 ? -7.621 18.281 15.188 1 98.81 340 THR B CA 1
ATOM 5436 C C . THR B 1 340 ? -8.93 19.047 15.414 1 98.81 340 THR B C 1
ATOM 5438 O O . THR B 1 340 ? -9.492 19 16.5 1 98.81 340 THR B O 1
ATOM 5441 N N . VAL B 1 341 ? -9.383 19.734 14.414 1 98.81 341 VAL B N 1
ATOM 5442 C CA . VAL B 1 341 ? -10.68 20.406 14.492 1 98.81 341 VAL B CA 1
ATOM 5443 C C . VAL B 1 341 ? -11.797 19.375 14.461 1 98.81 341 VAL B C 1
ATOM 5445 O O . VAL B 1 341 ? -11.898 18.594 13.516 1 98.81 341 VAL B O 1
ATOM 5448 N N . GLY B 1 342 ? -12.625 19.297 15.508 1 98.44 342 GLY B N 1
ATOM 5449 C CA . GLY B 1 342 ? -13.75 18.375 15.586 1 98.44 342 GLY B CA 1
ATOM 5450 C C . GLY B 1 342 ? -15.094 19.047 15.352 1 98.44 342 GLY B C 1
ATOM 5451 O O . GLY B 1 342 ? -15.156 20.125 14.75 1 98.44 342 GLY B O 1
ATOM 5452 N N . THR B 1 343 ? -16.109 18.391 15.695 1 98 343 THR B N 1
ATOM 5453 C CA . THR B 1 343 ? -17.453 18.984 15.688 1 98 343 THR B CA 1
ATOM 5454 C C . THR B 1 343 ? -17.594 20.016 16.797 1 98 343 THR B C 1
ATOM 5456 O O . THR B 1 343 ? -16.75 20.094 17.688 1 98 343 THR B O 1
ATOM 5459 N N . ARG B 1 344 ? -18.672 20.766 16.719 1 98.31 344 ARG B N 1
ATOM 5460 C CA . ARG B 1 344 ? -18.906 21.781 17.75 1 98.31 344 ARG B CA 1
ATOM 5461 C C . ARG B 1 344 ? -18.953 21.141 19.141 1 98.31 344 ARG B C 1
ATOM 5463 O O . ARG B 1 344 ? -18.359 21.656 20.078 1 98.31 344 ARG B O 1
ATOM 5470 N N . GLU B 1 345 ? -19.641 20.016 19.25 1 97.94 345 GLU B N 1
ATOM 5471 C CA . GLU B 1 345 ? -19.75 19.312 20.516 1 97.94 345 GLU B CA 1
ATOM 5472 C C . GLU B 1 345 ? -18.375 18.875 21.031 1 97.94 345 GLU B C 1
ATOM 5474 O O . GLU B 1 345 ? -18.062 19.047 22.203 1 97.94 345 GLU B O 1
ATOM 5479 N N . GLN B 1 346 ? -17.578 18.328 20.156 1 98.12 346 GLN B N 1
ATOM 5480 C CA . GLN B 1 346 ? -16.25 17.875 20.531 1 98.12 346 GLN B CA 1
ATOM 5481 C C . GLN B 1 346 ? -15.359 19.047 20.922 1 98.12 346 GLN B C 1
ATOM 5483 O O . GLN B 1 346 ? -14.609 18.984 21.891 1 98.12 346 GLN B O 1
ATOM 5488 N N . ASN B 1 347 ? -15.461 20.109 20.172 1 98.75 347 ASN B N 1
ATOM 5489 C CA . ASN B 1 347 ? -14.633 21.297 20.406 1 98.75 347 ASN B CA 1
ATOM 5490 C C . ASN B 1 347 ? -14.992 21.984 21.719 1 98.75 347 ASN B C 1
ATOM 5492 O O . ASN B 1 347 ? -14.109 22.453 22.438 1 98.75 347 ASN B O 1
ATOM 5496 N N . VAL B 1 348 ? -16.25 22.047 22.016 1 98.56 348 VAL B N 1
ATOM 5497 C CA . VAL B 1 348 ? -16.688 22.641 23.266 1 98.56 348 VAL B CA 1
ATOM 5498 C C . VAL B 1 348 ? -16.141 21.844 24.438 1 98.56 348 VAL B C 1
ATOM 5500 O O . VAL B 1 348 ? -15.602 22.406 25.391 1 98.56 348 VAL B O 1
ATOM 5503 N N . ARG B 1 349 ? -16.297 20.531 24.344 1 98.06 349 ARG B N 1
ATOM 5504 C CA . ARG B 1 349 ? -15.766 19.656 25.391 1 98.06 349 ARG B CA 1
ATOM 5505 C C . ARG B 1 349 ? -14.258 19.828 25.547 1 98.06 349 ARG B C 1
ATOM 5507 O O . ARG B 1 349 ? -13.734 19.844 26.656 1 98.06 349 ARG B O 1
ATOM 5514 N N . LEU B 1 350 ? -13.578 19.938 24.453 1 98.56 350 LEU B N 1
ATOM 5515 C CA . LEU B 1 350 ? -12.133 20.141 24.469 1 98.56 350 LEU B CA 1
ATOM 5516 C C . LEU B 1 350 ? -11.758 21.422 25.203 1 98.56 350 LEU B C 1
ATOM 5518 O O . LEU B 1 350 ? -10.844 21.438 26.016 1 98.56 350 LEU B O 1
ATOM 5522 N N . VAL B 1 351 ? -12.438 22.484 24.859 1 98.56 351 VAL B N 1
ATOM 5523 C CA . VAL B 1 351 ? -12.156 23.781 25.469 1 98.56 351 VAL B CA 1
ATOM 5524 C C . VAL B 1 351 ? -12.352 23.703 26.984 1 98.56 351 VAL B C 1
ATOM 5526 O O . VAL B 1 351 ? -11.547 24.234 27.75 1 98.56 351 VAL B O 1
ATOM 5529 N N . GLU B 1 352 ? -13.367 23 27.422 1 98.25 352 GLU B N 1
ATOM 5530 C CA . GLU B 1 352 ? -13.625 22.797 28.844 1 98.25 352 GLU B CA 1
ATOM 5531 C C . GLU B 1 352 ? -12.492 22.031 29.516 1 98.25 352 GLU B C 1
ATOM 5533 O O . GLU B 1 352 ? -12.008 22.422 30.578 1 98.25 352 GLU B O 1
ATOM 5538 N N . VAL B 1 353 ? -12.125 20.984 28.891 1 97.81 353 VAL B N 1
ATOM 5539 C CA . VAL B 1 353 ? -11.07 20.125 29.422 1 97.81 353 VAL B CA 1
ATOM 5540 C C . VAL B 1 353 ? -9.773 20.906 29.531 1 97.81 353 VAL B C 1
ATOM 5542 O O . VAL B 1 353 ? -9.078 20.844 30.547 1 97.81 353 VAL B O 1
ATOM 5545 N N . LEU B 1 354 ? -9.438 21.703 28.531 1 98.5 354 LEU B N 1
ATOM 5546 C CA . LEU B 1 354 ? -8.188 22.469 28.531 1 98.5 354 LEU B CA 1
ATOM 5547 C C . LEU B 1 354 ? -8.227 23.562 29.578 1 98.5 354 LEU B C 1
ATOM 5549 O O . LEU B 1 354 ? -7.199 23.891 30.188 1 98.5 354 LEU B O 1
ATOM 5553 N N . ALA B 1 355 ? -9.375 24.125 29.766 1 97.88 355 ALA B N 1
ATOM 5554 C CA . ALA B 1 355 ? -9.531 25.141 30.797 1 97.88 355 ALA B CA 1
ATOM 5555 C C . ALA B 1 355 ? -9.273 24.547 32.188 1 97.88 355 ALA B C 1
ATOM 5557 O O . ALA B 1 355 ? -8.609 25.172 33.031 1 97.88 355 ALA B O 1
ATOM 5558 N N . GLU B 1 356 ? -9.812 23.359 32.375 1 97.5 356 GLU B N 1
ATOM 5559 C CA . GLU B 1 356 ? -9.586 22.656 33.625 1 97.5 356 GLU B CA 1
ATOM 5560 C C . GLU B 1 356 ? -8.102 22.375 33.844 1 97.5 356 GLU B C 1
ATOM 5562 O O . GLU B 1 356 ? -7.59 22.547 34.969 1 97.5 356 GLU B O 1
ATOM 5567 N N . ILE B 1 357 ? -7.504 21.938 32.844 1 97.44 357 ILE B N 1
ATOM 5568 C CA . ILE B 1 357 ? -6.098 21.562 32.938 1 97.44 357 ILE B CA 1
ATOM 5569 C C . ILE B 1 357 ? -5.254 22.797 33.219 1 97.44 357 ILE B C 1
ATOM 5571 O O . ILE B 1 357 ? -4.348 22.766 34.062 1 97.44 357 ILE B O 1
ATOM 5575 N N . LYS B 1 358 ? -5.52 23.844 32.5 1 95.5 358 LYS B N 1
ATOM 5576 C CA . LYS B 1 358 ? -4.77 25.078 32.688 1 95.5 358 LYS B CA 1
ATOM 5577 C C . LYS B 1 358 ? -4.988 25.656 34.094 1 95.5 358 LYS B C 1
ATOM 5579 O O . LYS B 1 358 ? -4.066 26.219 34.688 1 95.5 358 LYS B O 1
ATOM 5584 N N . GLY B 1 359 ? -6.188 25.531 34.625 1 89.62 359 GLY B N 1
ATOM 5585 C CA . GLY B 1 359 ? -6.516 26.047 35.938 1 89.62 359 GLY B CA 1
ATOM 5586 C C . GLY B 1 359 ? -6.004 25.172 37.062 1 89.62 359 GLY B C 1
ATOM 5587 O O . GLY B 1 359 ? -5.883 25.625 38.219 1 89.62 359 GLY B O 1
ATOM 5588 N N . SER B 1 360 ? -6.012 23.891 36.812 1 75.56 360 SER B N 1
ATOM 5589 C CA . SER B 1 360 ? -5.574 22.969 37.875 1 75.56 360 SER B CA 1
ATOM 5590 C C . SER B 1 360 ? -4.098 23.156 38.188 1 75.56 360 SER B C 1
ATOM 5592 O O . SER B 1 360 ? -3.557 22.469 39.062 1 75.56 360 SER B O 1
ATOM 5594 N N . ARG B 1 361 ? -3.537 24.375 37.938 1 55.25 361 ARG B N 1
ATOM 5595 C CA . ARG B 1 361 ? -2.236 24.703 38.531 1 55.25 361 ARG B CA 1
ATOM 5596 C C . ARG B 1 361 ? -2.389 25.281 39.938 1 55.25 361 ARG B C 1
ATOM 5598 O O . ARG B 1 361 ? -3.355 26 40.219 1 55.25 361 ARG B O 1
#

Sequence (722 aa):
MIRARQSVQEIKEYVAGKNVEEVAASYGIDEKSIIKLASNESCLGASPLAIEAIRKAACDAHVYPSVDAIELREALAMRHGVPVRNIVCGNGMDAVIETLLRAFLETGDEVVIPLPAFSYYENVTRFCGATPKYCARRADFSLDVDAVLKQVTDRTKFIFITSPNNPTGNLTSLAEIRSVANAVDGIVFVDEAYIDFSGGKTALELMKECDNIVIGRTMSKAWGLAGMRIGYGFMPDWIFREYMKVATPFALSRIAIAAALAALKDEEHYNRTVETVKAERQFLMENVPFKVYPSEANFVLIDTAPLTSKHVVTEAMKRGVILRDCASFREMGDRYVRITVGTREQNVRLVEVLAEIKGSRMIRARQSVQEIKEYVAGKNVEEVAASYGIDEKSIIKLASNESCLGASPLAIEAIRKAACDAHVYPSVDAIELREALAMRHGVPVRNIVCGNGMDAVIETLLRAFLETGDEVVIPLPAFSYYENVTRFCGATPKYCARRADFSLDVDAVLKQVTDRTKFIFITSPNNPTGNLTSLAEIRSVANAVDGIVFVDEAYIDFSGGKTALELMKECDNIVIGRTMSKAWGLAGMRIGYGFMPDWIFREYMKVATPFALSRIAIAAALAALKDEEHYNRTVETVKAERQFLMENVPFKVYPSEANFVLIDTAPLTSKHVVTEAMKRGVILRDCASFREMGDRYVRITVGTREQNVRLVEVLAEIKGSR

Secondary structure (DSSP, 8-state):
-----HHHHTPPPP-PPPPHHHHHHHHT--GGG-EE-SS---SS-S-HHHHHHHHHHGGGTTSPPPTT-HHHHHHHHHHHT--GGGEEEEESHHHHHHHHHHHH--TT-EEEEEES--THHHHHHHHTT-EEEEEE--TTS---HHHHHHT--TTEEEEEEESS-TTT-PPPPHHHHHHHHHH-SSEEEEE-TTGGGSSS--THHHHTT-TTEEEEEESSSTT--GGGTEEEEE--HHHHHHHHHTPPTT-S-HHHHHHHHHHHH-HHHHHHHHHHHHHHHHHHHHH-SSEE---SSSEEEEE-TTS-HHHHHHHHHHTTEE-EEGGGSTT--TTEEEEE---HHHHHHHHHHHHHHHHT-/-----HHHHTPPPP-PPPPHHHHHHHHT--GGG-EE-SS---SS-S-HHHHHHHHHHGGGTTSPPPTT-HHHHHHHHHHHT--GGGEEEEESHHHHHHHHHHHH--TT-EEEEEES--THHHHHHHHTT-EEEEEE--TTS---HHHHHHH--TTEEEEEEESS-TTT-PPPPHHHHHHHHHH-SSEEEEE-TTGGGSSS--THHHHTT-TTEEEEEESSSTT--GGGTEEEEE--HHHHHHHHHTPPTT-S-HHHHHHHHHHHH-HHHHHHHHHHHHHHHHHHHHH-SSEE---SSSEEEEE-TTS-HHHHHHHHHHTTEE-EEGGGSTT--TTEEEEE---HHHHHHHHHHHHHHHHT-

Organism: Methanocella arvoryzae (strain DSM 22066 / NBRC 105507 / MRE50) (NCBI:txid351160)

Nearest PDB structures (foldseek):
  8bj2-assembly1_B  TM=9.388E-01  e=7.138E-37  Medicago truncatula
  1lc7-assembly1_A  TM=9.240E-01  e=1.650E-30  Salmonella enterica
  4wbt-assembly2_B-3  TM=9.086E-01  e=3.603E-30  Sinorhizobium meliloti 1021
  4wbt-assembly1_C-2  TM=8.933E-01  e=4.865E-30  Sinorhizobium meliloti 1021
  3mbb-assembly1_B  TM=7.322E-01  e=7.513E-16  Symbiobacterium thermophilum

Foldseek 3Di:
DDDDDPLVVPDDDDDDFDDLVVLCVVQVDDSVLFAEFAHQFFQVAADPLLVVLLVVCVVVLVPFDAFFLLVLLVLVCVVVVHDSLQKGKFLALLQVVLLLCLLWDAAAAEEEEEPQADPVVCVSCSVRNYYYDYFYADPLRARDLVRRLVRDDPRYAEYEAEACGPPAQHGHALVSQLVNLVSHPHAYEYEDQFVLLAPGDDNVVVVVVGQRYKYKYACRHLNNPVVQRMIMMGHHNVSSVSSVVRRGTSRGRPSSSSSSSSSSVCVVSSVVSSVQLNVLVVVLCPQAPFHWRDHSGQKIKGWLPPDWQVQLQVQVSSVNYHWHQCCPGPPPHRTMIITGRHGPVSSVVVSVSNVCSSPVD/DDDDDPLVVPDDDDDDFDDLVVLCVVQVDDSVLFAEFAHQFFQVAADPLLVVLLVVCVVVLVPFDAFFLLVLLVLVCVVVVHDSLQKGKFLALLQVVLLLCLLWDAAAAEEEEEPQADPVVCVSCSVRNYYYDYFYADPLRARDLVRRLVRDDPRYAEYEAEACGPPAQHGHALVSLLVNLVSHPHAYEYEDQFVLLAPGDDNVVVVVVGQRYKYKYACRHLNNPVVQRMIMMGHHNVSSVSSVVRRGTSRGRPSSSSSSSSSSVCVVSSVVSSVQLNVLVVVLCPQAPFHWRDHSGQKIKGWLPPDWQVQLQVQVSSVNYHWHQCCPGPPPHRTMIITGRHGPVSSVVVSVSNVCSSPVD